Protein AF-0000000081123897 (afdb_homodimer)

Radius of gyration: 33.36 Å; Cα contacts (8 Å, |Δi|>4): 651; chains: 2; bounding box: 93×103×92 Å

pLDDT: mean 75.87, std 28.46, range [15.52, 98.81]

Nearest PDB structures (foldseek):
  7wi3-assembly1_M  TM=2.795E-01  e=3.595E+00  Escherichia coli K-12
  7wi3-assembly1_M  TM=2.794E-01  e=3.545E+00  Escherichia coli K-12

Sequence (484 aa):
MNLAVRQLTRQSFKLCDKYAYKSLPKQIAITSTCPVIQFRRNYCEERLETRKLPQLMEFPPIVWPSFIKFIKNWMFANFIIRPYFDSEFNLNEFIEASKHAVQVVSDGLQRSDFKSLEGLVDKEAVAVLKSAISKLSVTQRQLLSIEKEDIFYAFPYQIGVMFDDADKRWVEITMCYHVFRGLKYLKESGDLPALTVGVQPEYQDKIFILNYRFIREFTKGVEDSWWVNIVNHFQPQSLIKKMNLAVRQLTRQSFKLCDKYAYKSLPKQIAITSTCPVIQFRRNYCEERLETRKLPQLMEFPPIVWPSFIKFIKNWMFANFIIRPYFDSEFNLNEFIEASKHAVQVVSDGLQRSDFKSLEGLVDKEAVAVLKSAISKLSVTQRQLLSIEKEDIFYAFPYQIGVMFDDADKRWVEITMCYHVFRGLKYLKESGDLPALTVGVQPEYQDKIFILNYRFIREFTKGVEDSWWVNIVNHFQPQSLIKK

Foldseek 3Di:
DCPDPPDPPPPDPDDDDDPDDDDDDDDPPPPVPPPPPCVVVVVVVVVVVLLWADWLDDDDDDDDADPVQVVVVVCCQPPPCCPPFNVPGDPVVVFLVVLVLQQQVLVCLLVVVLVSCVQAADPVLSVSNNVSSVPHDNNNSVLRHADSLQWPDKDFRHWDWDADPVRKIKIKTKMKTKGFPCVVVCVVVVDDDVVVVPPDPVRQSRIKMKIWMWMWIRRPPDDTDIHTHGITMTGPVVVVVD/DDDPPPCPDPDDPCPDDDDDPDDDPPDCPPPVPPVPPCVVVVVVVVVVVLLWADWLDPDDDDDDADPVQQVVVVCCQPPPCCPPFNVPDDPVVVQLVVLVLQQQVLVCLLVVVLVSQPQAADPVLSVSNNVSSVPHDNNNSNLRHADSLQWPDKDFRHWDWDADPVRKIKIKTKMKTKGFPCVVVCVVVVDDDVVCVPPDPVRQSRIKMKIWMWMWIRRPPDDTDIHTHGITMTGPVVVVVD

Organism: Mythimna separata (NCBI:txid271217)

Structure (mmCIF, N/CA/C/O backbone):
data_AF-0000000081123897-model_v1
#
loop_
_entity.id
_entity.type
_entity.pdbx_description
1 polymer 'Juvenile hormone esterase binding protein'
#
loop_
_atom_site.group_PDB
_atom_site.id
_atom_site.type_symbol
_atom_site.label_atom_id
_atom_site.label_alt_id
_atom_site.label_comp_id
_atom_site.label_asym_id
_atom_site.label_entity_id
_atom_site.label_seq_id
_atom_site.pdbx_PDB_ins_code
_atom_site.Cartn_x
_atom_site.Cartn_y
_atom_site.Cartn_z
_atom_site.occupancy
_atom_site.B_iso_or_equiv
_atom_site.auth_seq_id
_atom_site.auth_comp_id
_atom_site.auth_asym_id
_atom_site.auth_atom_id
_atom_site.pdbx_PDB_model_num
ATOM 1 N N . MET A 1 1 ? 6.438 -32.062 -61.812 1 19.28 1 MET A N 1
ATOM 2 C CA . MET A 1 1 ? 7.758 -32.344 -62.375 1 19.28 1 MET A CA 1
ATOM 3 C C . MET A 1 1 ? 8.508 -31.062 -62.656 1 19.28 1 MET A C 1
ATOM 5 O O . MET A 1 1 ? 9.633 -30.859 -62.219 1 19.28 1 MET A O 1
ATOM 9 N N . ASN A 1 2 ? 8.375 -30.594 -63.812 1 18.94 2 ASN A N 1
ATOM 10 C CA . ASN A 1 2 ? 9.32 -29.922 -64.688 1 18.94 2 ASN A CA 1
ATOM 11 C C . ASN A 1 2 ? 9.281 -28.406 -64.5 1 18.94 2 ASN A C 1
ATOM 13 O O . ASN A 1 2 ? 8.57 -27.719 -65.25 1 18.94 2 ASN A O 1
ATOM 17 N N . LEU A 1 3 ? 9.125 -28.016 -63.094 1 21.41 3 LEU A N 1
ATOM 18 C CA . LEU A 1 3 ? 8.812 -26.719 -62.531 1 21.41 3 LEU A CA 1
ATOM 19 C C . LEU A 1 3 ? 9.867 -25.688 -62.906 1 21.41 3 LEU A C 1
ATOM 21 O O . LEU A 1 3 ? 11.023 -25.766 -62.5 1 21.41 3 LEU A O 1
ATOM 25 N N . ALA A 1 4 ? 9.797 -25.375 -64.188 1 20.42 4 ALA A N 1
ATOM 26 C CA . ALA A 1 4 ? 10.539 -24.594 -65.125 1 20.42 4 ALA A CA 1
ATOM 27 C C . ALA A 1 4 ? 10.938 -23.234 -64.625 1 20.42 4 ALA A C 1
ATOM 29 O O . ALA A 1 4 ? 10.086 -22.469 -64.125 1 20.42 4 ALA A O 1
ATOM 30 N N . VAL A 1 5 ? 12.25 -23.141 -64.125 1 19.64 5 VAL A N 1
ATOM 31 C CA . VAL A 1 5 ? 13.219 -22.422 -63.312 1 19.64 5 VAL A CA 1
ATOM 32 C C . VAL A 1 5 ? 13.633 -21.125 -64 1 19.64 5 VAL A C 1
ATOM 34 O O . VAL A 1 5 ? 14.375 -21.172 -65 1 19.64 5 VAL A O 1
ATOM 37 N N . ARG A 1 6 ? 12.367 -20.422 -64.5 1 20.5 6 ARG A N 1
ATOM 38 C CA . ARG A 1 6 ? 12.531 -19.297 -65.438 1 20.5 6 ARG A CA 1
ATOM 39 C C . ARG A 1 6 ? 13.672 -18.391 -64.938 1 20.5 6 ARG A C 1
ATOM 41 O O . ARG A 1 6 ? 13.867 -18.172 -63.75 1 20.5 6 ARG A O 1
ATOM 48 N N . GLN A 1 7 ? 14.578 -18.094 -65.688 1 18.88 7 GLN A N 1
ATOM 49 C CA . GLN A 1 7 ? 15.953 -17.688 -66 1 18.88 7 GLN A CA 1
ATOM 50 C C . GLN A 1 7 ? 16.156 -16.219 -65.688 1 18.88 7 GLN A C 1
ATOM 52 O O . GLN A 1 7 ? 15.695 -15.344 -66.375 1 18.88 7 GLN A O 1
ATOM 57 N N . LEU A 1 8 ? 15.82 -15.781 -64.312 1 19.64 8 LEU A N 1
ATOM 58 C CA . LEU A 1 8 ? 15.781 -14.383 -63.875 1 19.64 8 LEU A CA 1
ATOM 59 C C . LEU A 1 8 ? 17.109 -13.695 -64.188 1 19.64 8 LEU A C 1
ATOM 61 O O . LEU A 1 8 ? 18.156 -14.125 -63.656 1 19.64 8 LEU A O 1
ATOM 65 N N . THR A 1 9 ? 17.172 -13.312 -65.375 1 17.97 9 THR A N 1
ATOM 66 C CA . THR A 1 9 ? 18.328 -12.75 -66.062 1 17.97 9 THR A CA 1
ATOM 67 C C . THR A 1 9 ? 18.875 -11.531 -65.375 1 17.97 9 THR A C 1
ATOM 69 O O . THR A 1 9 ? 18.188 -10.516 -65.25 1 17.97 9 THR A O 1
ATOM 72 N N . ARG A 1 10 ? 19.656 -11.805 -64.25 1 18.75 10 ARG A N 1
ATOM 73 C CA . ARG A 1 10 ? 20.281 -10.953 -63.25 1 18.75 10 ARG A CA 1
ATOM 74 C C . ARG A 1 10 ? 21.281 -9.992 -63.875 1 18.75 10 ARG A C 1
ATOM 76 O O . ARG A 1 10 ? 22.359 -10.398 -64.312 1 18.75 10 ARG A O 1
ATOM 83 N N . GLN A 1 11 ? 20.703 -9.141 -64.75 1 18.36 11 GLN A N 1
ATOM 84 C CA . GLN A 1 11 ? 21.609 -8.297 -65.5 1 18.36 11 GLN A CA 1
ATOM 85 C C . GLN A 1 11 ? 22.578 -7.539 -64.625 1 18.36 11 GLN A C 1
ATOM 87 O O . GLN A 1 11 ? 22.188 -7.043 -63.562 1 18.36 11 GLN A O 1
ATOM 92 N N . SER A 1 12 ? 23.906 -7.578 -64.875 1 17 12 SER A N 1
ATOM 93 C CA . SER A 1 12 ? 25.25 -7.473 -64.312 1 17 12 SER A CA 1
ATOM 94 C C . SER A 1 12 ? 25.656 -6.016 -64.125 1 17 12 SER A C 1
ATOM 96 O O . SER A 1 12 ? 25.609 -5.227 -65.062 1 17 12 SER A O 1
ATOM 98 N N . PHE A 1 13 ? 25.375 -5.375 -62.906 1 18.72 13 PHE A N 1
ATOM 99 C CA . PHE A 1 13 ? 25.594 -4.035 -62.375 1 18.72 13 PHE A CA 1
ATOM 100 C C . PHE A 1 13 ? 27.078 -3.674 -62.406 1 18.72 13 PHE A C 1
ATOM 102 O O . PHE A 1 13 ? 27.844 -4.156 -61.562 1 18.72 13 PHE A O 1
ATOM 109 N N . LYS A 1 14 ? 27.562 -3.582 -63.562 1 16.94 14 LYS A N 1
ATOM 110 C CA . LYS A 1 14 ? 29 -3.48 -63.75 1 16.94 14 LYS A CA 1
ATOM 111 C C . LYS A 1 14 ? 29.562 -2.307 -62.938 1 16.94 14 LYS A C 1
ATOM 113 O O . LYS A 1 14 ? 28.922 -1.26 -62.812 1 16.94 14 LYS A O 1
ATOM 118 N N . LEU A 1 15 ? 30.875 -2.367 -62.375 1 15.52 15 LEU A N 1
ATOM 119 C CA . LEU A 1 15 ? 31.859 -2.209 -61.312 1 15.52 15 LEU A CA 1
ATOM 120 C C . LEU A 1 15 ? 32.625 -0.898 -61.469 1 15.52 15 LEU A C 1
ATOM 122 O O . LEU A 1 15 ? 32.875 -0.201 -60.5 1 15.52 15 LEU A O 1
ATOM 126 N N . CYS A 1 16 ? 33.188 -0.373 -62.719 1 15.53 16 CYS A N 1
ATOM 127 C CA . CYS A 1 16 ? 34.625 -0.42 -62.562 1 15.53 16 CYS A CA 1
ATOM 128 C C . CYS A 1 16 ? 35.156 0.879 -61.969 1 15.53 16 CYS A C 1
ATOM 130 O O . CYS A 1 16 ? 35.938 0.857 -61 1 15.53 16 CYS A O 1
ATOM 132 N N . ASP A 1 17 ? 35.406 2.07 -62.781 1 16.33 17 ASP A N 1
ATOM 133 C CA . ASP A 1 17 ? 36.781 2.48 -63.031 1 16.33 17 ASP A CA 1
ATOM 134 C C . ASP A 1 17 ? 37.25 3.484 -61.969 1 16.33 17 ASP A C 1
ATOM 136 O O . ASP A 1 17 ? 36.438 4.152 -61.344 1 16.33 17 ASP A O 1
ATOM 140 N N . LYS A 1 18 ? 38.719 3.926 -61.969 1 17.48 18 LYS A N 1
ATOM 141 C CA . LYS A 1 18 ? 39.938 4.074 -61.188 1 17.48 18 LYS A CA 1
ATOM 142 C C . LYS A 1 18 ? 40.156 5.535 -60.812 1 17.48 18 LYS A C 1
ATOM 144 O O . LYS A 1 18 ? 41.156 5.863 -60.156 1 17.48 18 LYS A O 1
ATOM 149 N N . TYR A 1 19 ? 39.375 6.531 -61.406 1 17.36 19 TYR A N 1
ATOM 150 C CA . TYR A 1 19 ? 40.281 7.668 -61.625 1 17.36 19 TYR A CA 1
ATOM 151 C C . TYR A 1 19 ? 40.844 8.172 -60.281 1 17.36 19 TYR A C 1
ATOM 153 O O . TYR A 1 19 ? 40.125 8.281 -59.281 1 17.36 19 TYR A O 1
ATOM 161 N N . ALA A 1 20 ? 42.188 8.312 -60.156 1 17.58 20 ALA A N 1
ATOM 162 C CA . ALA A 1 20 ? 43.375 8.445 -59.281 1 17.58 20 ALA A CA 1
ATOM 163 C C . ALA A 1 20 ? 43.281 9.711 -58.438 1 17.58 20 ALA A C 1
ATOM 165 O O . ALA A 1 20 ? 42.5 10.617 -58.75 1 17.58 20 ALA A O 1
ATOM 166 N N . TYR A 1 21 ? 44.531 10.219 -58.188 1 15.59 21 TYR A N 1
ATOM 167 C CA . TYR A 1 21 ? 45.188 10.539 -56.906 1 15.59 21 TYR A CA 1
ATOM 168 C C . TYR A 1 21 ? 44.906 11.977 -56.5 1 15.59 21 TYR A C 1
ATOM 170 O O . TYR A 1 21 ? 44.656 12.258 -55.312 1 15.59 21 TYR A O 1
ATOM 178 N N . LYS A 1 22 ? 45 13.141 -57.375 1 20.44 22 LYS A N 1
ATOM 179 C CA . LYS A 1 22 ? 46.219 13.859 -57.031 1 20.44 22 LYS A CA 1
ATOM 180 C C . LYS A 1 22 ? 46.031 14.719 -55.781 1 20.44 22 LYS A C 1
ATOM 182 O O . LYS A 1 22 ? 46.781 14.625 -54.812 1 20.44 22 LYS A O 1
ATOM 187 N N . SER A 1 23 ? 46.25 16.078 -55.969 1 18.8 23 SER A N 1
ATOM 188 C CA . SER A 1 23 ? 47.281 16.938 -55.344 1 18.8 23 SER A CA 1
ATOM 189 C C . SER A 1 23 ? 46.75 17.516 -54.031 1 18.8 23 SER A C 1
ATOM 191 O O . SER A 1 23 ? 47.469 17.516 -53.031 1 18.8 23 SER A O 1
ATOM 193 N N . LEU A 1 24 ? 45.812 18.594 -54.188 1 20.83 24 LEU A N 1
ATOM 194 C CA . LEU A 1 24 ? 46.281 19.875 -53.719 1 20.83 24 LEU A CA 1
ATOM 195 C C . LEU A 1 24 ? 46.188 19.969 -52.188 1 20.83 24 LEU A C 1
ATOM 197 O O . LEU A 1 24 ? 46.938 20.688 -51.562 1 20.83 24 LEU A O 1
ATOM 201 N N . PRO A 1 25 ? 45.344 19.203 -51.406 1 19.69 25 PRO A N 1
ATOM 202 C CA . PRO A 1 25 ? 44.438 20.016 -50.594 1 19.69 25 PRO A CA 1
ATOM 203 C C . PRO A 1 25 ? 45.125 20.578 -49.344 1 19.69 25 PRO A C 1
ATOM 205 O O . PRO A 1 25 ? 46.188 20.094 -48.938 1 19.69 25 PRO A O 1
ATOM 208 N N . LYS A 1 26 ? 44.25 21.562 -48.5 1 22.92 26 LYS A N 1
ATOM 209 C CA . LYS A 1 26 ? 43.969 22.562 -47.469 1 22.92 26 LYS A CA 1
ATOM 210 C C . LYS A 1 26 ? 44.375 22.062 -46.062 1 22.92 26 LYS A C 1
ATOM 212 O O . LYS A 1 26 ? 44.438 20.844 -45.844 1 22.92 26 LYS A O 1
ATOM 217 N N . GLN A 1 27 ? 44.344 23.094 -45.125 1 25.94 27 GLN A N 1
ATOM 218 C CA . GLN A 1 27 ? 44.938 23.297 -43.812 1 25.94 27 GLN A CA 1
ATOM 219 C C . GLN A 1 27 ? 44.5 22.234 -42.812 1 25.94 27 GLN A C 1
ATOM 221 O O . GLN A 1 27 ? 43.312 21.906 -42.75 1 25.94 27 GLN A O 1
ATOM 226 N N . ILE A 1 28 ? 45.281 21.453 -42.25 1 24.64 28 ILE A N 1
ATOM 227 C CA . ILE A 1 28 ? 45.156 20.219 -41.469 1 24.64 28 ILE A CA 1
ATOM 228 C C . ILE A 1 28 ? 44.5 20.5 -40.125 1 24.64 28 ILE A C 1
ATOM 230 O O . ILE A 1 28 ? 45.031 21.25 -39.312 1 24.64 28 ILE A O 1
ATOM 234 N N . ALA A 1 29 ? 43.062 20.719 -40.156 1 22.72 29 ALA A N 1
ATOM 235 C CA . ALA A 1 29 ? 42.344 20.875 -38.906 1 22.72 29 ALA A CA 1
ATOM 236 C C . ALA A 1 29 ? 42.781 19.828 -37.875 1 22.72 29 ALA A C 1
ATOM 238 O O . ALA A 1 29 ? 42.719 18.625 -38.156 1 22.72 29 ALA A O 1
ATOM 239 N N . ILE A 1 30 ? 43.688 20.016 -37.125 1 23.86 30 ILE A N 1
ATOM 240 C CA . ILE A 1 30 ? 44.312 19.125 -36.125 1 23.86 30 ILE A CA 1
ATOM 241 C C . ILE A 1 30 ? 43.219 18.578 -35.219 1 23.86 30 ILE A C 1
ATOM 243 O O . ILE A 1 30 ? 42.75 19.266 -34.312 1 23.86 30 ILE A O 1
ATOM 247 N N . THR A 1 31 ? 42.031 18.312 -35.75 1 21.72 31 THR A N 1
ATOM 248 C CA . THR A 1 31 ? 41.031 17.953 -34.75 1 21.72 31 THR A CA 1
ATOM 249 C C . THR A 1 31 ? 41.438 16.719 -33.969 1 21.72 31 THR A C 1
ATOM 251 O O . THR A 1 31 ? 41.625 15.641 -34.531 1 21.72 31 THR A O 1
ATOM 254 N N . SER A 1 32 ? 42.281 16.766 -33.062 1 22.48 32 SER A N 1
ATOM 255 C CA . SER A 1 32 ? 42.625 15.617 -32.25 1 22.48 32 SER A CA 1
ATOM 256 C C . SER A 1 32 ? 41.406 14.859 -31.766 1 22.48 32 SER A C 1
ATOM 258 O O . SER A 1 32 ? 40.594 15.406 -31.016 1 22.48 32 SER A O 1
ATOM 260 N N . THR A 1 33 ? 40.781 14.141 -32.594 1 25.7 33 THR A N 1
ATOM 261 C CA . THR A 1 33 ? 39.594 13.359 -32.219 1 25.7 33 THR A CA 1
ATOM 262 C C . THR A 1 33 ? 39.969 12.281 -31.203 1 25.7 33 THR A C 1
ATOM 264 O O . THR A 1 33 ? 40.719 11.352 -31.516 1 25.7 33 THR A O 1
ATOM 267 N N . CYS A 1 34 ? 40.281 12.555 -30 1 25.48 34 CYS A N 1
ATOM 268 C CA . CYS A 1 34 ? 40.438 11.453 -29.047 1 25.48 34 CYS A CA 1
ATOM 269 C C . CYS A 1 34 ? 39.312 10.438 -29.188 1 25.48 34 CYS A C 1
ATOM 271 O O . CYS A 1 34 ? 38.125 10.797 -29.203 1 25.48 34 CYS A O 1
ATOM 273 N N . PRO A 1 35 ? 39.562 9.367 -29.859 1 28.69 35 PRO A N 1
ATOM 274 C CA . PRO A 1 35 ? 38.5 8.344 -29.969 1 28.69 35 PRO A CA 1
ATOM 275 C C . PRO A 1 35 ? 37.906 7.973 -28.625 1 28.69 35 PRO A C 1
ATOM 277 O O . PRO A 1 35 ? 38.625 7.516 -27.734 1 28.69 35 PRO A O 1
ATOM 280 N N . VAL A 1 36 ? 37.125 8.742 -28.125 1 30.05 36 VAL A N 1
ATOM 281 C CA . VAL A 1 36 ? 36.281 8.367 -26.984 1 30.05 36 VAL A CA 1
ATOM 282 C C . VAL A 1 36 ? 35.656 6.996 -27.25 1 30.05 36 VAL A C 1
ATOM 284 O O . VAL A 1 36 ? 34.906 6.824 -28.1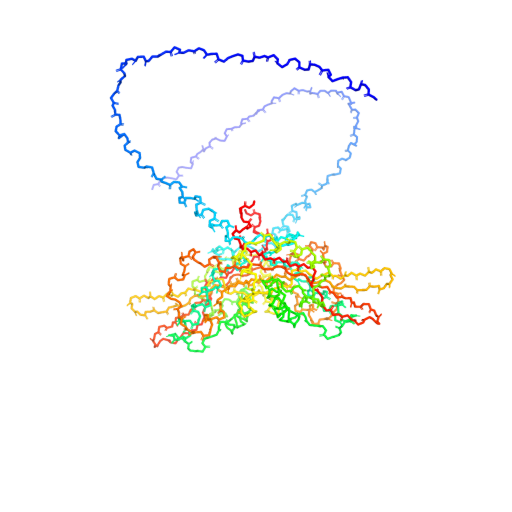88 1 30.05 36 VAL A O 1
ATOM 287 N N . ILE A 1 37 ? 36.375 5.992 -27.016 1 26.89 37 ILE A N 1
ATOM 288 C CA . ILE A 1 37 ? 36.125 4.562 -27.109 1 26.89 37 ILE A CA 1
ATOM 289 C C . ILE A 1 37 ? 34.688 4.281 -26.719 1 26.89 37 ILE A C 1
ATOM 291 O O . ILE A 1 37 ? 34.25 4.586 -25.594 1 26.89 37 ILE A O 1
ATOM 295 N N . GLN A 1 38 ? 33.781 4.238 -27.578 1 32.34 38 GLN A N 1
ATOM 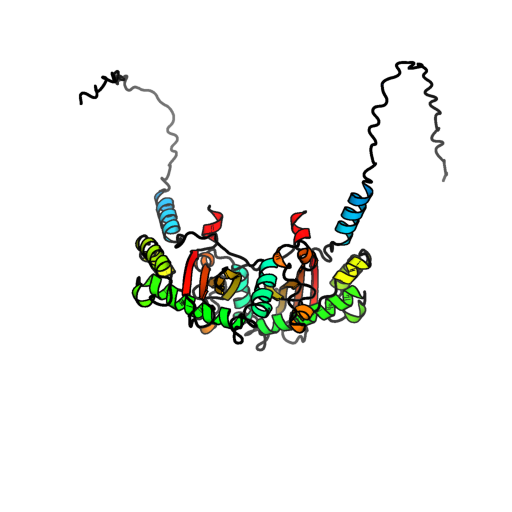296 C CA . GLN A 1 38 ? 32.438 3.736 -27.688 1 32.34 38 GLN A CA 1
ATOM 297 C C . GLN A 1 38 ? 32.281 2.385 -27 1 32.34 38 GLN A C 1
ATOM 299 O O . GLN A 1 38 ? 31.203 1.795 -27 1 32.34 38 GLN A O 1
ATOM 304 N N . PHE A 1 39 ? 33.438 1.794 -26.766 1 30.7 39 PHE A N 1
ATOM 305 C CA . PHE A 1 39 ? 33.344 0.499 -26.109 1 30.7 39 PHE A CA 1
ATOM 306 C C . PHE A 1 39 ? 32.688 0.648 -24.734 1 30.7 39 PHE A C 1
ATOM 308 O O . PHE A 1 39 ? 32.219 -0.333 -24.156 1 30.7 39 PHE A O 1
ATOM 315 N N . ARG A 1 40 ? 32.875 1.745 -24.141 1 32.25 40 ARG A N 1
ATOM 316 C CA . ARG A 1 40 ? 32.312 1.813 -22.797 1 32.25 40 ARG A CA 1
ATOM 317 C C . ARG A 1 40 ? 30.797 1.829 -22.844 1 32.25 40 ARG A C 1
ATOM 319 O O . ARG A 1 40 ? 30.141 1.526 -21.859 1 32.25 40 ARG A O 1
ATOM 326 N N . ARG A 1 41 ? 30.281 2.438 -23.938 1 35.53 41 ARG A N 1
ATOM 327 C CA . ARG A 1 41 ? 28.828 2.467 -23.984 1 35.53 41 ARG A CA 1
ATOM 328 C C . ARG A 1 41 ? 28.266 1.068 -24.219 1 35.53 41 ARG A C 1
ATOM 330 O O . ARG A 1 41 ? 27.188 0.74 -23.719 1 35.53 41 ARG A O 1
ATOM 337 N N . ASN A 1 42 ? 28.922 0.312 -25.156 1 37.31 42 ASN A N 1
ATOM 338 C CA . ASN A 1 42 ? 28.406 -1.029 -25.406 1 37.31 42 ASN A CA 1
ATOM 339 C C . ASN A 1 42 ? 28.547 -1.922 -24.172 1 37.31 42 ASN A C 1
ATOM 341 O O . ASN A 1 42 ? 27.672 -2.75 -23.906 1 37.31 42 ASN A O 1
ATOM 345 N N . TYR A 1 43 ? 29.766 -1.807 -23.562 1 38.88 43 TYR A N 1
ATOM 346 C CA . TYR A 1 43 ? 29.891 -2.623 -22.359 1 38.88 43 TYR A CA 1
ATOM 347 C C . TYR A 1 43 ? 28.922 -2.15 -21.281 1 38.88 43 TYR A C 1
ATOM 349 O O . TYR A 1 43 ? 28.438 -2.951 -20.469 1 38.88 43 TYR A O 1
ATOM 357 N N . CYS A 1 44 ? 28.75 -0.837 -21.141 1 41.84 44 CYS A N 1
ATOM 358 C CA . CYS A 1 44 ? 27.766 -0.356 -20.156 1 41.84 44 CYS A CA 1
ATOM 359 C C . CYS A 1 44 ? 26.359 -0.725 -20.578 1 41.84 44 CYS A C 1
ATOM 361 O O . CYS A 1 44 ? 25.5 -0.983 -19.734 1 41.84 44 CYS A O 1
ATOM 363 N N . GLU A 1 45 ? 26.031 -0.556 -21.828 1 44.91 45 GLU A N 1
ATOM 364 C CA . GLU A 1 45 ? 24.734 -1 -22.328 1 44.91 45 GLU A CA 1
ATOM 365 C C . GLU A 1 45 ? 24.578 -2.514 -22.188 1 44.91 45 GLU A C 1
ATOM 367 O O . GLU A 1 45 ? 23.5 -3.008 -21.891 1 44.91 45 GLU A O 1
ATOM 372 N N . GLU A 1 46 ? 25.594 -3.301 -22.672 1 44.81 46 GLU A N 1
ATOM 373 C CA . GLU A 1 46 ? 25.531 -4.746 -22.453 1 44.81 46 GLU A CA 1
ATOM 374 C C . GLU A 1 46 ? 25.438 -5.082 -20.969 1 44.81 46 GLU A C 1
ATOM 376 O O . GLU A 1 46 ? 24.75 -6.027 -20.594 1 44.81 46 GLU A O 1
ATOM 381 N N . ARG A 1 47 ? 26.203 -4.355 -20.156 1 44.03 47 ARG A N 1
ATOM 382 C CA . ARG A 1 47 ? 26.094 -4.566 -18.703 1 44.03 47 ARG A CA 1
ATOM 383 C C . ARG A 1 47 ? 24.719 -4.164 -18.203 1 44.03 47 ARG A C 1
ATOM 385 O O . ARG A 1 47 ? 24.156 -4.809 -17.312 1 44.03 47 ARG A O 1
ATOM 392 N N . LEU A 1 48 ? 24.203 -3.1 -18.75 1 49.41 48 LEU A N 1
ATOM 393 C CA . LEU A 1 48 ? 22.875 -2.645 -18.328 1 49.41 48 LEU A CA 1
ATOM 394 C C . LEU A 1 48 ? 21.812 -3.643 -18.766 1 49.41 48 LEU A C 1
ATOM 396 O O . LEU A 1 48 ? 20.828 -3.838 -18.047 1 49.41 48 LEU A O 1
ATOM 400 N N . GLU A 1 49 ? 21.984 -4.133 -20.062 1 51.66 49 GLU A N 1
ATOM 401 C CA . GLU A 1 49 ? 21.031 -5.145 -20.516 1 51.66 49 GLU A CA 1
ATOM 402 C C . GLU A 1 49 ? 21.109 -6.402 -19.656 1 51.66 49 GLU A C 1
ATOM 404 O O . GLU A 1 49 ? 20.109 -7.07 -19.438 1 51.66 49 GLU A O 1
ATOM 409 N N . THR A 1 50 ? 22.344 -6.777 -19.266 1 51.78 50 THR A N 1
ATOM 410 C CA . THR A 1 50 ? 22.578 -7.984 -18.484 1 51.78 50 THR A CA 1
ATOM 411 C C . THR A 1 50 ? 22 -7.84 -17.078 1 51.78 50 THR A C 1
ATOM 413 O O . THR A 1 50 ? 21.859 -8.82 -16.359 1 51.78 50 THR A O 1
ATOM 416 N N . ARG A 1 51 ? 21.625 -6.594 -16.812 1 58.88 51 ARG A N 1
ATOM 417 C CA . ARG A 1 51 ? 21.172 -6.438 -15.43 1 58.88 51 ARG A CA 1
ATOM 418 C C . ARG A 1 51 ? 19.656 -6.289 -15.359 1 58.88 51 ARG A C 1
ATOM 420 O O . ARG A 1 51 ? 19.094 -6.086 -14.273 1 58.88 51 ARG A O 1
ATOM 427 N N . LYS A 1 52 ? 19.078 -6.633 -16.531 1 75.44 52 LYS A N 1
ATOM 428 C CA . LYS A 1 52 ? 17.609 -6.527 -16.5 1 75.44 52 LYS A CA 1
ATOM 429 C C . LYS A 1 52 ? 16.969 -7.902 -16.625 1 75.44 52 LYS A C 1
ATOM 431 O O . LYS A 1 52 ? 17.375 -8.727 -17.453 1 75.44 52 LYS A O 1
ATOM 436 N N . LEU A 1 53 ? 16.062 -8.172 -15.758 1 83.5 53 LEU A N 1
ATOM 437 C CA . LEU A 1 53 ? 15.344 -9.438 -15.781 1 83.5 53 LEU A CA 1
ATOM 438 C C . LEU A 1 53 ? 14.203 -9.398 -16.797 1 83.5 53 LEU A C 1
ATOM 440 O O . LEU A 1 53 ? 13.305 -8.562 -16.703 1 83.5 53 LEU A O 1
ATOM 444 N N . PRO A 1 54 ? 14.375 -10.219 -17.828 1 81.12 54 PRO A N 1
ATOM 445 C CA . PRO A 1 54 ? 13.203 -10.32 -18.719 1 81.12 54 PRO A CA 1
ATOM 446 C C . PRO A 1 54 ? 12 -10.945 -18.016 1 81.12 54 PRO A C 1
ATOM 448 O O . PRO A 1 54 ? 12.148 -11.609 -16.984 1 81.12 54 PRO A O 1
ATOM 451 N N . GLN A 1 55 ? 10.852 -10.68 -18.641 1 88.38 55 GLN A N 1
ATOM 452 C CA . GLN A 1 55 ? 9.641 -11.289 -18.109 1 88.38 55 GLN A CA 1
ATOM 453 C C . GLN A 1 55 ? 9.703 -12.812 -18.203 1 88.38 55 GLN A C 1
ATOM 455 O O . GLN A 1 55 ? 10.094 -13.359 -19.234 1 88.38 55 GLN A O 1
ATOM 460 N N . LEU A 1 56 ? 9.336 -13.438 -17.188 1 93.56 56 LEU A N 1
ATOM 461 C CA . LEU A 1 56 ? 9.406 -14.891 -17.156 1 93.56 56 LEU A CA 1
ATOM 462 C C . LEU A 1 56 ? 8.203 -15.516 -17.844 1 93.56 56 LEU A C 1
ATOM 464 O O . LEU A 1 56 ? 8.344 -16.484 -18.594 1 93.56 56 LEU A O 1
ATOM 468 N N . MET A 1 57 ? 7.039 -14.938 -17.531 1 94.69 57 MET A N 1
ATOM 469 C CA . MET A 1 57 ? 5.809 -15.391 -18.172 1 94.69 57 MET A CA 1
ATOM 470 C C . MET A 1 57 ? 5.062 -14.219 -18.812 1 94.69 57 MET A C 1
ATOM 472 O O . MET A 1 57 ? 5.258 -13.062 -18.406 1 94.69 57 MET A O 1
ATOM 476 N N . GLU A 1 58 ? 4.262 -14.555 -19.891 1 91.12 58 GLU A N 1
ATOM 477 C CA . GLU A 1 58 ? 3.453 -13.531 -20.547 1 91.12 58 GLU A CA 1
ATOM 478 C C . GLU A 1 58 ? 2.275 -13.117 -19.672 1 91.12 58 GLU A C 1
ATOM 480 O O . GLU A 1 58 ? 1.271 -13.828 -19.594 1 91.12 58 GLU A O 1
ATOM 485 N N . PHE A 1 59 ? 2.408 -11.969 -19.109 1 93.88 59 PHE A N 1
ATOM 486 C CA . PHE A 1 59 ? 1.407 -11.391 -18.219 1 93.88 59 PHE A CA 1
ATOM 487 C C . PHE A 1 59 ? 1.627 -9.898 -18.047 1 93.88 59 PHE A C 1
ATOM 489 O O . PHE A 1 59 ? 2.762 -9.445 -17.891 1 93.88 59 PHE A O 1
ATOM 496 N N . PRO A 1 60 ? 0.534 -9.195 -18.203 1 93.06 60 PRO A N 1
ATOM 497 C CA . PRO A 1 60 ? 0.715 -7.75 -18.047 1 93.06 60 PRO A CA 1
ATOM 498 C C . PRO A 1 60 ? 1.266 -7.363 -16.688 1 93.06 60 PRO A C 1
ATOM 500 O O . PRO A 1 60 ? 0.745 -7.809 -15.656 1 93.06 60 PRO A O 1
ATOM 503 N N . PRO A 1 61 ? 2.271 -6.488 -16.734 1 93.69 61 PRO A N 1
ATOM 504 C CA . PRO A 1 61 ? 2.885 -6.125 -15.461 1 93.69 61 PRO A CA 1
ATOM 505 C C . PRO A 1 61 ? 1.957 -5.297 -14.57 1 93.69 61 PRO A C 1
ATOM 507 O O . PRO A 1 61 ? 1.302 -4.371 -15.055 1 93.69 61 PRO A O 1
ATOM 510 N N . ILE A 1 62 ? 1.881 -5.656 -13.32 1 95.56 62 ILE A N 1
ATOM 511 C CA . ILE A 1 62 ? 1.14 -4.953 -12.281 1 95.56 62 ILE A CA 1
ATOM 512 C C . ILE A 1 62 ? 2.117 -4.293 -11.305 1 95.56 62 ILE A C 1
ATOM 514 O O . ILE A 1 62 ? 3.037 -4.941 -10.805 1 95.56 62 ILE A O 1
ATOM 518 N N . VAL A 1 63 ? 1.864 -2.998 -11.117 1 92.81 63 VAL A N 1
ATOM 519 C CA . VAL A 1 63 ? 2.826 -2.285 -10.289 1 92.81 63 VAL A CA 1
ATOM 520 C C . VAL A 1 63 ? 2.121 -1.704 -9.062 1 92.81 63 VAL A C 1
ATOM 522 O O . VAL A 1 63 ? 2.668 -1.717 -7.957 1 92.81 63 VAL A O 1
ATOM 525 N N . TRP A 1 64 ? 0.828 -1.307 -9.266 1 88.62 64 TRP A N 1
ATOM 526 C CA . TRP A 1 64 ? 0.117 -0.581 -8.219 1 88.62 64 TRP A CA 1
ATOM 527 C C . TRP A 1 64 ? -1.29 -1.138 -8.031 1 88.62 64 TRP A C 1
ATOM 529 O O . TRP A 1 64 ? -1.87 -1.705 -8.961 1 88.62 64 TRP A O 1
ATOM 539 N N . PRO A 1 65 ? -1.801 -0.975 -6.816 1 89.62 65 PRO A N 1
ATOM 540 C CA . PRO A 1 65 ? -3.178 -1.428 -6.605 1 89.62 65 PRO A CA 1
ATOM 541 C C . PRO A 1 65 ? -4.207 -0.531 -7.289 1 89.62 65 PRO A C 1
ATOM 543 O O . PRO A 1 65 ? -3.875 0.575 -7.723 1 89.62 65 PRO A O 1
ATOM 546 N N . SER A 1 66 ? -5.316 -1.15 -7.516 1 84.25 66 SER A N 1
ATOM 547 C CA . SER A 1 66 ? -6.512 -0.442 -7.957 1 84.25 66 SER A CA 1
ATOM 548 C C . SER A 1 66 ? -7.504 -0.263 -6.812 1 84.25 66 SER A C 1
ATOM 550 O O . SER A 1 66 ? -7.801 -1.215 -6.086 1 84.25 66 SER A O 1
ATOM 552 N N . PHE A 1 67 ? -8.094 0.923 -6.727 1 80.94 67 PHE A N 1
ATOM 553 C CA . PHE A 1 67 ? -9.047 1.193 -5.652 1 80.94 67 PHE A CA 1
ATOM 554 C C . PHE A 1 67 ? -10.289 0.32 -5.797 1 80.94 67 PHE A C 1
ATOM 556 O O . PHE A 1 67 ? -10.75 -0.273 -4.82 1 80.94 67 PHE A O 1
ATOM 563 N N . ILE A 1 68 ? -10.703 0.304 -6.934 1 81.38 68 ILE A N 1
ATOM 564 C CA . ILE A 1 68 ? -11.922 -0.446 -7.203 1 81.38 68 ILE A CA 1
ATOM 565 C C . ILE A 1 68 ? -11.695 -1.929 -6.922 1 81.38 68 ILE A C 1
ATOM 567 O O . ILE A 1 68 ? -12.516 -2.58 -6.273 1 81.38 68 ILE A O 1
ATOM 571 N N . LYS A 1 69 ? -10.57 -2.381 -7.328 1 89.25 69 LYS A N 1
ATOM 572 C CA . LYS A 1 69 ? -10.281 -3.799 -7.141 1 89.25 69 LYS A CA 1
ATOM 573 C C . LYS A 1 69 ? -10.062 -4.125 -5.668 1 89.25 69 LYS A C 1
ATOM 575 O O . LYS A 1 69 ? -10.406 -5.219 -5.211 1 89.25 69 LYS A O 1
ATOM 580 N N . PHE A 1 70 ? -9.578 -3.201 -5.02 1 88.31 70 PHE A N 1
ATOM 581 C CA . PHE A 1 70 ? -9.406 -3.4 -3.584 1 88.31 70 PHE A CA 1
ATOM 582 C C . PHE A 1 70 ? -10.734 -3.713 -2.912 1 88.31 70 PHE A C 1
ATOM 584 O O . PHE A 1 70 ? -10.836 -4.676 -2.148 1 88.31 70 PHE A O 1
ATOM 591 N N . ILE A 1 71 ? -11.672 -2.955 -3.182 1 84.12 71 ILE A N 1
ATOM 592 C CA . ILE A 1 71 ? -12.992 -3.115 -2.588 1 84.12 71 ILE A CA 1
ATOM 593 C C . ILE A 1 71 ? -13.609 -4.43 -3.057 1 84.12 71 ILE A C 1
ATOM 595 O O . ILE A 1 71 ? -14.172 -5.18 -2.256 1 84.12 71 ILE A O 1
ATOM 599 N N . LYS A 1 72 ? -13.5 -4.594 -4.301 1 88 72 LYS A N 1
ATOM 600 C CA . LYS A 1 72 ? -14.031 -5.832 -4.859 1 88 72 LYS A CA 1
ATOM 601 C C . LYS A 1 72 ? -13.383 -7.051 -4.219 1 88 72 LYS A C 1
ATOM 603 O O . LYS A 1 72 ? -14.062 -8.008 -3.855 1 88 72 LYS A O 1
ATOM 608 N N . ASN A 1 73 ? -12.047 -6.992 -4.129 1 93.06 73 ASN A N 1
ATOM 609 C CA . ASN A 1 73 ? -11.32 -8.086 -3.484 1 93.06 73 ASN A CA 1
ATOM 610 C C . ASN A 1 73 ? -11.82 -8.32 -2.061 1 93.06 73 ASN A C 1
ATOM 612 O O . ASN A 1 73 ? -12.016 -9.461 -1.649 1 93.06 73 ASN A O 1
ATOM 616 N N . TRP A 1 74 ? -12 -7.285 -1.4 1 88.25 74 TRP A N 1
ATOM 617 C CA . TRP A 1 74 ? -12.5 -7.383 -0.032 1 88.25 74 TRP A CA 1
ATOM 618 C C . TRP A 1 74 ? -13.875 -8.031 0.003 1 88.25 74 TRP A C 1
ATOM 620 O O . TRP A 1 74 ? -14.148 -8.875 0.86 1 88.25 74 TRP A O 1
ATOM 630 N N . MET A 1 75 ? -14.672 -7.645 -0.879 1 87.44 75 MET A N 1
ATOM 631 C CA . MET A 1 75 ? -16.016 -8.219 -0.954 1 87.44 75 MET A CA 1
ATOM 632 C C . MET A 1 75 ? -15.953 -9.711 -1.272 1 87.44 75 MET A C 1
ATOM 634 O O . MET A 1 75 ? -16.625 -10.516 -0.634 1 87.44 75 MET A O 1
ATOM 638 N N . PHE A 1 76 ? -15.203 -10.047 -2.289 1 91.62 76 PHE A N 1
ATOM 639 C CA . PHE A 1 76 ? -15.07 -11.445 -2.656 1 91.62 76 PHE A CA 1
ATOM 640 C C . PHE A 1 76 ? -14.57 -12.273 -1.477 1 91.62 76 PHE A C 1
ATOM 642 O O . PHE A 1 76 ? -15.078 -13.359 -1.21 1 91.62 76 PHE A O 1
ATOM 649 N N . ALA A 1 77 ? -13.617 -11.773 -0.767 1 93.81 77 ALA A N 1
ATOM 650 C CA . ALA A 1 77 ? -13.023 -12.492 0.355 1 93.81 77 ALA A CA 1
ATOM 651 C C . ALA A 1 77 ? -14.039 -12.695 1.476 1 93.81 77 ALA A C 1
ATOM 653 O O . ALA A 1 77 ? -14.18 -13.797 2.006 1 93.81 77 ALA A O 1
ATOM 654 N N . ASN A 1 78 ? -14.844 -11.68 1.713 1 89.62 78 ASN A N 1
ATOM 655 C CA . ASN A 1 78 ? -15.633 -11.695 2.938 1 89.62 78 ASN A CA 1
ATOM 656 C C . ASN A 1 78 ? -17.078 -12.141 2.67 1 89.62 78 ASN A C 1
ATOM 658 O O . ASN A 1 78 ? -17.75 -12.641 3.57 1 89.62 78 ASN A O 1
ATOM 662 N N . PHE A 1 79 ? -17.469 -12.031 1.407 1 88.56 79 PHE A N 1
ATOM 663 C CA . PHE A 1 79 ? -18.875 -12.297 1.163 1 88.56 79 PHE A CA 1
ATOM 664 C C . PHE A 1 79 ? -19.047 -13.508 0.253 1 88.56 79 PHE A C 1
ATOM 666 O O . PHE A 1 79 ? -20.172 -13.992 0.058 1 88.56 79 PHE A O 1
ATOM 673 N N . ILE A 1 80 ? -17.984 -13.945 -0.334 1 89.94 80 ILE A N 1
ATOM 674 C CA . ILE A 1 80 ? -18.125 -15.109 -1.206 1 89.94 80 ILE A CA 1
ATOM 675 C C . ILE A 1 80 ? -17.234 -16.234 -0.694 1 89.94 80 ILE A C 1
ATOM 677 O O . ILE A 1 80 ? -17.734 -17.297 -0.304 1 89.94 80 ILE A O 1
ATOM 681 N N . ILE A 1 81 ? -15.984 -16.016 -0.536 1 93.44 81 ILE A N 1
ATOM 682 C CA . ILE A 1 81 ? -15.055 -17.094 -0.216 1 93.44 81 ILE A CA 1
ATOM 683 C C . ILE A 1 81 ? -15.281 -17.562 1.219 1 93.44 81 ILE A C 1
ATOM 685 O O . ILE A 1 81 ? -15.539 -18.75 1.458 1 93.44 81 ILE A O 1
ATOM 689 N N . ARG A 1 82 ? -15.25 -16.609 2.127 1 92.69 82 ARG A N 1
ATOM 690 C CA . ARG A 1 82 ? -15.32 -16.984 3.535 1 92.69 82 ARG A CA 1
ATOM 691 C C . ARG A 1 82 ? -16.641 -17.672 3.852 1 92.69 82 ARG A C 1
ATOM 693 O O . ARG A 1 82 ? -16.656 -18.781 4.391 1 92.69 82 ARG A O 1
ATOM 700 N N . PRO A 1 83 ? -17.734 -17.188 3.418 1 90.25 83 PRO A N 1
ATOM 701 C CA . PRO A 1 83 ? -19 -17.812 3.816 1 90.25 83 PRO A CA 1
ATOM 702 C C . PRO A 1 83 ? -19.297 -19.078 3.018 1 90.25 83 PRO A C 1
ATOM 704 O O . PRO A 1 83 ? -19.906 -20.016 3.545 1 90.25 83 PRO A O 1
ATOM 707 N N . TYR A 1 84 ? -18.812 -19.266 1.732 1 88.94 84 TYR A N 1
ATOM 708 C CA . TYR A 1 84 ? -19.328 -20.344 0.885 1 88.94 84 TYR A CA 1
ATOM 709 C C . TYR A 1 84 ? -18.219 -21.328 0.527 1 88.94 84 TYR A C 1
ATOM 711 O O . TYR A 1 84 ? -18.5 -22.484 0.189 1 88.94 84 TYR A O 1
ATOM 719 N N . PHE A 1 85 ? -17.031 -20.891 0.587 1 92.38 85 PHE A N 1
ATOM 720 C CA . PHE A 1 85 ? -15.961 -21.766 0.117 1 92.38 85 PHE A CA 1
ATOM 721 C C . PHE A 1 85 ? -15.109 -22.25 1.283 1 92.38 85 PHE A C 1
ATOM 723 O O . PHE A 1 85 ? -14.891 -23.453 1.437 1 92.38 85 PHE A O 1
ATOM 730 N N . ASP A 1 86 ? -14.609 -21.391 2.096 1 94.31 86 ASP A N 1
ATOM 731 C CA . ASP A 1 86 ? -13.688 -21.688 3.186 1 94.31 86 ASP A CA 1
ATOM 732 C C . ASP A 1 86 ? -13.883 -20.719 4.355 1 94.31 86 ASP A C 1
ATOM 734 O O . ASP A 1 86 ? -13.406 -19.594 4.32 1 94.31 86 ASP A O 1
ATOM 738 N N . SER A 1 87 ? -14.438 -21.109 5.434 1 93.88 87 SER A N 1
ATOM 739 C CA . SER A 1 87 ? -14.82 -20.281 6.57 1 93.88 87 SER A CA 1
ATOM 740 C C . SER A 1 87 ? -13.594 -19.734 7.289 1 93.88 87 SER A C 1
ATOM 742 O O . SER A 1 87 ? -13.688 -18.75 8.023 1 93.88 87 SER A O 1
ATOM 744 N N . GLU A 1 88 ? -12.438 -20.359 7.051 1 94.69 88 GLU A N 1
ATOM 745 C CA . GLU A 1 88 ? -11.211 -19.938 7.734 1 94.69 88 GLU A CA 1
ATOM 746 C C . GLU A 1 88 ? -10.391 -19 6.867 1 94.69 88 GLU A C 1
ATOM 748 O O . GLU A 1 88 ? -9.328 -18.531 7.281 1 94.69 88 GLU A O 1
ATOM 753 N N . PHE A 1 89 ? -10.984 -18.75 5.699 1 95.81 89 PHE A N 1
ATOM 754 C CA . PHE A 1 89 ? -10.219 -17.922 4.777 1 95.81 89 PHE A CA 1
ATOM 755 C C . PHE A 1 89 ? -10.078 -16.5 5.316 1 95.81 89 PHE A C 1
ATOM 757 O O . PHE A 1 89 ? -11.07 -15.883 5.715 1 95.81 89 PHE A O 1
ATOM 764 N N . ASN A 1 90 ? -8.859 -16 5.336 1 96.06 90 ASN A N 1
ATOM 765 C CA . ASN A 1 90 ? -8.492 -14.641 5.707 1 96.06 90 ASN A CA 1
ATOM 766 C C . ASN A 1 90 ? -7.492 -14.047 4.723 1 96.06 90 ASN A C 1
ATOM 768 O O . ASN A 1 90 ? -6.387 -14.562 4.562 1 96.06 90 ASN A O 1
ATOM 772 N N . LEU A 1 91 ? -7.961 -12.977 4.172 1 95.94 91 LEU A N 1
ATOM 773 C CA . LEU A 1 91 ? -7.164 -12.398 3.1 1 95.94 91 LEU A CA 1
ATOM 774 C C . LEU A 1 91 ? -5.809 -11.938 3.623 1 95.94 91 LEU A C 1
ATOM 776 O O . LEU A 1 91 ? -4.785 -12.109 2.953 1 95.94 91 LEU A O 1
ATOM 780 N N . ASN A 1 92 ? -5.77 -11.336 4.785 1 94.12 92 ASN A N 1
ATOM 781 C CA . ASN A 1 92 ? -4.508 -10.875 5.355 1 94.12 92 ASN A CA 1
ATOM 782 C C . ASN A 1 92 ? -3.566 -12.039 5.645 1 94.12 92 ASN A C 1
ATOM 784 O O . ASN A 1 92 ? -2.359 -11.938 5.418 1 94.12 92 ASN A O 1
ATOM 788 N N . GLU A 1 93 ? -4.113 -13.102 6.113 1 97.19 93 GLU A N 1
ATOM 789 C CA . GLU A 1 93 ? -3.305 -14.297 6.344 1 97.19 93 GLU A CA 1
ATOM 790 C C . GLU A 1 93 ? -2.766 -14.859 5.031 1 97.19 93 GLU A C 1
ATOM 792 O O . GLU A 1 93 ? -1.627 -15.32 4.969 1 97.19 93 GLU A O 1
ATOM 797 N N . PHE A 1 94 ? -3.623 -14.812 4.039 1 98.38 94 PHE A N 1
ATOM 798 C CA . PHE A 1 94 ? -3.195 -15.258 2.719 1 98.38 94 PHE A CA 1
ATOM 799 C C . PHE A 1 94 ? -2.006 -14.438 2.229 1 98.38 94 PHE A C 1
ATOM 801 O O . PHE A 1 94 ? -1.034 -15 1.711 1 98.38 94 PHE A O 1
ATOM 808 N N . ILE A 1 95 ? -2.072 -13.117 2.332 1 98.38 95 ILE A N 1
ATOM 809 C CA . ILE A 1 95 ? -1.014 -12.219 1.887 1 98.38 95 ILE A CA 1
ATOM 810 C C . ILE A 1 95 ? 0.299 -12.586 2.574 1 98.38 95 ILE A C 1
ATOM 812 O O . ILE A 1 95 ? 1.329 -12.75 1.916 1 98.38 95 ILE A O 1
ATOM 816 N N . GLU A 1 96 ? 0.27 -12.805 3.854 1 97.75 96 GLU A N 1
ATOM 817 C CA . GLU A 1 96 ? 1.48 -13.125 4.602 1 97.75 96 GLU A CA 1
ATOM 818 C C . GLU A 1 96 ? 2.039 -14.484 4.188 1 97.75 96 GLU A C 1
ATOM 820 O O . GLU A 1 96 ? 3.244 -14.625 3.965 1 97.75 96 GLU A O 1
ATOM 825 N N . ALA A 1 97 ? 1.182 -15.422 4.074 1 98 97 ALA A N 1
ATOM 826 C CA . ALA A 1 97 ? 1.61 -16.766 3.674 1 98 97 ALA A CA 1
ATOM 827 C C . ALA A 1 97 ? 2.17 -16.75 2.254 1 98 97 ALA A C 1
ATOM 829 O O . ALA A 1 97 ? 3.105 -17.5 1.946 1 98 97 ALA A O 1
ATOM 830 N N . SER A 1 98 ? 1.59 -15.938 1.46 1 98.69 98 SER A N 1
ATOM 831 C CA . SER A 1 98 ? 2.014 -15.906 0.064 1 98.69 98 SER A CA 1
ATOM 832 C C . SER A 1 98 ? 3.451 -15.414 -0.065 1 98.69 98 SER A C 1
ATOM 834 O O . SER A 1 98 ? 4.148 -15.758 -1.022 1 98.69 98 SER A O 1
ATOM 836 N N . LYS A 1 99 ? 3.924 -14.578 0.771 1 98.75 99 LYS A N 1
ATOM 837 C CA . LYS A 1 99 ? 5.312 -14.125 0.755 1 98.75 99 LYS A CA 1
ATOM 838 C C . LYS A 1 99 ? 6.277 -15.297 0.904 1 98.75 99 LYS A C 1
ATOM 840 O O . LYS A 1 99 ? 7.332 -15.32 0.268 1 98.75 99 LYS A O 1
ATOM 845 N N . HIS A 1 100 ? 5.879 -16.219 1.791 1 98.31 100 HIS A N 1
ATOM 846 C CA . HIS A 1 100 ? 6.699 -17.406 1.953 1 98.31 100 HIS A CA 1
ATOM 847 C C . HIS A 1 100 ? 6.719 -18.234 0.673 1 98.31 100 HIS A C 1
ATOM 849 O O . HIS A 1 100 ? 7.77 -18.75 0.279 1 98.31 100 HIS A O 1
ATOM 855 N N . ALA A 1 101 ? 5.57 -18.359 0.08 1 98.38 101 ALA A N 1
ATOM 856 C CA . ALA A 1 101 ? 5.496 -19.094 -1.185 1 98.38 101 ALA A CA 1
ATOM 857 C C . ALA A 1 101 ? 6.398 -18.453 -2.238 1 98.38 101 ALA A C 1
ATOM 859 O O . ALA A 1 101 ? 7.086 -19.156 -2.982 1 98.38 101 ALA A O 1
ATOM 860 N N . VAL A 1 102 ? 6.41 -17.141 -2.256 1 98.69 102 VAL A N 1
ATOM 861 C CA . VAL A 1 102 ? 7.262 -16.422 -3.193 1 98.69 102 VAL A CA 1
ATOM 862 C C . VAL A 1 102 ? 8.727 -16.781 -2.959 1 98.69 102 VAL A C 1
ATOM 864 O O . VAL A 1 102 ? 9.461 -17.047 -3.908 1 98.69 102 VAL A O 1
ATOM 867 N N . GLN A 1 103 ? 9.125 -16.812 -1.729 1 98.56 103 GLN A N 1
ATOM 868 C CA . GLN A 1 103 ? 10.508 -17.141 -1.399 1 98.56 103 GLN A CA 1
ATOM 869 C C . GLN A 1 103 ? 10.859 -18.562 -1.86 1 98.56 103 GLN A C 1
ATOM 871 O O . GLN A 1 103 ? 11.898 -18.766 -2.494 1 98.56 103 GLN A O 1
ATOM 876 N N . VAL A 1 104 ? 10.016 -19.516 -1.594 1 98.31 104 VAL A N 1
ATOM 877 C CA . VAL A 1 104 ? 10.273 -20.906 -1.927 1 98.31 104 VAL A CA 1
ATOM 878 C C . VAL A 1 104 ? 10.336 -21.078 -3.443 1 98.31 104 VAL A C 1
ATOM 880 O O . VAL A 1 104 ? 11.273 -21.672 -3.973 1 98.31 104 VAL A O 1
ATOM 883 N N . VAL A 1 105 ? 9.344 -20.5 -4.141 1 98.5 105 VAL A N 1
ATOM 884 C CA . VAL A 1 105 ? 9.25 -20.656 -5.59 1 98.5 105 VAL A CA 1
ATOM 885 C C . VAL A 1 105 ? 10.438 -19.953 -6.262 1 98.5 105 VAL A C 1
ATOM 887 O O . VAL A 1 105 ? 11.086 -20.531 -7.133 1 98.5 105 VAL A O 1
ATOM 890 N N . SER A 1 106 ? 10.727 -18.734 -5.852 1 98.12 106 SER A N 1
ATOM 891 C CA . SER A 1 106 ? 11.812 -17.984 -6.477 1 98.12 106 SER A CA 1
ATOM 892 C C . SER A 1 106 ? 13.156 -18.656 -6.23 1 98.12 106 SER A C 1
ATOM 894 O O . SER A 1 106 ? 14.031 -18.641 -7.102 1 98.12 106 SER A O 1
ATOM 896 N N . ASP A 1 107 ? 13.328 -19.234 -5.051 1 97.94 107 ASP A N 1
ATOM 897 C CA . ASP A 1 107 ? 14.547 -19.984 -4.762 1 97.94 107 ASP A CA 1
ATOM 898 C C . ASP A 1 107 ? 14.695 -21.188 -5.695 1 97.94 107 ASP A C 1
ATOM 900 O O . ASP A 1 107 ? 15.789 -21.469 -6.184 1 97.94 107 ASP A O 1
ATOM 904 N N . GLY A 1 108 ? 13.633 -21.891 -5.84 1 97.75 108 GLY A N 1
ATOM 905 C CA . GLY A 1 108 ? 13.641 -23 -6.77 1 97.75 108 GLY A CA 1
ATOM 906 C C . GLY A 1 108 ? 13.984 -22.594 -8.188 1 97.75 108 GLY A C 1
ATOM 907 O O . GLY A 1 108 ? 14.719 -23.312 -8.883 1 97.75 108 GLY A O 1
ATOM 908 N N . LEU A 1 109 ? 13.477 -21.469 -8.617 1 97.5 109 LEU A N 1
ATOM 909 C CA . LEU A 1 109 ? 13.75 -20.969 -9.961 1 97.5 109 LEU A CA 1
ATOM 910 C C . LEU A 1 109 ? 15.219 -20.594 -10.109 1 97.5 109 LEU A C 1
ATOM 912 O O . LEU A 1 109 ? 15.844 -20.922 -11.117 1 97.5 109 LEU A O 1
ATOM 916 N N . GLN A 1 110 ? 15.742 -19.906 -9.148 1 97.12 110 GLN A N 1
ATOM 917 C CA . GLN A 1 110 ? 17.141 -19.5 -9.188 1 97.12 110 GLN A CA 1
ATOM 918 C C . GLN A 1 110 ? 18.062 -20.719 -9.328 1 97.12 110 GLN A C 1
ATOM 920 O O . GLN A 1 110 ? 19.047 -20.656 -10.062 1 97.12 110 GLN A O 1
ATOM 925 N N . ARG A 1 111 ? 17.734 -21.766 -8.633 1 96.69 111 ARG A N 1
ATOM 926 C CA . ARG A 1 111 ? 18.562 -22.969 -8.617 1 96.69 111 ARG A CA 1
ATOM 927 C C . ARG A 1 111 ? 18.203 -23.891 -9.781 1 96.69 111 ARG A C 1
ATOM 929 O O . ARG A 1 111 ? 18.797 -24.969 -9.93 1 96.69 111 ARG A O 1
ATOM 936 N N . SER A 1 112 ? 17.25 -23.547 -10.539 1 95.88 112 SER A N 1
ATOM 937 C CA . SER A 1 112 ? 16.734 -24.391 -11.609 1 95.88 112 SER A CA 1
ATOM 938 C C . SER A 1 112 ? 16.312 -25.766 -11.086 1 95.88 112 SER A C 1
ATOM 940 O O . SER A 1 112 ? 16.562 -26.781 -11.727 1 95.88 112 SER A O 1
ATOM 942 N N . ASP A 1 113 ? 15.875 -25.719 -9.852 1 97.06 113 ASP A N 1
ATOM 943 C CA . ASP A 1 113 ? 15.359 -26.938 -9.219 1 97.06 113 ASP A CA 1
ATOM 944 C C . ASP A 1 113 ? 13.844 -27.047 -9.398 1 97.06 113 ASP A C 1
ATOM 946 O O . ASP A 1 113 ? 13.086 -26.875 -8.438 1 97.06 113 ASP A O 1
ATOM 950 N N . PHE A 1 114 ? 13.461 -27.5 -10.57 1 96.31 114 PHE A N 1
ATOM 951 C CA . PHE A 1 114 ? 12.055 -27.531 -10.938 1 96.31 114 PHE A CA 1
ATOM 952 C C . PHE A 1 114 ? 11.336 -28.688 -10.258 1 96.31 114 PHE A C 1
ATOM 954 O O . PHE A 1 114 ? 10.117 -28.656 -10.102 1 96.31 114 PHE A O 1
ATOM 961 N N . LYS A 1 115 ? 12.078 -29.656 -9.867 1 95.81 115 LYS A N 1
ATOM 962 C CA . LYS A 1 115 ? 11.492 -30.766 -9.133 1 95.81 115 LYS A CA 1
ATOM 963 C C . LYS A 1 115 ? 10.914 -30.312 -7.797 1 95.81 115 LYS A C 1
ATOM 965 O O . LYS A 1 115 ? 9.844 -30.766 -7.391 1 95.81 115 LYS A O 1
ATOM 970 N N . SER A 1 116 ? 11.625 -29.406 -7.172 1 95.19 116 SER A N 1
ATOM 971 C CA . SER A 1 116 ? 11.188 -28.906 -5.875 1 95.19 116 SER A CA 1
ATOM 972 C C . SER A 1 116 ? 9.922 -28.062 -6.012 1 95.19 116 SER A C 1
ATOM 974 O O . SER A 1 116 ? 9.25 -27.766 -5.016 1 95.19 116 SER A O 1
ATOM 976 N N . LEU A 1 117 ? 9.602 -27.688 -7.242 1 96.75 117 LEU A N 1
ATOM 977 C CA . LEU A 1 117 ? 8.445 -26.812 -7.48 1 96.75 117 LEU A CA 1
ATOM 978 C C . LEU A 1 117 ? 7.191 -27.656 -7.738 1 96.75 117 LEU A C 1
ATOM 980 O O . LEU A 1 117 ? 6.09 -27.109 -7.809 1 96.75 117 LEU A O 1
ATOM 984 N N . GLU A 1 118 ? 7.469 -28.906 -7.816 1 93.12 118 GLU A N 1
ATOM 985 C CA . GLU A 1 118 ? 6.328 -29.812 -8 1 93.12 118 GLU A CA 1
ATOM 986 C C . GLU A 1 118 ? 5.379 -29.734 -6.809 1 93.12 118 GLU A C 1
ATOM 988 O O . GLU A 1 118 ? 5.809 -29.812 -5.656 1 93.12 118 GLU A O 1
ATOM 993 N N . GLY A 1 119 ? 4.086 -29.531 -7.051 1 92.12 119 GLY A N 1
ATOM 994 C CA . GLY A 1 119 ? 3.09 -29.391 -6 1 92.12 119 GLY A CA 1
ATOM 995 C C . GLY A 1 119 ? 2.859 -27.969 -5.562 1 92.12 119 GLY A C 1
ATOM 996 O O . GLY A 1 119 ? 1.905 -27.672 -4.836 1 92.12 119 GLY A O 1
ATOM 997 N N . LEU A 1 120 ? 3.756 -27.109 -6.004 1 96.69 120 LEU A N 1
ATOM 998 C CA . LEU A 1 120 ? 3.639 -25.703 -5.637 1 96.69 120 LEU A CA 1
ATOM 999 C C . LEU A 1 120 ? 3.293 -24.844 -6.855 1 96.69 120 LEU A C 1
ATOM 1001 O O . LEU A 1 120 ? 2.531 -23.891 -6.75 1 96.69 120 LEU A O 1
ATOM 1005 N N . VAL A 1 121 ? 3.881 -25.234 -7.922 1 98.38 121 VAL A N 1
ATOM 1006 C CA . VAL A 1 121 ? 3.67 -24.531 -9.18 1 98.38 121 VAL A CA 1
ATOM 1007 C C . VAL A 1 121 ? 2.988 -25.453 -10.188 1 98.38 121 VAL A C 1
ATOM 1009 O O . VAL A 1 121 ? 3.326 -26.625 -10.273 1 98.38 121 VAL A O 1
ATOM 1012 N N . ASP A 1 122 ? 2.033 -24.875 -10.867 1 97.12 122 ASP A N 1
ATOM 1013 C CA . ASP A 1 122 ? 1.301 -25.594 -11.898 1 97.12 122 ASP A CA 1
ATOM 1014 C C . ASP A 1 122 ? 2.254 -26.188 -12.945 1 97.12 122 ASP A C 1
ATOM 1016 O O . ASP A 1 122 ? 3.217 -25.531 -13.344 1 97.12 122 ASP A O 1
ATOM 1020 N N . LYS A 1 123 ? 1.904 -27.344 -13.484 1 96.12 123 LYS A N 1
ATOM 1021 C CA . LYS A 1 123 ? 2.773 -28.078 -14.406 1 96.12 123 LYS A CA 1
ATOM 1022 C C . LYS A 1 123 ? 3.018 -27.266 -15.68 1 96.12 123 LYS A C 1
ATOM 1024 O O . LYS A 1 123 ? 4.145 -27.203 -16.172 1 96.12 123 LYS A O 1
ATOM 1029 N N . GLU A 1 124 ? 1.916 -26.734 -16.156 1 96.31 124 GLU A N 1
ATOM 1030 C CA . GLU A 1 124 ? 2.059 -25.938 -17.375 1 96.31 124 GLU A CA 1
ATOM 1031 C C . GLU A 1 124 ? 2.947 -24.719 -17.125 1 96.31 124 GLU A C 1
ATOM 1033 O O . GLU A 1 124 ? 3.768 -24.359 -17.969 1 96.31 124 GLU A O 1
ATOM 1038 N N . ALA A 1 125 ? 2.801 -24.141 -16.016 1 97.38 125 ALA A N 1
ATOM 1039 C CA . ALA A 1 125 ? 3.623 -22.984 -15.664 1 97.38 125 ALA A CA 1
ATOM 1040 C C . ALA A 1 125 ? 5.09 -23.375 -15.516 1 97.38 125 ALA A C 1
ATOM 1042 O O . ALA A 1 125 ? 5.984 -22.641 -15.93 1 97.38 125 ALA A O 1
ATOM 1043 N N . VAL A 1 126 ? 5.355 -24.516 -14.961 1 97.44 126 VAL A N 1
ATOM 1044 C CA . VAL A 1 126 ? 6.723 -24.984 -14.781 1 97.44 126 VAL A CA 1
ATOM 1045 C C . VAL A 1 126 ? 7.402 -25.125 -16.141 1 97.44 126 VAL A C 1
ATOM 1047 O O . VAL A 1 126 ? 8.578 -24.781 -16.297 1 97.44 126 VAL A O 1
ATOM 1050 N N . ALA A 1 127 ? 6.68 -25.625 -17.094 1 96.56 127 ALA A N 1
ATOM 1051 C CA . ALA A 1 127 ? 7.234 -25.797 -18.422 1 96.56 127 ALA A CA 1
ATOM 1052 C C . ALA A 1 127 ? 7.641 -24.453 -19.031 1 96.56 127 ALA A C 1
ATOM 1054 O O . ALA A 1 127 ? 8.727 -24.328 -19.594 1 96.56 127 ALA A O 1
ATOM 1055 N N . VAL A 1 128 ? 6.805 -23.531 -18.906 1 96.88 128 VAL A N 1
ATOM 1056 C CA . VAL A 1 128 ? 7.07 -22.188 -19.422 1 96.88 128 VAL A CA 1
ATOM 1057 C C . VAL A 1 128 ? 8.266 -21.578 -18.688 1 96.88 128 VAL A C 1
ATOM 1059 O O . VAL A 1 128 ? 9.148 -21 -19.312 1 96.88 128 VAL A O 1
ATOM 1062 N N . LEU A 1 129 ? 8.297 -21.766 -17.391 1 97.44 129 LEU A N 1
ATOM 1063 C CA . LEU A 1 129 ? 9.359 -21.203 -16.562 1 97.44 129 LEU A CA 1
ATOM 1064 C C . LEU A 1 129 ? 10.703 -21.859 -16.891 1 97.44 129 LEU A C 1
ATOM 1066 O O . LEU A 1 129 ? 11.734 -21.172 -16.906 1 97.44 129 LEU A O 1
ATOM 1070 N N . LYS A 1 130 ? 10.617 -23.141 -17.109 1 96.5 130 LYS A N 1
ATOM 1071 C CA . LYS A 1 130 ? 11.828 -23.859 -17.484 1 96.5 130 LYS A CA 1
ATOM 1072 C C . LYS A 1 130 ? 12.453 -23.25 -18.75 1 96.5 130 LYS A C 1
ATOM 1074 O O . LYS A 1 130 ? 13.656 -23.016 -18.797 1 96.5 130 LYS A O 1
ATOM 1079 N N . SER A 1 131 ? 11.641 -23.016 -19.703 1 95.81 131 SER A N 1
ATOM 1080 C CA . SER A 1 131 ? 12.094 -22.422 -20.953 1 95.81 131 SER A CA 1
ATOM 1081 C C . SER A 1 131 ? 12.617 -21.016 -20.75 1 95.81 131 SER A C 1
ATOM 1083 O O . SER A 1 131 ? 13.664 -20.641 -21.281 1 95.81 131 SER A O 1
ATOM 1085 N N . ALA A 1 132 ? 11.969 -20.266 -20 1 95.5 132 ALA A N 1
ATOM 1086 C CA . ALA A 1 132 ? 12.352 -18.875 -19.734 1 95.5 132 ALA A CA 1
ATOM 1087 C C . ALA A 1 132 ? 13.672 -18.797 -18.984 1 95.5 132 ALA A C 1
ATOM 1089 O O . ALA A 1 132 ? 14.547 -18 -19.328 1 95.5 132 ALA A O 1
ATOM 1090 N N . ILE A 1 133 ? 13.836 -19.641 -18 1 95.69 133 ILE A N 1
ATOM 1091 C CA . ILE A 1 133 ? 15.008 -19.625 -17.109 1 95.69 133 ILE A CA 1
ATOM 1092 C C . ILE A 1 133 ? 16.234 -20.078 -17.891 1 95.69 133 ILE A C 1
ATOM 1094 O O . ILE A 1 133 ? 17.344 -19.562 -17.672 1 95.69 133 ILE A O 1
ATOM 1098 N N . SER A 1 134 ? 16.016 -20.984 -18.797 1 94.81 134 SER A N 1
ATOM 1099 C CA . SER A 1 134 ? 17.125 -21.5 -19.594 1 94.81 134 SER A CA 1
ATOM 1100 C C . SER A 1 134 ? 17.75 -20.422 -20.453 1 94.81 134 SER A C 1
ATOM 1102 O O . SER A 1 134 ? 18.906 -20.547 -20.891 1 94.81 134 SER A O 1
ATOM 1104 N N . LYS A 1 135 ? 17.047 -19.375 -20.641 1 94 135 LYS A N 1
ATOM 1105 C CA . LYS A 1 135 ? 17.531 -18.297 -21.5 1 94 135 LYS A CA 1
ATOM 1106 C C . LYS A 1 135 ? 18.25 -17.219 -20.688 1 94 135 LYS A C 1
ATOM 1108 O O . LYS A 1 135 ? 18.844 -16.297 -21.25 1 94 135 LYS A O 1
ATOM 1113 N N . LEU A 1 136 ? 18.234 -17.359 -19.453 1 93.69 136 LEU A N 1
ATOM 1114 C CA . LEU A 1 136 ? 18.828 -16.359 -18.578 1 93.69 136 LEU A CA 1
ATOM 1115 C C . LEU A 1 136 ? 20.312 -16.625 -18.359 1 93.69 136 LEU A C 1
ATOM 1117 O O . LEU A 1 136 ? 20.734 -17.781 -18.312 1 93.69 136 LEU A O 1
ATOM 1121 N N . SER A 1 137 ? 21.062 -15.523 -18.25 1 92.56 137 SER A N 1
ATOM 1122 C CA . SER A 1 137 ? 22.438 -15.641 -17.797 1 92.56 137 SER A CA 1
ATOM 1123 C C . SER A 1 137 ? 22.516 -16.047 -16.328 1 92.56 137 SER A C 1
ATOM 1125 O O . SER A 1 137 ? 21.5 -15.984 -15.617 1 92.56 137 SER A O 1
ATOM 1127 N N . VAL A 1 138 ? 23.672 -16.453 -15.898 1 91.5 138 VAL A N 1
ATOM 1128 C CA . VAL A 1 138 ? 23.891 -16.844 -14.508 1 91.5 138 VAL A CA 1
ATOM 1129 C C . VAL A 1 138 ? 23.578 -15.664 -13.594 1 91.5 138 VAL A C 1
ATOM 1131 O O . VAL A 1 138 ? 22.938 -15.828 -12.547 1 91.5 138 VAL A O 1
ATOM 1134 N N . THR A 1 139 ? 24.016 -14.445 -14.016 1 90.19 139 THR A N 1
ATOM 1135 C CA . THR A 1 139 ? 23.797 -13.234 -13.234 1 90.19 139 THR A CA 1
ATOM 1136 C C . THR A 1 139 ? 22.297 -12.93 -13.117 1 90.19 139 THR A C 1
ATOM 1138 O O . THR A 1 139 ? 21.812 -12.562 -12.047 1 90.19 139 THR A O 1
ATOM 1141 N N . GLN A 1 140 ? 21.578 -13.125 -14.141 1 90.56 140 GLN A N 1
ATOM 1142 C CA . GLN A 1 140 ? 20.141 -12.898 -14.141 1 90.56 140 GLN A CA 1
ATOM 1143 C C . GLN A 1 140 ? 19.422 -13.898 -13.25 1 90.56 140 GLN A C 1
ATOM 1145 O O . GLN A 1 140 ? 18.5 -13.531 -12.523 1 90.56 140 GLN A O 1
ATOM 1150 N N . ARG A 1 141 ? 19.828 -15.086 -13.312 1 94.19 141 ARG A N 1
ATOM 1151 C CA . ARG A 1 141 ? 19.203 -16.125 -12.5 1 94.19 141 ARG A CA 1
ATOM 1152 C C . ARG A 1 141 ? 19.375 -15.844 -11.016 1 94.19 141 ARG A C 1
ATOM 1154 O O . ARG A 1 141 ? 18.469 -16.125 -10.219 1 94.19 141 ARG A O 1
ATOM 1161 N N . GLN A 1 142 ? 20.484 -15.266 -10.703 1 93 142 GLN A N 1
ATOM 1162 C CA . GLN A 1 142 ? 20.766 -14.938 -9.305 1 93 142 GLN A CA 1
ATOM 1163 C C . GLN A 1 142 ? 19.812 -13.859 -8.789 1 93 142 GLN A C 1
ATOM 1165 O O . GLN A 1 142 ? 19.578 -13.758 -7.586 1 93 142 GLN A O 1
ATOM 1170 N N . LEU A 1 143 ? 19.234 -13.141 -9.711 1 92.81 143 LEU A N 1
ATOM 1171 C CA . LEU A 1 143 ? 18.344 -12.055 -9.336 1 92.81 143 LEU A CA 1
ATOM 1172 C C . LEU A 1 143 ? 16.938 -12.586 -9.016 1 92.81 143 LEU A C 1
ATOM 1174 O O . LEU A 1 143 ? 16.109 -11.859 -8.477 1 92.81 143 LEU A O 1
ATOM 1178 N N . LEU A 1 144 ? 16.719 -13.867 -9.242 1 96.12 144 LEU A N 1
ATOM 1179 C CA . LEU A 1 144 ? 15.359 -14.414 -9.141 1 96.12 144 LEU A CA 1
ATOM 1180 C C . LEU A 1 144 ? 15 -14.695 -7.688 1 96.12 144 LEU A C 1
ATOM 1182 O O . LEU A 1 144 ? 13.844 -14.508 -7.285 1 96.12 144 LEU A O 1
ATOM 1186 N N . SER A 1 145 ? 15.953 -15.094 -6.898 1 96.88 145 SER A N 1
ATOM 1187 C CA . SER A 1 145 ? 15.672 -15.5 -5.523 1 96.88 145 SER A CA 1
ATOM 1188 C C . SER A 1 145 ? 15.297 -14.305 -4.66 1 96.88 145 SER A C 1
ATOM 1190 O O . SER A 1 145 ? 16 -13.289 -4.656 1 96.88 145 SER A O 1
ATOM 1192 N N . ILE A 1 146 ? 14.211 -14.43 -3.957 1 97.38 146 ILE A N 1
ATOM 1193 C CA . ILE A 1 146 ? 13.68 -13.359 -3.119 1 97.38 146 ILE A CA 1
ATOM 1194 C C . ILE A 1 146 ? 13.586 -13.836 -1.671 1 97.38 146 ILE A C 1
ATOM 1196 O O . ILE A 1 146 ? 13.039 -14.914 -1.4 1 97.38 146 ILE A O 1
ATOM 1200 N N . GLU A 1 147 ? 14.164 -13.07 -0.784 1 96.88 147 GLU A N 1
ATOM 1201 C CA . GLU A 1 147 ? 13.906 -13.266 0.64 1 96.88 147 GLU A CA 1
ATOM 1202 C C . GLU A 1 147 ? 12.602 -12.594 1.062 1 96.88 147 GLU A C 1
ATOM 1204 O O . GLU A 1 147 ? 12.383 -11.414 0.779 1 96.88 147 GLU A O 1
ATOM 1209 N N . LYS A 1 148 ? 11.75 -13.336 1.7 1 97.88 148 LYS A N 1
ATOM 1210 C CA . LYS A 1 148 ? 10.438 -12.805 2.051 1 97.88 148 LYS A CA 1
ATOM 1211 C C . LYS A 1 148 ? 10.57 -11.523 2.881 1 97.88 148 LYS A C 1
ATOM 1213 O O . LYS A 1 148 ? 9.727 -10.633 2.783 1 97.88 148 LYS A O 1
ATOM 1218 N N . GLU A 1 149 ? 11.695 -11.422 3.676 1 95.75 149 GLU A N 1
ATOM 1219 C CA . GLU A 1 149 ? 11.891 -10.25 4.527 1 95.75 149 GLU A CA 1
ATOM 1220 C C . GLU A 1 149 ? 12.297 -9.031 3.703 1 95.75 149 GLU A C 1
ATOM 1222 O O . GLU A 1 149 ? 12.273 -7.902 4.203 1 95.75 149 GLU A O 1
ATOM 1227 N N . ASP A 1 150 ? 12.602 -9.273 2.461 1 95.31 150 ASP A N 1
ATOM 1228 C CA . ASP A 1 150 ? 12.945 -8.172 1.565 1 95.31 150 ASP A CA 1
ATOM 1229 C C . ASP A 1 150 ? 11.688 -7.566 0.937 1 95.31 150 ASP A C 1
ATOM 1231 O O . ASP A 1 150 ? 11.75 -6.504 0.315 1 95.31 150 ASP A O 1
ATOM 1235 N N . ILE A 1 151 ? 10.562 -8.242 1.07 1 96.56 151 ILE A N 1
ATOM 1236 C CA . ILE A 1 151 ? 9.289 -7.734 0.571 1 96.56 151 ILE A CA 1
ATOM 1237 C C . ILE A 1 151 ? 8.734 -6.691 1.538 1 96.56 151 ILE A C 1
ATOM 1239 O O . ILE A 1 151 ? 8.391 -7.016 2.678 1 96.56 151 ILE A O 1
ATOM 1243 N N . PHE A 1 152 ? 8.609 -5.457 1.034 1 90.88 152 PHE A N 1
ATOM 1244 C CA . PHE A 1 152 ? 8.172 -4.434 1.977 1 90.88 152 PHE A CA 1
ATOM 1245 C C . PHE A 1 152 ? 6.727 -4.039 1.713 1 90.88 152 PHE A C 1
ATOM 1247 O O . PHE A 1 152 ? 6.105 -3.359 2.533 1 90.88 152 PHE A O 1
ATOM 1254 N N . TYR A 1 153 ? 6.23 -4.453 0.591 1 91.69 153 TYR A N 1
ATOM 1255 C CA . TYR A 1 153 ? 4.82 -4.215 0.297 1 91.69 153 TYR A CA 1
ATOM 1256 C C . TYR A 1 153 ? 4.238 -5.348 -0.537 1 91.69 153 TYR A C 1
ATOM 1258 O O . TYR A 1 153 ? 4.898 -5.863 -1.442 1 91.69 153 TYR A O 1
ATOM 1266 N N . ALA A 1 154 ? 3.039 -5.781 -0.232 1 97.25 154 ALA A N 1
ATOM 1267 C CA . ALA A 1 154 ? 2.336 -6.848 -0.943 1 97.25 154 ALA A CA 1
ATOM 1268 C C . ALA A 1 154 ? 0.829 -6.602 -0.943 1 97.25 154 ALA A C 1
ATOM 1270 O O . ALA A 1 154 ? 0.261 -6.184 0.069 1 97.25 154 ALA A O 1
ATOM 1271 N N . PHE A 1 155 ? 0.199 -6.801 -2.064 1 96.12 155 PHE A N 1
ATOM 1272 C CA . PHE A 1 155 ? -1.246 -6.613 -2.117 1 96.12 155 PHE A CA 1
ATOM 1273 C C . PHE A 1 155 ? -1.869 -7.504 -3.186 1 96.12 155 PHE A C 1
ATOM 1275 O O . PHE A 1 155 ? -1.262 -7.746 -4.23 1 96.12 155 PHE A O 1
ATOM 1282 N N . PRO A 1 156 ? -3.078 -8.047 -2.871 1 98.31 156 PRO A N 1
ATOM 1283 C CA . PRO A 1 156 ? -3.832 -8.68 -3.953 1 98.31 156 PRO A CA 1
ATOM 1284 C C . PRO A 1 156 ? -4.348 -7.68 -4.984 1 98.31 156 PRO A C 1
ATOM 1286 O O . PRO A 1 156 ? -5.09 -6.762 -4.637 1 98.31 156 PRO A O 1
ATOM 1289 N N . TYR A 1 157 ? -3.877 -7.844 -6.176 1 97.81 157 TYR A N 1
ATOM 1290 C CA . TYR A 1 157 ? -4.359 -6.98 -7.246 1 97.81 157 TYR A CA 1
ATOM 1291 C C . TYR A 1 157 ? -5.777 -7.363 -7.656 1 97.81 157 TYR A C 1
ATOM 1293 O O . TYR A 1 157 ? -6.621 -6.492 -7.883 1 97.81 157 TYR A O 1
ATOM 1301 N N . GLN A 1 158 ? -5.965 -8.711 -7.676 1 97.38 158 GLN A N 1
ATOM 1302 C CA . GLN A 1 158 ? -7.273 -9.18 -8.125 1 97.38 158 GLN A CA 1
ATOM 1303 C C . GLN A 1 158 ? -7.582 -10.57 -7.586 1 97.38 158 GLN A C 1
ATOM 1305 O O . GLN A 1 158 ? -6.738 -11.469 -7.641 1 97.38 158 GLN A O 1
ATOM 1310 N N . ILE A 1 159 ? -8.828 -10.648 -7.086 1 97.12 159 ILE A N 1
ATOM 1311 C CA . ILE A 1 159 ? -9.391 -11.953 -6.758 1 97.12 159 ILE A CA 1
ATOM 1312 C C . ILE A 1 159 ? -10.422 -12.352 -7.809 1 97.12 159 ILE A C 1
ATOM 1314 O O . ILE A 1 159 ? -11.352 -11.586 -8.094 1 97.12 159 ILE A O 1
ATOM 1318 N N . GLY A 1 160 ? -10.164 -13.477 -8.461 1 95.69 160 GLY A N 1
ATOM 1319 C CA . GLY A 1 160 ? -11.141 -14.055 -9.367 1 95.69 160 GLY A CA 1
ATOM 1320 C C . GLY A 1 160 ? -11.828 -15.281 -8.805 1 95.69 160 GLY A C 1
ATOM 1321 O O . GLY A 1 160 ? -11.18 -16.172 -8.266 1 95.69 160 GLY A O 1
ATOM 1322 N N . VAL A 1 161 ? -13.109 -15.227 -8.844 1 92.62 161 VAL A N 1
ATOM 1323 C CA . VAL A 1 161 ? -13.906 -16.391 -8.453 1 92.62 161 VAL A CA 1
ATOM 1324 C C . VAL A 1 161 ? -14.602 -16.969 -9.68 1 92.62 161 VAL A C 1
ATOM 1326 O O . VAL A 1 161 ? -15.273 -16.25 -10.422 1 92.62 161 VAL A O 1
ATOM 1329 N N . MET A 1 162 ? -14.297 -18.203 -9.945 1 89.38 162 MET A N 1
ATOM 1330 C CA . MET A 1 162 ? -14.867 -18.859 -11.117 1 89.38 162 MET A CA 1
ATOM 1331 C C . MET A 1 162 ? -15.812 -19.984 -10.695 1 89.38 162 MET A C 1
ATOM 1333 O O . MET A 1 162 ? -15.508 -20.75 -9.781 1 89.38 162 MET A O 1
ATOM 1337 N N . PHE A 1 163 ? -17.078 -19.906 -11.273 1 84.06 163 PHE A N 1
ATOM 1338 C CA . PHE A 1 163 ? -18.078 -20.969 -11.078 1 84.06 163 PHE A CA 1
ATOM 1339 C C . PHE A 1 163 ? -18.531 -21.531 -12.414 1 84.06 163 PHE A C 1
ATOM 1341 O O . PHE A 1 163 ? -18.656 -20.797 -13.398 1 84.06 163 PHE A O 1
ATOM 1348 N N . ASP A 1 164 ? -18.438 -22.797 -12.562 1 77.25 164 ASP A N 1
ATOM 1349 C CA . ASP A 1 164 ? -19 -23.375 -13.789 1 77.25 164 ASP A CA 1
ATOM 1350 C C . ASP A 1 164 ? -20.297 -24.125 -13.5 1 77.25 164 ASP A C 1
ATOM 1352 O O . ASP A 1 164 ? -20.766 -24.156 -12.359 1 77.25 164 ASP A O 1
ATOM 1356 N N . ASP A 1 165 ? -20.938 -24.5 -14.594 1 77.12 165 ASP A N 1
ATOM 1357 C CA . ASP A 1 165 ? -22.25 -25.156 -14.531 1 77.12 165 ASP A CA 1
ATOM 1358 C C . ASP A 1 165 ? -22.188 -26.438 -13.719 1 77.12 165 ASP A C 1
ATOM 1360 O O . ASP A 1 165 ? -23.203 -26.906 -13.203 1 77.12 165 ASP A O 1
ATOM 1364 N N . ALA A 1 166 ? -21.109 -27.094 -13.57 1 80.81 166 ALA A N 1
ATOM 1365 C CA . ALA A 1 166 ? -20.969 -28.344 -12.82 1 80.81 166 ALA A CA 1
ATOM 1366 C C . ALA A 1 166 ? -20.578 -28.078 -11.367 1 80.81 166 ALA A C 1
ATOM 1368 O O . ALA A 1 166 ? -20.016 -28.938 -10.703 1 80.81 166 ALA A O 1
ATOM 1369 N N . ASP A 1 167 ? -20.766 -26.938 -10.922 1 81.44 167 ASP A N 1
ATOM 1370 C CA . ASP A 1 167 ? -20.562 -26.5 -9.539 1 81.44 167 ASP A CA 1
ATOM 1371 C C . ASP A 1 167 ? -19.078 -26.484 -9.18 1 81.44 167 ASP A C 1
ATOM 1373 O O . ASP A 1 167 ? -18.703 -26.75 -8.039 1 81.44 167 ASP A O 1
ATOM 1377 N N . LYS A 1 168 ? -18.344 -26.578 -10.227 1 89.88 168 LYS A N 1
ATOM 1378 C CA . LYS A 1 168 ? -16.922 -26.391 -9.961 1 89.88 168 LYS A CA 1
ATOM 1379 C C . LYS A 1 168 ? -16.609 -24.953 -9.555 1 89.88 168 LYS A C 1
ATOM 1381 O O . LYS A 1 168 ? -17.172 -24.016 -10.117 1 89.88 168 LYS A O 1
ATOM 1386 N N . ARG A 1 169 ? -15.797 -24.891 -8.461 1 93.31 169 ARG A N 1
ATOM 1387 C CA . ARG A 1 169 ? -15.477 -23.578 -7.914 1 93.31 169 ARG A CA 1
ATOM 1388 C C . ARG A 1 169 ? -13.969 -23.375 -7.82 1 93.31 169 ARG A C 1
ATOM 1390 O O . ARG A 1 169 ? -13.258 -24.219 -7.281 1 93.31 169 ARG A O 1
ATOM 1397 N N . TRP A 1 170 ? -13.5 -22.328 -8.406 1 95.38 170 TRP A N 1
ATOM 1398 C CA . TRP A 1 170 ? -12.078 -21.984 -8.352 1 95.38 170 TRP A CA 1
ATOM 1399 C C . TRP A 1 170 ? -11.891 -20.547 -7.891 1 95.38 170 TRP A C 1
ATOM 1401 O O . TRP A 1 170 ? -12.727 -19.672 -8.164 1 95.38 170 TRP A O 1
ATOM 1411 N N . VAL A 1 171 ? -10.844 -20.344 -7.164 1 97.5 171 VAL A N 1
ATOM 1412 C CA . VAL A 1 171 ? -10.438 -18.984 -6.781 1 97.5 171 VAL A CA 1
ATOM 1413 C C . VAL A 1 171 ? -9.023 -18.719 -7.285 1 97.5 171 VAL A C 1
ATOM 1415 O O . VAL A 1 171 ? -8.133 -19.562 -7.145 1 97.5 171 VAL A O 1
ATOM 1418 N N . GLU A 1 172 ? -8.898 -17.578 -7.926 1 98.12 172 GLU A N 1
ATOM 1419 C CA . GLU A 1 172 ? -7.578 -17.094 -8.305 1 98.12 172 GLU A CA 1
ATOM 1420 C C . GLU A 1 172 ? -7.258 -15.773 -7.613 1 98.12 172 GLU A C 1
ATOM 1422 O O . GLU A 1 172 ? -8.102 -14.875 -7.547 1 98.12 172 GLU A O 1
ATOM 1427 N N . ILE A 1 173 ? -6.066 -15.664 -7.086 1 98.62 173 ILE A N 1
ATOM 1428 C CA . ILE A 1 173 ? -5.617 -14.422 -6.465 1 98.62 173 ILE A CA 1
ATOM 1429 C C . ILE A 1 173 ? -4.32 -13.961 -7.121 1 98.62 173 ILE A C 1
ATOM 1431 O O . ILE A 1 173 ? -3.289 -14.633 -7.012 1 98.62 173 ILE A O 1
ATOM 1435 N N . THR A 1 174 ? -4.406 -12.859 -7.812 1 98.75 174 THR A N 1
ATOM 1436 C CA . THR A 1 174 ? -3.227 -12.25 -8.414 1 98.75 174 THR A CA 1
ATOM 1437 C C . THR A 1 174 ? -2.58 -11.258 -7.441 1 98.75 174 THR A C 1
ATOM 1439 O O . THR A 1 174 ? -3.188 -10.25 -7.078 1 98.75 174 THR A O 1
ATOM 1442 N N . MET A 1 175 ? -1.343 -11.562 -7.055 1 98.75 175 MET A N 1
ATOM 1443 C CA . MET A 1 175 ? -0.61 -10.781 -6.059 1 98.75 175 MET A CA 1
ATOM 1444 C C . MET A 1 175 ? 0.463 -9.922 -6.727 1 98.75 175 MET A C 1
ATOM 1446 O O . MET A 1 175 ? 1.035 -10.32 -7.742 1 98.75 175 MET A O 1
ATOM 1450 N N . CYS A 1 176 ? 0.703 -8.797 -6.188 1 98.12 176 CYS A N 1
ATOM 1451 C CA . CYS A 1 176 ? 1.862 -7.965 -6.504 1 98.12 176 CYS A CA 1
ATOM 1452 C C . CYS A 1 176 ? 2.723 -7.734 -5.27 1 98.12 176 CYS A C 1
ATOM 1454 O O . CYS A 1 176 ? 2.201 -7.496 -4.18 1 98.12 176 CYS A O 1
ATOM 1456 N N . TYR A 1 177 ? 4.047 -7.824 -5.422 1 98.06 177 TYR A N 1
ATOM 1457 C CA . TYR A 1 177 ? 5.004 -7.617 -4.336 1 98.06 177 TYR A CA 1
ATOM 1458 C C . TYR A 1 177 ? 6.051 -6.578 -4.723 1 98.06 177 TYR A C 1
ATOM 1460 O O . TYR A 1 177 ? 6.559 -6.59 -5.848 1 98.06 177 TYR A O 1
ATOM 1468 N N . HIS A 1 178 ? 6.309 -5.68 -3.877 1 95.44 178 HIS A N 1
ATOM 1469 C CA . HIS A 1 178 ? 7.438 -4.762 -3.975 1 95.44 178 HIS A CA 1
ATOM 1470 C C . HIS A 1 178 ? 8.602 -5.223 -3.102 1 95.44 178 HIS A C 1
ATOM 1472 O O . HIS A 1 178 ? 8.43 -5.453 -1.903 1 95.44 178 HIS A O 1
ATOM 1478 N N . VAL A 1 179 ? 9.75 -5.328 -3.779 1 95.5 179 VAL A N 1
ATOM 1479 C CA . VAL A 1 179 ? 10.898 -5.91 -3.102 1 95.5 179 VAL A CA 1
ATOM 1480 C C . VAL A 1 179 ? 12.062 -4.922 -3.109 1 95.5 179 VAL A C 1
ATOM 1482 O O . VAL A 1 179 ? 12.336 -4.289 -4.133 1 95.5 179 VAL A O 1
ATOM 1485 N N . PHE A 1 180 ? 12.703 -4.805 -1.988 1 91.44 180 PHE A N 1
ATOM 1486 C CA . PHE A 1 180 ? 14 -4.141 -1.859 1 91.44 180 PHE A CA 1
ATOM 1487 C C . PHE A 1 180 ? 15.062 -5.117 -1.378 1 91.44 180 PHE A C 1
ATOM 1489 O O . PHE A 1 180 ? 15.109 -5.461 -0.194 1 91.44 180 PHE A O 1
ATOM 1496 N N . ARG A 1 181 ? 15.836 -5.52 -2.271 1 91.5 181 ARG A N 1
ATOM 1497 C CA . ARG A 1 181 ? 16.859 -6.5 -1.938 1 91.5 181 ARG A CA 1
ATOM 1498 C C . ARG A 1 181 ? 17.844 -5.945 -0.902 1 91.5 181 ARG A C 1
ATOM 1500 O O . ARG A 1 181 ? 18.391 -4.863 -1.085 1 91.5 181 ARG A O 1
ATOM 1507 N N . GLY A 1 182 ? 18.047 -6.73 0.15 1 87.5 182 GLY A N 1
ATOM 1508 C CA . GLY A 1 182 ? 18.953 -6.312 1.208 1 87.5 182 GLY A CA 1
ATOM 1509 C C . GLY A 1 182 ? 18.25 -5.625 2.361 1 87.5 182 GLY A C 1
ATOM 1510 O O . GLY A 1 182 ? 18.875 -5.254 3.352 1 87.5 182 GLY A O 1
ATOM 1511 N N . LEU A 1 183 ? 16.984 -5.422 2.213 1 87.19 183 LEU A N 1
ATOM 1512 C CA . LEU A 1 183 ? 16.219 -4.77 3.27 1 87.19 183 LEU A CA 1
ATOM 1513 C C . LEU A 1 183 ? 16.359 -5.527 4.586 1 87.19 183 LEU A C 1
ATOM 1515 O O . LEU A 1 183 ? 16.484 -4.914 5.648 1 87.19 183 LEU A O 1
ATOM 1519 N N . LYS A 1 184 ? 16.281 -6.832 4.484 1 87.75 184 LYS A N 1
ATOM 1520 C CA . LYS A 1 184 ? 16.453 -7.66 5.676 1 87.75 184 LYS A CA 1
ATOM 1521 C C . LYS A 1 184 ? 17.734 -7.297 6.422 1 87.75 184 LYS A C 1
ATOM 1523 O O . LYS A 1 184 ? 17.719 -7.086 7.637 1 87.75 184 LYS A O 1
ATOM 1528 N N . TYR A 1 185 ? 18.75 -7.266 5.75 1 83.81 185 TYR A N 1
ATOM 1529 C CA . TYR A 1 185 ? 20.047 -6.945 6.328 1 83.81 185 TYR A CA 1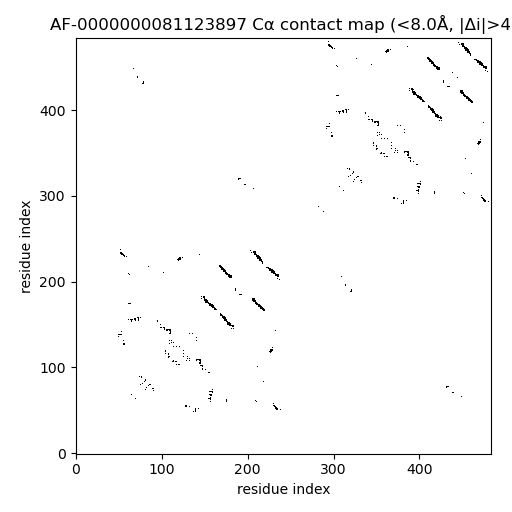
ATOM 1530 C C . TYR A 1 185 ? 20.047 -5.551 6.945 1 83.81 185 TYR A C 1
ATOM 1532 O O . TYR A 1 185 ? 20.578 -5.348 8.039 1 83.81 185 TYR A O 1
ATOM 1540 N N . LEU A 1 186 ? 19.469 -4.617 6.191 1 80.38 186 LEU A N 1
ATOM 1541 C CA . LEU A 1 186 ? 19.391 -3.248 6.691 1 80.38 186 LEU A CA 1
ATOM 1542 C C . LEU A 1 186 ? 18.609 -3.189 8 1 80.38 186 LEU A C 1
ATOM 1544 O O . LEU A 1 186 ? 18.984 -2.461 8.922 1 80.38 186 LEU A O 1
ATOM 1548 N N . LYS A 1 187 ? 17.609 -3.975 8.094 1 80.75 187 LYS A N 1
ATOM 1549 C CA . LYS A 1 187 ? 16.766 -4.004 9.289 1 80.75 187 LYS A CA 1
ATOM 1550 C C . LYS A 1 187 ? 17.531 -4.613 10.469 1 80.75 187 LYS A C 1
ATOM 1552 O O . LYS A 1 187 ? 17.391 -4.156 11.609 1 80.75 187 LYS A O 1
ATOM 1557 N N . GLU A 1 188 ? 18.281 -5.57 10.227 1 83.25 188 GLU A N 1
ATOM 1558 C CA . GLU A 1 188 ? 18.969 -6.309 11.273 1 83.25 188 GLU A CA 1
ATOM 1559 C C . GLU A 1 188 ? 20.234 -5.578 11.719 1 83.25 188 GLU A C 1
ATOM 1561 O O . GLU A 1 188 ? 20.625 -5.652 12.891 1 83.25 188 GLU A O 1
ATOM 1566 N N . SER A 1 189 ? 20.922 -5.004 10.836 1 77.81 189 SER A N 1
ATOM 1567 C CA . SER A 1 189 ? 22.203 -4.371 11.156 1 77.81 189 SER A CA 1
ATOM 1568 C C . SER A 1 189 ? 22 -3.08 11.938 1 77.81 189 SER A C 1
ATOM 1570 O O . SER A 1 189 ? 22.844 -2.709 12.758 1 77.81 189 SER A O 1
ATOM 1572 N N . GLY A 1 190 ? 20.969 -2.482 11.852 1 67.25 190 GLY A N 1
ATOM 1573 C CA . GLY A 1 190 ? 20.734 -1.208 12.516 1 67.25 190 GLY A CA 1
ATOM 1574 C C . GLY A 1 190 ? 21.641 -0.104 12.023 1 67.25 190 GLY A C 1
ATOM 1575 O O . GLY A 1 190 ? 21.656 0.999 12.57 1 67.25 190 GLY A O 1
ATOM 1576 N N . ASP A 1 191 ? 22.672 -0.419 11.18 1 63.62 191 ASP A N 1
ATOM 1577 C CA . ASP A 1 191 ? 23.656 0.544 10.695 1 63.62 191 ASP A CA 1
ATOM 1578 C C . ASP A 1 191 ? 23.094 1.374 9.547 1 63.62 191 ASP A C 1
ATOM 1580 O O . ASP A 1 191 ? 22.406 0.844 8.672 1 63.62 191 ASP A O 1
ATOM 1584 N N . LEU A 1 192 ? 23 2.707 9.805 1 59.16 192 LEU A N 1
ATOM 1585 C CA . LEU A 1 192 ? 22.656 3.584 8.695 1 59.16 192 LEU A CA 1
ATOM 1586 C C . LEU A 1 192 ? 23.594 3.35 7.512 1 59.16 192 LEU A C 1
ATOM 1588 O O . LEU A 1 192 ? 24.812 3.43 7.648 1 59.16 192 LEU A O 1
ATOM 1592 N N . PRO A 1 193 ? 23.078 2.639 6.469 1 57.5 193 PRO A N 1
ATOM 1593 C CA . PRO A 1 193 ? 24.031 2.697 5.352 1 57.5 193 PRO A CA 1
ATOM 1594 C C . PRO A 1 193 ? 24.547 4.109 5.098 1 57.5 193 PRO A C 1
ATOM 1596 O O . PRO A 1 193 ? 23.891 5.09 5.445 1 57.5 193 PRO A O 1
ATOM 1599 N N . ALA A 1 194 ? 25.797 4.316 4.961 1 51.81 194 ALA A N 1
ATOM 1600 C CA . ALA A 1 194 ? 26.312 5.656 4.699 1 51.81 194 ALA A CA 1
ATOM 1601 C C . ALA A 1 194 ? 25.25 6.527 4.027 1 51.81 194 ALA A C 1
ATOM 1603 O O . ALA A 1 194 ? 24.578 6.094 3.084 1 51.81 194 ALA A O 1
ATOM 1604 N N . LEU A 1 195 ? 24.484 7.309 4.828 1 46.53 195 LEU A N 1
ATOM 1605 C CA . LEU A 1 195 ? 23.391 8.273 4.66 1 46.53 195 LEU A CA 1
ATOM 1606 C C . LEU A 1 195 ? 23.266 8.695 3.201 1 46.53 195 LEU A C 1
ATOM 1608 O O . LEU A 1 195 ? 22.422 9.539 2.867 1 46.53 195 LEU A O 1
ATOM 1612 N N . THR A 1 196 ? 24.297 8.5 2.41 1 44.59 196 THR A N 1
ATOM 1613 C CA . THR A 1 196 ? 24.109 9.016 1.057 1 44.59 196 THR A CA 1
ATOM 1614 C C . THR A 1 196 ? 22.984 8.289 0.346 1 44.59 196 THR A C 1
ATOM 1616 O O . THR A 1 196 ? 23.062 8 -0.848 1 44.59 196 THR A O 1
ATOM 1619 N N . VAL A 1 197 ? 22.172 7.656 0.931 1 45.19 197 VAL A N 1
ATOM 1620 C CA . VAL A 1 197 ? 21.125 6.805 0.4 1 45.19 197 VAL A CA 1
ATOM 1621 C C . VAL A 1 197 ? 20.203 7.621 -0.501 1 45.19 197 VAL A C 1
ATOM 1623 O O . VAL A 1 197 ? 19.453 7.062 -1.312 1 45.19 197 VAL A O 1
ATOM 1626 N N . GLY A 1 198 ? 19.922 8.836 -0.075 1 42.06 198 GLY A N 1
ATOM 1627 C CA . GLY A 1 198 ? 19.047 9.625 -0.929 1 42.06 198 GLY A CA 1
ATOM 1628 C C . GLY A 1 198 ? 19.312 9.414 -2.408 1 42.06 198 GLY A C 1
ATOM 1629 O O . GLY A 1 198 ? 18.375 9.25 -3.195 1 42.06 198 GLY A O 1
ATOM 1630 N N . VAL A 1 199 ? 20.344 10.188 -2.85 1 43 199 VAL A N 1
ATOM 1631 C CA . VAL A 1 199 ? 20.594 10.703 -4.191 1 43 199 VAL A CA 1
ATOM 1632 C C . VAL A 1 199 ? 21.016 9.562 -5.113 1 43 199 VAL A C 1
ATOM 1634 O O . VAL A 1 199 ? 21.281 9.781 -6.301 1 43 199 VAL A O 1
ATOM 1637 N N . GLN A 1 200 ? 21.391 8.281 -4.539 1 50.19 200 GLN A N 1
ATOM 1638 C CA . GLN A 1 200 ? 22.172 7.617 -5.574 1 50.19 200 GLN A CA 1
ATOM 1639 C C . GLN A 1 200 ? 21.312 6.645 -6.375 1 50.19 200 GLN A C 1
ATOM 1641 O O . GLN A 1 200 ? 20.531 5.879 -5.805 1 50.19 200 GLN A O 1
ATOM 1646 N N . PRO A 1 201 ? 21.203 6.793 -7.617 1 55.56 201 PRO A N 1
ATOM 1647 C CA . PRO A 1 201 ? 20.828 5.824 -8.648 1 55.56 201 PRO A CA 1
ATOM 1648 C C . PRO A 1 201 ? 21.094 4.379 -8.234 1 55.56 201 PRO A C 1
ATOM 1650 O O . PRO A 1 201 ? 20.516 3.449 -8.797 1 55.56 201 PRO A O 1
ATOM 1653 N N . GLU A 1 202 ? 21.766 4.285 -7.074 1 60.44 202 GLU A N 1
ATOM 1654 C CA . GLU A 1 202 ? 22.312 2.971 -6.762 1 60.44 202 GLU A CA 1
ATOM 1655 C C . GLU A 1 202 ? 21.234 2.045 -6.195 1 60.44 202 GLU A C 1
ATOM 1657 O O . GLU A 1 202 ? 21.297 0.827 -6.379 1 60.44 202 GLU A O 1
ATOM 1662 N N . TYR A 1 203 ? 20.047 2.625 -5.809 1 73.5 203 TYR A N 1
ATOM 1663 C CA . TYR A 1 203 ? 19.109 1.712 -5.16 1 73.5 203 TYR A CA 1
ATOM 1664 C C . TYR A 1 203 ? 18.078 1.198 -6.152 1 73.5 203 TYR A C 1
ATOM 1666 O O . TYR A 1 203 ? 17.391 0.203 -5.891 1 73.5 203 TYR A O 1
ATOM 1674 N N . GLN A 1 204 ? 18.094 1.804 -7.16 1 75.44 204 GLN A N 1
ATOM 1675 C CA . GLN A 1 204 ? 17.109 1.407 -8.148 1 75.44 204 GLN A CA 1
ATOM 1676 C C . GLN A 1 204 ? 17.328 -0.028 -8.617 1 75.44 204 GLN A C 1
ATOM 1678 O O . GLN A 1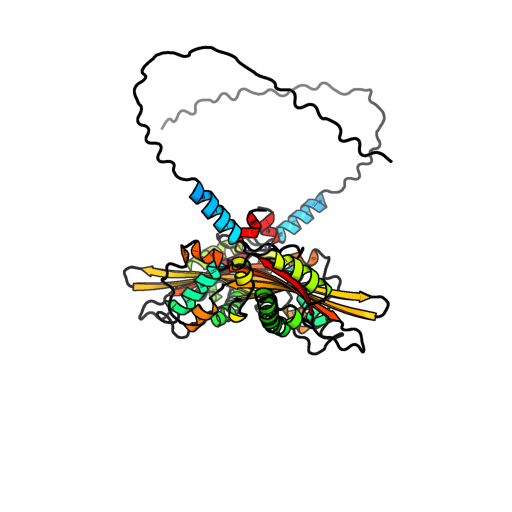 204 ? 16.375 -0.747 -8.922 1 75.44 204 GLN A O 1
ATOM 1683 N N . ASP A 1 205 ? 18.547 -0.446 -8.57 1 80.5 205 ASP A N 1
ATOM 1684 C CA . ASP A 1 205 ? 18.875 -1.788 -9.039 1 80.5 205 ASP A CA 1
ATOM 1685 C C . ASP A 1 205 ? 18.484 -2.844 -8.008 1 80.5 205 ASP A C 1
ATOM 1687 O O . ASP A 1 205 ? 18.469 -4.039 -8.305 1 80.5 205 ASP A O 1
ATOM 1691 N N . LYS A 1 206 ? 18.125 -2.367 -6.859 1 87.81 206 LYS A N 1
ATOM 1692 C CA . LYS A 1 206 ? 17.781 -3.299 -5.785 1 87.81 206 LYS A CA 1
ATOM 1693 C C . LYS A 1 206 ? 16.266 -3.457 -5.652 1 87.81 206 LYS A C 1
ATOM 1695 O O . LYS A 1 206 ? 15.797 -4.246 -4.832 1 87.81 206 LYS A O 1
ATOM 1700 N N . ILE A 1 207 ? 15.586 -2.723 -6.535 1 89.81 207 ILE A N 1
ATOM 1701 C CA . ILE A 1 207 ? 14.125 -2.74 -6.449 1 89.81 207 ILE A CA 1
ATOM 1702 C C . ILE A 1 207 ? 13.562 -3.721 -7.473 1 89.81 207 ILE A C 1
ATOM 1704 O O . ILE A 1 207 ? 13.922 -3.678 -8.648 1 89.81 207 ILE A O 1
ATOM 1708 N N . PHE A 1 208 ? 12.727 -4.598 -7.008 1 92.69 208 PHE A N 1
ATOM 1709 C CA . PHE A 1 208 ? 12.055 -5.551 -7.883 1 92.69 208 PHE A CA 1
ATOM 1710 C C . PHE A 1 208 ? 10.547 -5.539 -7.645 1 92.69 208 PHE A C 1
ATOM 1712 O O . PHE A 1 208 ? 10.094 -5.266 -6.531 1 92.69 208 PHE A O 1
ATOM 1719 N N . ILE A 1 209 ? 9.836 -5.809 -8.695 1 95 209 ILE A N 1
ATOM 1720 C CA . ILE A 1 209 ? 8.391 -6.012 -8.641 1 95 209 ILE A CA 1
ATOM 1721 C C . ILE A 1 209 ? 8.047 -7.426 -9.102 1 95 209 ILE A C 1
ATOM 1723 O O . ILE A 1 209 ? 8.531 -7.879 -10.148 1 95 209 ILE A O 1
ATOM 1727 N N . LEU A 1 210 ? 7.277 -8.055 -8.266 1 98 210 LEU A N 1
ATOM 1728 C CA . LEU A 1 210 ? 6.895 -9.422 -8.586 1 98 210 LEU A CA 1
ATOM 1729 C C . LEU A 1 210 ? 5.387 -9.531 -8.781 1 98 210 LEU A C 1
ATOM 1731 O O . LEU A 1 210 ? 4.613 -8.898 -8.062 1 98 210 LEU A O 1
ATOM 1735 N N . ASN A 1 211 ? 5 -10.336 -9.703 1 98.38 211 ASN A N 1
ATOM 1736 C CA . ASN A 1 211 ? 3.609 -10.742 -9.875 1 98.38 211 ASN A CA 1
ATOM 1737 C C . ASN A 1 211 ? 3.451 -12.258 -9.828 1 98.38 211 ASN A C 1
ATOM 1739 O O . ASN A 1 211 ? 4.098 -12.977 -10.586 1 98.38 211 ASN A O 1
ATOM 1743 N N . TYR A 1 212 ? 2.703 -12.703 -8.906 1 98.81 212 TYR A N 1
ATOM 1744 C CA . TYR A 1 212 ? 2.352 -14.109 -8.758 1 98.81 212 TYR A CA 1
ATOM 1745 C C . TYR A 1 212 ? 0.839 -14.305 -8.773 1 98.81 212 TYR A C 1
ATOM 1747 O O . TYR A 1 212 ? 0.103 -13.508 -8.188 1 98.81 212 TYR A O 1
ATOM 1755 N N . ARG A 1 213 ? 0.395 -15.312 -9.422 1 98.75 213 ARG A N 1
ATOM 1756 C CA . ARG A 1 213 ? -1.013 -15.688 -9.328 1 98.75 213 ARG A CA 1
ATOM 1757 C C . ARG A 1 213 ? -1.17 -17.062 -8.688 1 98.75 213 ARG A C 1
ATOM 1759 O O . ARG A 1 213 ? -0.497 -18.016 -9.086 1 98.75 213 ARG A O 1
ATOM 1766 N N . PHE A 1 214 ? -1.998 -17.156 -7.699 1 98.75 214 PHE A N 1
ATOM 1767 C CA . PHE A 1 214 ? -2.328 -18.375 -6.984 1 98.75 214 PHE A CA 1
ATOM 1768 C C . PHE A 1 214 ? -3.715 -18.875 -7.375 1 98.75 214 PHE A C 1
ATOM 1770 O O . PHE A 1 214 ? -4.633 -18.078 -7.57 1 98.75 214 PHE A O 1
ATOM 1777 N N . ILE A 1 215 ? -3.855 -20.172 -7.469 1 97.75 215 ILE A N 1
ATOM 1778 C CA . ILE A 1 215 ? -5.141 -20.75 -7.84 1 97.75 215 ILE A CA 1
ATOM 1779 C C . ILE A 1 215 ? -5.445 -21.953 -6.941 1 97.75 215 ILE A C 1
ATOM 1781 O O . ILE A 1 215 ? -4.539 -22.703 -6.57 1 97.75 215 ILE A O 1
ATOM 1785 N N . ARG A 1 216 ? -6.699 -22.078 -6.566 1 97.19 216 ARG A N 1
ATOM 1786 C CA . ARG A 1 216 ? -7.137 -23.203 -5.742 1 97.19 216 ARG A CA 1
ATOM 1787 C C . ARG A 1 216 ? -8.578 -23.594 -6.062 1 97.19 216 ARG A C 1
ATOM 1789 O O . ARG A 1 216 ? -9.422 -22.734 -6.289 1 97.19 216 ARG A O 1
ATOM 1796 N N . GLU A 1 217 ? -8.758 -24.859 -6.156 1 95.06 217 GLU A N 1
ATOM 1797 C CA . GLU A 1 217 ? -10.102 -25.375 -6.355 1 95.06 217 GLU A CA 1
ATOM 1798 C C . GLU A 1 217 ? -10.844 -25.516 -5.023 1 95.06 217 GLU A C 1
ATOM 1800 O O . GLU A 1 217 ? -10.289 -26.031 -4.055 1 95.06 217 GLU A O 1
ATOM 1805 N N . PHE A 1 218 ? -12.156 -25.016 -4.961 1 94.75 218 PHE A N 1
ATOM 1806 C CA . PHE A 1 218 ? -12.961 -25.078 -3.75 1 94.75 218 PHE A CA 1
ATOM 1807 C C . PHE A 1 218 ? -14.234 -25.891 -3.984 1 94.75 218 PHE A C 1
ATOM 1809 O O . PHE A 1 218 ? -15.188 -25.812 -3.207 1 94.75 218 PHE A O 1
ATOM 1816 N N . THR A 1 219 ? -14.211 -26.609 -5.086 1 92.62 219 THR A N 1
ATOM 1817 C CA . THR A 1 219 ? -15.367 -27.469 -5.379 1 92.62 219 THR A CA 1
ATOM 1818 C C . THR A 1 219 ? -15.688 -28.359 -4.188 1 92.62 219 THR A C 1
ATOM 1820 O O . THR A 1 219 ? -14.781 -28.922 -3.561 1 92.62 219 THR A O 1
ATOM 1823 N N . LYS A 1 220 ? -16.953 -28.5 -3.896 1 89.06 220 LYS A N 1
ATOM 1824 C CA . LYS A 1 220 ? -17.391 -29.328 -2.777 1 89.06 220 LYS A CA 1
ATOM 1825 C C . LYS A 1 220 ? -16.828 -30.75 -2.898 1 89.06 220 LYS A C 1
ATOM 1827 O O . LYS A 1 220 ? -16.922 -31.375 -3.963 1 89.06 220 LYS A O 1
ATOM 1832 N N . GLY A 1 221 ? -16.203 -31.266 -1.819 1 89.5 221 GLY A N 1
ATOM 1833 C CA . GLY A 1 221 ? -15.672 -32.625 -1.786 1 89.5 221 GLY A CA 1
ATOM 1834 C C . GLY A 1 221 ? -14.234 -32.688 -2.275 1 89.5 221 GLY A C 1
ATOM 1835 O O . GLY A 1 221 ? -13.625 -33.781 -2.221 1 89.5 221 GLY A O 1
ATOM 1836 N N . VAL A 1 222 ? -13.766 -31.625 -2.852 1 90.25 222 VAL A N 1
ATOM 1837 C CA . VAL A 1 222 ? -12.406 -31.609 -3.369 1 90.25 222 VAL A CA 1
ATOM 1838 C C . VAL A 1 222 ? -11.469 -30.938 -2.365 1 90.25 222 VAL A C 1
ATOM 1840 O O . VAL A 1 222 ? -11.75 -29.844 -1.888 1 90.25 222 VAL A O 1
ATOM 1843 N N . GLU A 1 223 ? -10.461 -31.688 -1.924 1 90.19 223 GLU A N 1
ATOM 1844 C CA . GLU A 1 223 ? -9.391 -31.109 -1.126 1 90.19 223 GLU A CA 1
ATOM 1845 C C . GLU A 1 223 ? -8.234 -30.641 -2.008 1 90.19 223 GLU A C 1
ATOM 1847 O O . GLU A 1 223 ? -7.629 -31.438 -2.719 1 90.19 223 GLU A O 1
ATOM 1852 N N . ASP A 1 224 ? -8.047 -29.406 -2.021 1 93.25 224 ASP A N 1
ATOM 1853 C CA . ASP A 1 224 ? -7.004 -28.828 -2.871 1 93.25 224 ASP A CA 1
ATOM 1854 C C . ASP A 1 224 ? -6.156 -27.828 -2.102 1 93.25 224 ASP A C 1
ATOM 1856 O O . ASP A 1 224 ? -6.5 -27.438 -0.981 1 93.25 224 ASP A O 1
ATOM 1860 N N . SER A 1 225 ? -4.957 -27.547 -2.691 1 94.25 225 SER A N 1
ATOM 1861 C CA . SER A 1 225 ? -4.047 -26.547 -2.141 1 94.25 225 SER A CA 1
ATOM 1862 C C . SER A 1 225 ? -3.799 -25.422 -3.137 1 94.25 225 SER A C 1
ATOM 1864 O O . SER A 1 225 ? -4.199 -25.516 -4.301 1 94.25 225 SER A O 1
ATOM 1866 N N . TRP A 1 226 ? -3.256 -24.391 -2.596 1 96.81 226 TRP A N 1
ATOM 1867 C CA . TRP A 1 226 ? -2.896 -23.266 -3.471 1 96.81 226 TRP A CA 1
ATOM 1868 C C . TRP A 1 226 ? -1.701 -23.625 -4.348 1 96.81 226 TRP A C 1
ATOM 1870 O O . TRP A 1 226 ? -0.726 -24.219 -3.867 1 96.81 226 TRP A O 1
ATOM 1880 N N . TRP A 1 227 ? -1.844 -23.297 -5.703 1 97.38 227 TRP A N 1
ATOM 1881 C CA . TRP A 1 227 ? -0.756 -23.422 -6.668 1 97.38 227 TRP A CA 1
ATOM 1882 C C . TRP A 1 227 ? -0.462 -22.094 -7.344 1 97.38 227 TRP A C 1
ATOM 1884 O O . TRP A 1 227 ? -1.355 -21.25 -7.496 1 97.38 227 TRP A O 1
ATOM 1894 N N . VAL A 1 228 ? 0.767 -22.031 -7.723 1 98.69 228 VAL A N 1
ATOM 1895 C CA . VAL A 1 228 ? 1.151 -20.844 -8.477 1 98.69 228 VAL A CA 1
ATOM 1896 C C . VAL A 1 228 ? 1.091 -21.141 -9.977 1 98.69 228 VAL A C 1
ATOM 1898 O O . VAL A 1 228 ? 1.604 -22.156 -10.43 1 98.69 228 VAL A O 1
ATOM 1901 N N . ASN A 1 229 ? 0.401 -20.234 -10.742 1 98.25 229 ASN A N 1
ATOM 1902 C CA . ASN A 1 229 ? 0.365 -20.484 -12.18 1 98.25 229 ASN A CA 1
ATOM 1903 C C . ASN A 1 229 ? 0.876 -19.297 -12.977 1 98.25 229 ASN A C 1
ATOM 1905 O O . ASN A 1 229 ? 0.956 -19.359 -14.211 1 98.25 229 ASN A O 1
ATOM 1909 N N . ILE A 1 230 ? 1.219 -18.234 -12.336 1 98.38 230 ILE A N 1
ATOM 1910 C CA . ILE A 1 230 ? 1.899 -17.094 -12.961 1 98.38 230 ILE A CA 1
ATOM 1911 C C . ILE A 1 230 ? 3.053 -16.641 -12.07 1 98.38 230 ILE A C 1
ATOM 1913 O O . ILE A 1 230 ? 2.908 -16.562 -10.844 1 98.38 230 ILE A O 1
ATOM 1917 N N . VAL A 1 231 ? 4.176 -16.422 -12.633 1 98.25 231 VAL A N 1
ATOM 1918 C CA . VAL A 1 231 ? 5.348 -15.875 -11.961 1 98.25 231 VAL A CA 1
ATOM 1919 C C . VAL A 1 231 ? 6.039 -14.852 -12.867 1 98.25 231 VAL A C 1
ATOM 1921 O O . VAL A 1 231 ? 6.457 -15.188 -13.977 1 98.25 231 VAL A O 1
ATOM 1924 N N . ASN A 1 232 ? 6.117 -13.664 -12.359 1 96.75 232 ASN A N 1
ATOM 1925 C CA . ASN A 1 232 ? 6.879 -12.641 -13.07 1 96.75 232 ASN A CA 1
ATOM 1926 C C . ASN A 1 232 ? 7.695 -11.781 -12.117 1 96.75 232 ASN A C 1
ATOM 1928 O O . ASN A 1 232 ? 7.219 -11.43 -11.031 1 96.75 232 ASN A O 1
ATOM 1932 N N . HIS A 1 233 ? 8.891 -11.539 -12.508 1 95.25 233 HIS A N 1
ATOM 1933 C CA . HIS A 1 233 ? 9.805 -10.625 -11.82 1 95.25 233 HIS A CA 1
ATOM 1934 C C . HIS A 1 233 ? 10.266 -9.508 -12.75 1 95.25 233 HIS A C 1
ATOM 1936 O O . HIS A 1 233 ? 10.633 -9.766 -13.906 1 95.25 233 HIS A O 1
ATOM 1942 N N . PHE A 1 234 ? 10.25 -8.312 -12.297 1 91.31 234 PHE A N 1
ATOM 1943 C CA . PHE A 1 234 ? 10.82 -7.254 -13.125 1 91.31 234 PHE A CA 1
ATOM 1944 C C . PHE A 1 234 ? 11.219 -6.059 -12.266 1 91.31 234 PHE A C 1
ATOM 1946 O O . PHE A 1 234 ? 10.852 -5.977 -11.094 1 91.31 234 PHE A O 1
ATOM 1953 N N . GLN A 1 235 ? 12.055 -5.227 -12.898 1 87.75 235 GLN A N 1
ATOM 1954 C CA . GLN A 1 235 ? 12.461 -3.984 -12.25 1 87.75 235 GLN A CA 1
ATOM 1955 C C . GLN A 1 235 ? 11.656 -2.801 -12.789 1 87.75 235 GLN A C 1
ATOM 1957 O O . GLN A 1 235 ? 11.289 -2.775 -13.961 1 87.75 235 GLN A O 1
ATOM 1962 N N . PRO A 1 236 ? 11.367 -1.793 -11.977 1 79.94 236 PRO A N 1
ATOM 1963 C CA . PRO A 1 236 ? 10.555 -0.657 -12.414 1 79.94 236 PRO A CA 1
ATOM 1964 C C . PRO A 1 236 ? 11.102 0.008 -13.672 1 79.94 236 PRO A C 1
ATOM 1966 O O . PRO A 1 236 ? 10.328 0.467 -14.516 1 79.94 236 PRO A O 1
ATOM 1969 N N . GLN A 1 237 ? 12.359 0.116 -13.789 1 72.56 237 GLN A N 1
ATOM 1970 C CA . GLN A 1 237 ? 12.977 0.784 -14.93 1 72.56 237 GLN A CA 1
ATOM 1971 C C . GLN A 1 237 ? 12.719 0.015 -16.219 1 72.56 237 GLN A C 1
ATOM 1973 O O . GLN A 1 237 ? 12.75 0.592 -17.312 1 72.56 237 GLN A O 1
ATOM 1978 N N . SER A 1 238 ? 12.516 -1.237 -16.031 1 64.81 238 SER A N 1
ATOM 1979 C CA . SER A 1 238 ? 12.297 -2.07 -17.203 1 64.81 238 SER A CA 1
ATOM 1980 C C . SER A 1 238 ? 10.938 -1.789 -17.844 1 64.81 238 SER A C 1
ATOM 1982 O O . SER A 1 238 ? 10.703 -2.148 -19 1 64.81 238 SER A O 1
ATOM 1984 N N . LEU A 1 239 ? 10.07 -1.168 -17.141 1 62.78 239 LEU A N 1
ATOM 1985 C CA . LEU A 1 239 ? 8.734 -0.877 -17.641 1 62.78 239 LEU A CA 1
ATOM 1986 C C . LEU A 1 239 ? 8.727 0.415 -18.453 1 62.78 239 LEU A C 1
ATOM 1988 O O . LEU A 1 239 ? 7.848 0.619 -19.297 1 62.78 239 LEU A O 1
ATOM 1992 N N . ILE A 1 240 ? 9.5 1.402 -18.203 1 52.31 240 ILE A N 1
ATOM 1993 C CA . ILE A 1 240 ? 9.523 2.686 -18.891 1 52.31 240 ILE A CA 1
ATOM 1994 C C . ILE A 1 240 ? 10.102 2.502 -20.297 1 52.31 240 ILE A C 1
ATOM 1996 O O . ILE A 1 240 ? 9.711 3.209 -21.234 1 52.31 240 ILE A O 1
ATOM 2000 N N . LYS A 1 241 ? 11.109 1.691 -20.516 1 46.34 241 LYS A N 1
ATOM 2001 C CA . LYS A 1 241 ? 11.758 1.63 -21.812 1 46.34 241 LYS A CA 1
ATOM 2002 C C . LYS A 1 241 ? 10.867 0.923 -22.844 1 46.34 241 LYS A C 1
ATOM 2004 O O . LYS A 1 241 ? 11.211 0.852 -24.031 1 46.34 241 LYS A O 1
ATOM 2009 N N . LYS A 1 242 ? 9.773 0.296 -22.531 1 35.81 242 LYS A N 1
ATOM 2010 C CA . LYS A 1 242 ? 9.008 -0.191 -23.672 1 35.81 242 LYS A CA 1
ATOM 2011 C C . LYS A 1 242 ? 8.047 0.874 -24.188 1 35.81 242 LYS A C 1
ATOM 2013 O O . LYS A 1 242 ? 7.32 1.489 -23.406 1 35.81 242 LYS A O 1
ATOM 2018 N N . MET B 1 1 ? -11.586 70.375 -5.43 1 18.8 1 MET B N 1
ATOM 2019 C CA . MET B 1 1 ? -12.133 70.812 -6.691 1 18.8 1 MET B CA 1
ATOM 2020 C C . MET B 1 1 ? -13.047 69.812 -7.328 1 18.8 1 MET B C 1
ATOM 2022 O O . MET B 1 1 ? -12.961 68.625 -7.004 1 18.8 1 MET B O 1
ATOM 2026 N N . ASN B 1 2 ? -13.758 70.125 -8.453 1 18.19 2 ASN B N 1
ATOM 2027 C CA . ASN B 1 2 ? -14.922 69.938 -9.32 1 18.19 2 ASN B CA 1
ATOM 2028 C C . ASN B 1 2 ? -14.969 68.562 -9.961 1 18.19 2 ASN B C 1
ATOM 2030 O O . ASN B 1 2 ? -13.93 68 -10.203 1 18.19 2 ASN B O 1
ATOM 2034 N N . LEU B 1 3 ? -16.328 67.875 -9.984 1 19.05 3 LEU B N 1
ATOM 2035 C CA . LEU B 1 3 ? -17.422 66.938 -10.016 1 19.05 3 LEU B CA 1
ATOM 2036 C C . LEU B 1 3 ? -17.703 66.438 -11.438 1 19.05 3 LEU B C 1
ATOM 2038 O O . LEU B 1 3 ? -18.688 65.75 -11.688 1 19.05 3 LEU B O 1
ATOM 2042 N N . ALA B 1 4 ? -16.938 67.062 -12.445 1 19.31 4 ALA B N 1
ATOM 2043 C CA . ALA B 1 4 ? -17.531 67.25 -13.773 1 19.31 4 ALA B CA 1
ATOM 2044 C C . ALA B 1 4 ? -17.75 65.875 -14.43 1 19.31 4 ALA B C 1
ATOM 2046 O O . ALA B 1 4 ? -16.828 65.062 -14.555 1 19.31 4 ALA B O 1
ATOM 2047 N N . VAL B 1 5 ? -19.125 65.375 -14.359 1 19.02 5 VAL B N 1
ATOM 2048 C CA . VAL B 1 5 ? -20.109 64.312 -14.625 1 19.02 5 VAL B CA 1
ATOM 2049 C C . VAL B 1 5 ? -20.219 64.125 -16.125 1 19.02 5 VAL B C 1
ATOM 2051 O O . VAL B 1 5 ? -20.719 64.938 -16.859 1 19.02 5 VAL B O 1
ATOM 2054 N N . ARG B 1 6 ? -18.938 63.781 -16.719 1 19.08 6 ARG B N 1
ATOM 2055 C CA . ARG B 1 6 ? -18.734 63.75 -18.172 1 19.08 6 ARG B CA 1
ATOM 2056 C C . ARG B 1 6 ? -19.906 63.062 -18.875 1 19.08 6 ARG B C 1
ATOM 2058 O O . ARG B 1 6 ? -20.344 62 -18.438 1 19.08 6 ARG B O 1
ATOM 2065 N N . GLN B 1 7 ? -20.781 63.781 -19.484 1 18.08 7 GLN B N 1
ATOM 2066 C CA . GLN B 1 7 ? -22.016 63.812 -20.266 1 18.08 7 GLN B CA 1
ATOM 2067 C C . GLN B 1 7 ? -22 62.812 -21.406 1 18.08 7 GLN B C 1
ATOM 2069 O O . GLN B 1 7 ? -21.484 63.125 -22.484 1 18.08 7 GLN B O 1
ATOM 2074 N N . LEU B 1 8 ? -21.328 61.5 -21.062 1 19.42 8 LEU B N 1
ATOM 2075 C CA . LEU B 1 8 ? -21.047 60.719 -22.266 1 19.42 8 LEU B CA 1
ATOM 2076 C C . LEU B 1 8 ? -22.328 60.5 -23.078 1 19.42 8 LEU B C 1
ATOM 2078 O O . LEU B 1 8 ? -23.328 60 -22.562 1 19.42 8 LEU B O 1
ATOM 2082 N N . THR B 1 9 ? -22.547 61.312 -24 1 17.66 9 THR B N 1
ATOM 2083 C CA . THR B 1 9 ? -23.562 61.594 -25 1 17.66 9 THR B CA 1
ATOM 2084 C C . THR B 1 9 ? -23.922 60.344 -25.781 1 17.66 9 THR B C 1
ATOM 2086 O O . THR B 1 9 ? -23.047 59.688 -26.328 1 17.66 9 THR B O 1
ATOM 2089 N N . ARG B 1 10 ? -25.156 59.656 -25.406 1 19.36 10 ARG B N 1
ATOM 2090 C CA . ARG B 1 10 ? -25.969 58.469 -25.672 1 19.36 10 ARG B CA 1
ATOM 2091 C C . ARG B 1 10 ? -26.438 58.438 -27.125 1 19.36 10 ARG B C 1
ATOM 2093 O O . ARG B 1 10 ? -27.453 59.031 -27.469 1 19.36 10 ARG B O 1
ATOM 2100 N N . GLN B 1 11 ? -25.547 58.719 -28.062 1 17.16 11 GLN B N 1
ATOM 2101 C CA . GLN B 1 11 ? -26.156 58.969 -29.359 1 17.16 11 GLN B CA 1
ATOM 2102 C C . GLN B 1 11 ? -26.938 57.75 -29.859 1 17.16 11 GLN B C 1
ATOM 2104 O O . GLN B 1 11 ? -26.547 56.594 -29.578 1 17.16 11 GLN B O 1
ATOM 2109 N N . SER B 1 12 ? -28.25 57.875 -30.438 1 18.2 12 SER B N 1
ATOM 2110 C CA . SER B 1 12 ? -29.578 57.344 -30.75 1 18.2 12 SER B CA 1
ATOM 2111 C C . SER B 1 12 ? -29.562 56.5 -32 1 18.2 12 SER B C 1
ATOM 2113 O O . SER B 1 12 ? -30.609 56.062 -32.469 1 18.2 12 SER B O 1
ATOM 2115 N N . PHE B 1 13 ? -28.5 55.688 -32.344 1 16.36 13 PHE B N 1
ATOM 2116 C CA . PHE B 1 13 ? -28.391 55.406 -33.75 1 16.36 13 PHE B CA 1
ATOM 2117 C C . PHE B 1 13 ? -29.531 54.5 -34.219 1 16.36 13 PHE B C 1
ATOM 2119 O O . PHE B 1 13 ? -29.734 53.438 -33.688 1 16.36 13 PHE B O 1
ATOM 2126 N N . LYS B 1 14 ? -30.578 55.062 -34.875 1 18.72 14 LYS B N 1
ATOM 2127 C CA . LYS B 1 14 ? -31.906 54.688 -35.344 1 18.72 14 LYS B CA 1
ATOM 2128 C C . LYS B 1 14 ? -31.812 53.719 -36.531 1 18.72 14 LYS B C 1
ATOM 2130 O O . LYS B 1 14 ? -32.812 53.469 -37.219 1 18.72 14 LYS B O 1
ATOM 2135 N N . LEU B 1 15 ? -31.016 52.594 -36.5 1 16.31 15 LEU B N 1
ATOM 2136 C CA . LEU B 1 15 ? -30.766 51.969 -37.781 1 16.31 15 LEU B CA 1
ATOM 2137 C C . LEU B 1 15 ? -32.031 51.281 -38.312 1 16.31 15 LEU B C 1
ATOM 2139 O O . LEU B 1 15 ? -32.625 50.438 -37.656 1 16.31 15 LEU B O 1
ATOM 2143 N N . CYS B 1 16 ? -32.844 51.75 -39.281 1 16.67 16 CYS B N 1
ATOM 2144 C CA . CYS B 1 16 ? -34.156 51.719 -39.938 1 16.67 16 CYS B CA 1
ATOM 2145 C C . CYS B 1 16 ? -34.375 50.438 -40.719 1 16.67 16 CYS B C 1
ATOM 2147 O O . CYS B 1 16 ? -35.5 50 -40.906 1 16.67 16 CYS B O 1
ATOM 2149 N N . ASP B 1 17 ? -33.438 49.812 -41.438 1 16.62 17 ASP B N 1
ATOM 2150 C CA . ASP B 1 17 ? -33.844 49.594 -42.812 1 16.62 17 ASP B CA 1
ATOM 2151 C C . ASP B 1 17 ? -34.812 48.406 -42.938 1 16.62 17 ASP B C 1
ATOM 2153 O O . ASP B 1 17 ? -34.781 47.531 -42.094 1 16.62 17 ASP B O 1
ATOM 2157 N N . LYS B 1 18 ? -35.656 48.125 -44.125 1 18.39 18 LYS B N 1
ATOM 2158 C CA . LYS B 1 18 ? -36.906 47.969 -44.812 1 18.39 18 LYS B CA 1
ATOM 2159 C C . LYS B 1 18 ? -37.219 46.5 -45.125 1 18.39 18 LYS B C 1
ATOM 2161 O O . LYS B 1 18 ? -38.312 46 -44.906 1 18.39 18 LYS B O 1
ATOM 2166 N N . TYR B 1 19 ? -36.375 45.594 -46.031 1 18.31 19 TYR B N 1
ATOM 2167 C CA . TYR B 1 19 ? -37.094 45.062 -47.188 1 18.31 19 TYR B CA 1
ATOM 2168 C C . TYR B 1 19 ? -37.875 43.781 -46.812 1 18.31 19 TYR B C 1
ATOM 2170 O O . TYR B 1 19 ? -37.406 43 -45.969 1 18.31 19 TYR B O 1
ATOM 2178 N N . ALA B 1 20 ? -39.125 43.438 -47.25 1 19 20 ALA B N 1
ATOM 2179 C CA . ALA B 1 20 ? -40.406 42.75 -47.062 1 19 20 ALA B CA 1
ATOM 2180 C C . ALA B 1 20 ? -40.344 41.312 -47.562 1 19 20 ALA B C 1
ATOM 2182 O O . ALA B 1 20 ? -40.281 41.062 -48.781 1 19 20 ALA B O 1
ATOM 2183 N N . TYR B 1 21 ? -39.594 40.344 -47 1 16.92 21 TYR B N 1
ATOM 2184 C CA . TYR B 1 21 ? -39.281 39.031 -47.562 1 16.92 21 TYR B CA 1
ATOM 2185 C C . TYR B 1 21 ? -40.562 38.156 -47.594 1 16.92 21 TYR B C 1
ATOM 2187 O O . TYR B 1 21 ? -41.094 37.812 -46.562 1 16.92 21 TYR B O 1
ATOM 2195 N N . LYS B 1 22 ? -41.375 38.125 -48.625 1 21.11 22 LYS B N 1
ATOM 2196 C CA . LYS B 1 22 ? -42.688 37.562 -48.875 1 21.11 22 LYS B CA 1
ATOM 2197 C C . LYS B 1 22 ? -42.719 36.062 -48.625 1 21.11 22 LYS B C 1
ATOM 2199 O O . LYS B 1 22 ? -43.5 35.594 -47.781 1 21.11 22 LYS B O 1
ATOM 2204 N N . SER B 1 23 ? -42.938 35.188 -49.656 1 19.48 23 SER B N 1
ATOM 2205 C CA . SER B 1 23 ? -43.969 34.188 -49.938 1 19.48 23 SER B CA 1
ATOM 2206 C C . SER B 1 23 ? -43.594 32.844 -49.344 1 19.48 23 SER B C 1
ATOM 2208 O O . SER B 1 23 ? -44.438 32.156 -48.75 1 19.48 23 SER B O 1
ATOM 2210 N N . LEU B 1 24 ? -42.562 32 -49.875 1 24.38 24 LEU B N 1
ATOM 2211 C CA . LEU B 1 24 ? -43.094 30.797 -50.5 1 24.38 24 LEU B CA 1
ATOM 2212 C C . LEU B 1 24 ? -43.5 29.781 -49.438 1 24.38 24 LEU B C 1
ATOM 2214 O O . LEU B 1 24 ? -42.875 29.656 -48.406 1 24.38 24 LEU B O 1
ATOM 2218 N N . PRO B 1 25 ? -44.719 29.016 -49.469 1 22.75 25 PRO B N 1
ATOM 2219 C CA . PRO B 1 25 ? -45.344 28.375 -48.312 1 22.75 25 PRO B CA 1
ATOM 2220 C C . PRO B 1 25 ? -44.625 27.109 -47.875 1 22.75 25 PRO B C 1
ATOM 2222 O O . PRO B 1 25 ? -44.688 26.094 -48.562 1 22.75 25 PRO B O 1
ATOM 2225 N N . LYS B 1 26 ? -43.375 27.031 -47.844 1 23 26 LYS B N 1
ATOM 2226 C CA . LYS B 1 26 ? -42.656 25.766 -47.719 1 23 26 LYS B CA 1
ATOM 2227 C C . LYS B 1 26 ? -43.25 24.891 -46.625 1 23 26 LYS B C 1
ATOM 2229 O O . LYS B 1 26 ? -43.656 25.391 -45.562 1 23 26 LYS B O 1
ATOM 2234 N N . GLN B 1 27 ? -43.438 23.641 -47 1 28.03 27 GLN B N 1
ATOM 2235 C CA . GLN B 1 27 ? -44.094 22.516 -46.312 1 28.03 27 GLN B CA 1
ATOM 2236 C C . GLN B 1 27 ? -43.594 22.344 -44.906 1 28.03 27 GLN B C 1
ATOM 2238 O O . GLN B 1 27 ? -42.406 22.531 -44.625 1 28.03 27 GLN B O 1
ATOM 2243 N N . ILE B 1 28 ? -44.438 22.281 -43.875 1 24.86 28 ILE B N 1
ATOM 2244 C CA . ILE B 1 28 ? -44.188 22.484 -42.438 1 24.86 28 ILE B CA 1
ATOM 2245 C C . ILE B 1 28 ? -43.438 21.281 -41.875 1 24.86 28 ILE B C 1
ATOM 2247 O O . ILE B 1 28 ? -43.906 20.156 -41.906 1 24.86 28 ILE B O 1
ATOM 2251 N N . ALA B 1 29 ? -42.219 21.141 -42.344 1 23.03 29 ALA B N 1
ATOM 2252 C CA . ALA B 1 29 ? -41.5 20.016 -41.75 1 23.03 29 ALA B CA 1
ATOM 2253 C C . ALA B 1 29 ? -41.719 19.969 -40.25 1 23.03 29 ALA B C 1
ATOM 2255 O O . ALA B 1 29 ? -41.406 20.922 -39.531 1 23.03 29 ALA B O 1
ATOM 2256 N N . ILE B 1 30 ? -42.656 19.344 -39.719 1 23.66 30 ILE B N 1
ATOM 2257 C CA . ILE B 1 30 ? -43.031 19.328 -38.312 1 23.66 30 ILE B CA 1
ATOM 2258 C C . ILE B 1 30 ? -41.844 18.859 -37.469 1 23.66 30 ILE B C 1
ATOM 2260 O O . ILE B 1 30 ? -41.5 17.688 -37.469 1 23.66 30 ILE B O 1
ATOM 2264 N N . THR B 1 31 ? -40.781 19.344 -37.75 1 22.11 31 THR B N 1
ATOM 2265 C CA . THR B 1 31 ? -39.688 18.766 -36.969 1 22.11 31 THR B CA 1
ATOM 2266 C C . THR B 1 31 ? -39.938 18.969 -35.5 1 22.11 31 THR B C 1
ATOM 2268 O O . THR B 1 31 ? -40 20.094 -35 1 22.11 31 THR B O 1
ATOM 2271 N N . SER B 1 32 ? -40.812 18.312 -34.844 1 22.69 32 SER B N 1
ATOM 2272 C CA . SER B 1 32 ? -41.031 18.547 -33.438 1 22.69 32 SER B CA 1
ATOM 2273 C C . SER B 1 32 ? -39.719 18.547 -32.656 1 22.69 32 SER B C 1
ATOM 2275 O O . SER B 1 32 ? -38.969 17.547 -32.688 1 22.69 32 SER B O 1
ATOM 2277 N N . THR B 1 33 ? -39.031 19.562 -32.719 1 25.94 33 THR B N 1
ATOM 2278 C CA . THR B 1 33 ? -37.812 19.719 -31.938 1 25.94 33 THR B CA 1
ATOM 2279 C C . THR B 1 33 ? -38.094 19.547 -30.438 1 25.94 33 THR B C 1
ATOM 2281 O O . THR B 1 33 ? -38.781 20.344 -29.844 1 25.94 33 THR B O 1
ATOM 2284 N N . CYS B 1 34 ? -38.406 18.422 -29.953 1 25.91 34 CYS B N 1
ATOM 2285 C CA . CYS B 1 34 ? -38.5 18.375 -28.5 1 25.91 34 CYS B CA 1
ATOM 2286 C C . CYS B 1 34 ? -37.281 19.047 -27.844 1 25.91 34 CYS B C 1
ATOM 2288 O O . CYS B 1 34 ? -36.156 18.719 -28.172 1 25.91 34 CYS B O 1
ATOM 2290 N N . PRO B 1 35 ? -37.406 20.266 -27.453 1 28.59 35 PRO B N 1
ATOM 2291 C CA . PRO B 1 35 ? -36.281 20.891 -26.766 1 28.59 35 PRO B CA 1
ATOM 2292 C C . PRO B 1 35 ? -35.688 19.984 -25.688 1 28.59 35 PRO B C 1
ATOM 2294 O O . PRO B 1 35 ? -36.375 19.578 -24.75 1 28.59 35 PRO B O 1
ATOM 2297 N N . VAL B 1 36 ? -34.969 19.078 -26.078 1 30.12 36 VAL B N 1
ATOM 2298 C CA . VAL B 1 36 ? -34.156 18.312 -25.125 1 30.12 36 VAL B CA 1
ATOM 2299 C C . VAL B 1 36 ? -33.438 19.281 -24.188 1 30.12 36 VAL B C 1
ATOM 2301 O O . VAL B 1 36 ? -32.562 20.047 -24.625 1 30.12 36 VAL B O 1
ATOM 2304 N N . ILE B 1 37 ? -34.094 19.828 -23.281 1 26.38 37 ILE B N 1
ATOM 2305 C CA . ILE B 1 37 ? -33.719 20.766 -22.234 1 26.38 37 ILE B CA 1
ATOM 2306 C C . ILE B 1 37 ? -32.281 20.469 -21.75 1 26.38 37 ILE B C 1
ATOM 2308 O O . ILE B 1 37 ? -32 19.359 -21.297 1 26.38 37 ILE B O 1
ATOM 2312 N N . GLN B 1 38 ? -31.344 21.062 -22.266 1 32.72 38 GLN B N 1
ATOM 2313 C CA . GLN B 1 38 ? -29.953 21.328 -21.906 1 32.72 38 GLN B CA 1
ATOM 2314 C C . GLN B 1 38 ? -29.797 21.547 -20.406 1 32.72 38 GLN B C 1
ATOM 2316 O O . GLN B 1 38 ? -28.688 21.812 -19.922 1 32.72 38 GLN B O 1
ATOM 2321 N N . PHE B 1 39 ? -30.938 21.797 -19.828 1 30.2 39 PHE B N 1
ATOM 2322 C CA . PHE B 1 39 ? -30.844 21.969 -18.375 1 30.2 39 PHE B CA 1
ATOM 2323 C C . PHE B 1 39 ? -30.328 20.703 -17.703 1 30.2 39 PHE B C 1
ATOM 2325 O O . PHE B 1 39 ? -29.906 20.75 -16.547 1 30.2 39 PHE B O 1
ATOM 2332 N N . ARG B 1 40 ? -30.562 19.609 -18.312 1 32.66 40 ARG B N 1
ATOM 2333 C CA . ARG B 1 40 ? -30.109 18.422 -17.609 1 32.66 40 ARG B CA 1
ATOM 2334 C C . ARG B 1 40 ? -28.578 18.344 -17.594 1 32.66 40 ARG B C 1
ATOM 2336 O O . ARG B 1 40 ? -27.984 17.703 -16.734 1 32.66 40 ARG B O 1
ATOM 2343 N N . ARG B 1 41 ? -28.016 18.812 -18.734 1 36.19 41 ARG B N 1
ATOM 2344 C CA . ARG B 1 41 ? -26.547 18.75 -18.75 1 36.19 41 ARG B CA 1
ATOM 2345 C C . ARG B 1 41 ? -25.953 19.719 -17.75 1 36.19 41 ARG B C 1
ATOM 2347 O O . ARG B 1 41 ? -24.906 19.438 -17.141 1 36.19 41 ARG B O 1
ATOM 2354 N N . ASN B 1 42 ? -26.5 20.984 -17.719 1 37.22 42 ASN B N 1
ATOM 2355 C CA . ASN B 1 42 ? -25.984 21.953 -16.75 1 37.22 42 ASN B CA 1
ATOM 2356 C C . ASN B 1 42 ? -26.25 21.5 -15.312 1 37.22 42 ASN B C 1
ATOM 2358 O O . ASN B 1 42 ? -25.422 21.703 -14.43 1 37.22 42 ASN B O 1
ATOM 2362 N N . TYR B 1 43 ? -27.5 20.984 -15.156 1 38.84 43 TYR B N 1
ATOM 2363 C CA . TYR B 1 43 ? -27.734 20.5 -13.805 1 38.84 43 TYR B CA 1
ATOM 2364 C C . TYR B 1 43 ? -26.859 19.281 -13.5 1 38.84 43 TYR B C 1
ATOM 2366 O O . TYR B 1 43 ? -26.453 19.078 -12.352 1 38.84 43 TYR B O 1
ATOM 2374 N N . CYS B 1 44 ? -26.688 18.391 -14.492 1 41.97 44 CYS B N 1
ATOM 2375 C CA . CYS B 1 44 ? -25.781 17.266 -14.258 1 41.97 44 CYS B CA 1
ATOM 2376 C C . CYS B 1 44 ? -24.344 17.734 -14.125 1 41.97 44 CYS B C 1
ATOM 2378 O O . CYS B 1 44 ? -23.562 17.156 -13.375 1 41.97 44 CYS B O 1
ATOM 2380 N N . GLU B 1 45 ? -23.922 18.609 -15.008 1 44.56 45 GLU B N 1
ATOM 2381 C CA . GLU B 1 45 ? -22.594 19.203 -14.867 1 44.56 45 GLU B CA 1
ATOM 2382 C C . GLU B 1 45 ? -22.469 20 -13.57 1 44.56 45 GLU B C 1
ATOM 2384 O O . GLU B 1 45 ? -21.422 20 -12.93 1 44.56 45 GLU B O 1
ATOM 2389 N N . GLU B 1 46 ? -23.453 20.906 -13.289 1 44.09 46 GLU B N 1
ATOM 2390 C CA . GLU B 1 46 ? -23.438 21.594 -12.008 1 44.09 46 GLU B CA 1
ATOM 2391 C C . GLU B 1 46 ? -23.484 20.609 -10.852 1 44.09 46 GLU B C 1
ATOM 2393 O O . GLU B 1 46 ? -22.859 20.828 -9.812 1 44.09 46 GLU B O 1
ATOM 2398 N N . ARG B 1 47 ? -24.266 19.562 -11.023 1 43.72 47 ARG B N 1
ATOM 2399 C CA . ARG B 1 47 ? -24.297 18.516 -10 1 43.72 47 ARG B CA 1
ATOM 2400 C C . ARG B 1 47 ? -22.938 17.812 -9.914 1 43.72 47 ARG B C 1
ATOM 2402 O O . ARG B 1 47 ? -22.5 17.453 -8.82 1 43.72 47 ARG B O 1
ATOM 2409 N N . LEU B 1 48 ? -22.375 17.609 -11.062 1 49.62 48 LEU B N 1
ATOM 2410 C CA . LEU B 1 48 ? -21.078 16.938 -11.086 1 49.62 48 LEU B CA 1
ATOM 2411 C C . LEU B 1 48 ? -20 17.828 -10.453 1 49.62 48 LEU B C 1
ATOM 2413 O O . LEU B 1 48 ? -19.078 17.328 -9.805 1 49.62 48 LEU B O 1
ATOM 2417 N N . GLU B 1 49 ? -20.094 19.156 -10.859 1 51.59 49 GLU B N 1
ATOM 2418 C CA . GLU B 1 49 ? -19.141 20.078 -10.25 1 51.59 49 GLU B CA 1
ATOM 2419 C C . GLU B 1 49 ? -19.344 20.156 -8.742 1 51.59 49 GLU B C 1
ATOM 2421 O O . GLU B 1 49 ? -18.375 20.344 -7.992 1 51.59 49 GLU B O 1
ATOM 2426 N N . THR B 1 50 ? -20.609 20.109 -8.297 1 51.59 50 THR B N 1
ATOM 2427 C CA . THR B 1 50 ? -20.969 20.219 -6.887 1 51.59 50 THR B CA 1
ATOM 2428 C C . THR B 1 50 ? -20.5 18.984 -6.117 1 51.59 50 THR B C 1
ATOM 2430 O O . THR B 1 50 ? -20.438 18.984 -4.887 1 51.59 50 THR B O 1
ATOM 2433 N N . ARG B 1 51 ? -20.094 17.984 -6.91 1 58.78 51 ARG B N 1
ATOM 2434 C CA . ARG B 1 51 ? -19.766 16.766 -6.18 1 58.78 51 ARG B CA 1
ATOM 2435 C C . ARG B 1 51 ? -18.25 16.547 -6.117 1 58.78 51 ARG B C 1
ATOM 2437 O O . ARG B 1 51 ? -17.781 15.539 -5.598 1 58.78 51 ARG B O 1
ATOM 2444 N N . LYS B 1 52 ? -17.609 17.688 -6.496 1 75.38 52 LYS B N 1
ATOM 2445 C CA . LYS B 1 52 ? -16.156 17.547 -6.438 1 75.38 52 LYS B CA 1
ATOM 2446 C C . LYS B 1 52 ? -15.555 18.438 -5.363 1 75.38 52 LYS B C 1
ATOM 2448 O O . LYS B 1 52 ? -15.938 19.609 -5.23 1 75.38 52 LYS B O 1
ATOM 2453 N N . LEU B 1 53 ? -14.742 17.859 -4.547 1 83.62 53 LEU B N 1
ATOM 2454 C CA . LEU B 1 53 ? -14.078 18.609 -3.492 1 83.62 53 LEU B CA 1
ATOM 2455 C C . LEU B 1 53 ? -12.852 19.344 -4.035 1 83.62 53 LEU B C 1
ATOM 2457 O O . LEU B 1 53 ? -11.93 18.719 -4.559 1 83.62 53 LEU B O 1
ATOM 2461 N N . PRO B 1 54 ? -12.969 20.672 -4.031 1 81.38 54 PRO B N 1
ATOM 2462 C CA . PRO B 1 54 ? -11.734 21.375 -4.371 1 81.38 54 PRO B CA 1
ATOM 2463 C C . PRO B 1 54 ? -10.617 21.141 -3.352 1 81.38 54 PRO B C 1
ATOM 2465 O O . PRO B 1 54 ? -10.891 20.734 -2.221 1 81.38 54 PRO B O 1
ATOM 2468 N N . GLN B 1 55 ? -9.414 21.438 -3.844 1 88.38 55 GLN B N 1
ATOM 2469 C CA . GLN B 1 55 ? -8.289 21.328 -2.928 1 88.38 55 GLN B CA 1
ATOM 2470 C C . GLN B 1 55 ? -8.406 22.328 -1.782 1 88.38 55 GLN B C 1
ATOM 2472 O O . GLN B 1 55 ? -8.727 23.5 -2.006 1 88.38 55 GLN B O 1
ATOM 2477 N N . LEU B 1 56 ? -8.156 21.875 -0.647 1 93.62 56 LEU B N 1
ATOM 2478 C CA . LEU B 1 56 ? -8.297 22.734 0.527 1 93.62 56 LEU B CA 1
ATOM 2479 C C . LEU B 1 56 ? -7.062 23.609 0.711 1 93.62 56 LEU B C 1
ATOM 2481 O O . LEU B 1 56 ? -7.18 24.797 1.017 1 93.62 56 LEU B O 1
ATOM 2485 N N . MET B 1 57 ? -5.91 22.969 0.541 1 94.62 57 MET B N 1
ATOM 2486 C CA . MET B 1 57 ? -4.652 23.688 0.622 1 94.62 57 MET B CA 1
ATOM 2487 C C . MET B 1 57 ? -3.803 23.453 -0.623 1 94.62 57 MET B C 1
ATOM 2489 O O . MET B 1 57 ? -3.984 22.453 -1.321 1 94.62 57 MET B O 1
ATOM 2493 N N . GLU B 1 58 ? -2.906 24.5 -0.934 1 91 58 GLU B N 1
ATOM 2494 C CA . GLU B 1 58 ? -1.999 24.359 -2.068 1 91 58 GLU B CA 1
ATOM 2495 C C . GLU B 1 58 ? -0.887 23.359 -1.764 1 91 58 GLU B C 1
ATOM 2497 O O . GLU B 1 58 ? 0.081 23.688 -1.074 1 91 58 GLU B O 1
ATOM 2502 N N . PHE B 1 59 ? -1.023 22.234 -2.338 1 93.75 59 PHE B N 1
ATOM 2503 C CA . PHE B 1 59 ? -0.085 21.141 -2.172 1 93.75 59 PHE B CA 1
ATOM 2504 C C . PHE B 1 59 ? -0.254 20.109 -3.283 1 93.75 59 PHE B C 1
ATOM 2506 O O . PHE B 1 59 ? -1.379 19.766 -3.646 1 93.75 59 PHE B O 1
ATOM 2513 N N . PRO B 1 60 ? 0.883 19.75 -3.836 1 93.06 60 PRO B N 1
ATOM 2514 C CA . PRO B 1 60 ? 0.75 18.75 -4.91 1 93.06 60 PRO B CA 1
ATOM 2515 C C . PRO B 1 60 ? 0.093 17.453 -4.441 1 93.06 60 PRO B C 1
ATOM 2517 O O . PRO B 1 60 ? 0.5 16.891 -3.424 1 93.06 60 PRO B O 1
ATOM 2520 N N . PRO B 1 61 ? -0.863 17.031 -5.258 1 93.88 61 PRO B N 1
ATOM 2521 C CA . PRO B 1 61 ? -1.572 15.828 -4.832 1 93.88 61 PRO B CA 1
ATOM 2522 C C . PRO B 1 61 ? -0.692 14.578 -4.875 1 93.88 61 PRO B C 1
ATOM 2524 O O . PRO B 1 61 ? 0.047 14.375 -5.84 1 93.88 61 PRO B O 1
ATOM 2527 N N . ILE B 1 62 ? -0.739 13.789 -3.834 1 95.56 62 ILE B N 1
ATOM 2528 C CA . ILE B 1 62 ? -0.065 12.508 -3.703 1 95.56 62 ILE B CA 1
ATOM 2529 C C . ILE B 1 62 ? -1.096 11.375 -3.729 1 95.56 62 ILE B C 1
ATOM 2531 O O . ILE B 1 62 ? -2.088 11.422 -2.996 1 95.56 62 ILE B O 1
ATOM 2535 N N . VAL B 1 63 ? -0.801 10.438 -4.598 1 92.88 63 VAL B N 1
ATOM 2536 C CA . VAL B 1 63 ? -1.802 9.383 -4.746 1 92.88 63 VAL B CA 1
ATOM 2537 C C . VAL B 1 63 ? -1.181 8.031 -4.418 1 92.88 63 VAL B C 1
ATOM 2539 O O . VAL B 1 63 ? -1.821 7.18 -3.789 1 92.88 63 VAL B O 1
ATOM 2542 N N . TRP B 1 64 ? 0.142 7.895 -4.73 1 88.75 64 TRP B N 1
ATOM 2543 C CA . TRP B 1 64 ? 0.787 6.59 -4.621 1 88.75 64 TRP B CA 1
ATOM 2544 C C . TRP B 1 64 ? 2.146 6.711 -3.941 1 88.75 64 TRP B C 1
ATOM 2546 O O . TRP B 1 64 ? 2.783 7.766 -3.998 1 88.75 64 TRP B O 1
ATOM 2556 N N . PRO B 1 65 ? 2.547 5.633 -3.303 1 89.56 65 PRO B N 1
ATOM 2557 C CA . PRO B 1 65 ? 3.879 5.676 -2.695 1 89.56 65 PRO B CA 1
ATOM 2558 C C . PRO B 1 65 ? 5 5.629 -3.729 1 89.56 65 PRO B C 1
ATOM 2560 O O . PRO B 1 65 ? 4.758 5.316 -4.898 1 89.56 65 PRO B O 1
ATOM 2563 N N . SER B 1 66 ? 6.121 6.152 -3.264 1 84.31 66 SER B N 1
ATOM 2564 C CA . SER B 1 66 ? 7.383 6.02 -3.99 1 84.31 66 SER B CA 1
ATOM 2565 C C . SER B 1 66 ? 8.273 4.953 -3.363 1 84.31 66 SER B C 1
ATOM 2567 O O . SER B 1 66 ? 8.469 4.938 -2.146 1 84.31 66 SER B O 1
ATOM 2569 N N . PHE B 1 67 ? 8.898 4.117 -4.191 1 80.94 67 PHE B N 1
ATOM 2570 C CA . PHE B 1 67 ? 9.766 3.059 -3.684 1 80.94 67 PHE B CA 1
ATOM 2571 C C . PHE B 1 67 ? 10.969 3.646 -2.965 1 80.94 67 PHE B C 1
ATOM 2573 O O . PHE B 1 67 ? 11.328 3.199 -1.873 1 80.94 67 PHE B O 1
ATOM 2580 N N . ILE B 1 68 ? 11.484 4.547 -3.6 1 81.69 68 ILE B N 1
ATOM 2581 C CA . ILE B 1 68 ? 12.688 5.164 -3.057 1 81.69 68 ILE B CA 1
ATOM 2582 C C . ILE B 1 68 ? 12.367 5.844 -1.729 1 81.69 68 ILE B C 1
ATOM 2584 O O . ILE B 1 68 ? 13.102 5.688 -0.75 1 81.69 68 ILE B O 1
ATOM 2588 N N . LYS B 1 69 ? 11.258 6.484 -1.717 1 90 69 LYS B N 1
ATOM 2589 C CA . LYS B 1 69 ? 10.891 7.207 -0.502 1 90 69 LYS B CA 1
ATOM 2590 C C . LYS B 1 69 ? 10.539 6.242 0.624 1 90 69 LYS B C 1
ATOM 2592 O O . LYS B 1 69 ? 10.789 6.527 1.797 1 90 69 LYS B O 1
ATOM 2597 N N . PHE B 1 70 ? 10.031 5.184 0.246 1 88.69 70 PHE B N 1
ATOM 2598 C CA . PHE B 1 70 ? 9.711 4.172 1.247 1 88.69 70 PHE B CA 1
ATOM 2599 C C . PHE B 1 70 ? 10.961 3.762 2.016 1 88.69 70 PHE B C 1
ATOM 2601 O O . PHE B 1 70 ? 10.953 3.723 3.248 1 88.69 70 PHE B O 1
ATOM 2608 N N . ILE B 1 71 ? 11.969 3.477 1.343 1 84.38 71 ILE B N 1
ATOM 2609 C CA . ILE B 1 71 ? 13.219 3.041 1.948 1 84.38 71 ILE B CA 1
ATOM 2610 C C . ILE B 1 71 ? 13.82 4.18 2.771 1 84.38 71 ILE B C 1
ATOM 2612 O O . ILE B 1 71 ? 14.273 3.967 3.896 1 84.38 71 ILE B O 1
ATOM 2616 N N . LYS B 1 72 ? 13.805 5.285 2.123 1 88.31 72 LYS B N 1
ATOM 2617 C CA . LYS B 1 72 ? 14.336 6.453 2.824 1 88.31 72 LYS B CA 1
ATOM 2618 C C . LYS B 1 72 ? 13.57 6.711 4.117 1 88.31 72 LYS B C 1
ATOM 2620 O O . LYS B 1 72 ? 14.172 6.973 5.16 1 88.31 72 LYS B O 1
ATOM 2625 N N . ASN B 1 73 ? 12.242 6.664 3.998 1 93.19 73 ASN B N 1
ATOM 2626 C CA . ASN B 1 73 ? 11.414 6.848 5.188 1 93.19 73 ASN B CA 1
ATOM 2627 C C . ASN B 1 73 ? 11.773 5.832 6.273 1 93.19 73 ASN B C 1
ATOM 2629 O O . ASN B 1 73 ? 11.875 6.191 7.449 1 93.19 73 ASN B O 1
ATOM 2633 N N . TRP B 1 74 ? 11.93 4.672 5.859 1 88.38 74 TRP B N 1
ATOM 2634 C CA . TRP B 1 74 ? 12.297 3.617 6.801 1 88.38 74 TRP B CA 1
ATOM 2635 C C . TRP B 1 74 ? 13.633 3.92 7.465 1 88.38 74 TRP B C 1
ATOM 2637 O O . TRP B 1 74 ? 13.789 3.736 8.672 1 88.38 74 TRP B O 1
ATOM 2647 N N . MET B 1 75 ? 14.539 4.352 6.727 1 87.75 75 MET B N 1
ATOM 2648 C CA . MET B 1 75 ? 15.859 4.695 7.258 1 87.75 75 MET B CA 1
ATOM 2649 C C . MET B 1 75 ? 15.758 5.855 8.242 1 87.75 75 MET B C 1
ATOM 2651 O O . MET B 1 75 ? 16.344 5.805 9.328 1 87.75 75 MET B O 1
ATOM 2655 N N . PHE B 1 76 ? 15.086 6.898 7.816 1 91.94 76 PHE B N 1
ATOM 2656 C CA . PHE B 1 76 ? 14.922 8.047 8.695 1 91.94 76 PHE B CA 1
ATOM 2657 C C . PHE B 1 76 ? 14.281 7.633 10.016 1 91.94 76 PHE B C 1
ATOM 2659 O O . PHE B 1 76 ? 14.719 8.062 11.086 1 91.94 76 PHE B O 1
ATOM 2666 N N . ALA B 1 77 ? 13.305 6.801 9.953 1 94 77 ALA B N 1
ATOM 2667 C CA . ALA B 1 77 ? 12.578 6.375 11.148 1 94 77 ALA B CA 1
ATOM 2668 C C . ALA B 1 77 ? 13.484 5.562 12.07 1 94 77 ALA B C 1
ATOM 2670 O O . ALA B 1 77 ? 13.531 5.805 13.281 1 94 77 ALA B O 1
ATOM 2671 N N . ASN B 1 78 ? 14.289 4.723 11.484 1 89.94 78 ASN B N 1
ATOM 2672 C CA . ASN B 1 78 ? 14.969 3.725 12.305 1 89.94 78 ASN B CA 1
ATOM 2673 C C . ASN B 1 78 ? 16.406 4.141 12.625 1 89.94 78 ASN B C 1
ATOM 2675 O O . ASN B 1 78 ? 16.969 3.693 13.617 1 89.94 78 ASN B O 1
ATOM 2679 N N . PHE B 1 79 ? 16.922 5.051 11.812 1 88.69 79 PHE B N 1
ATOM 2680 C CA . PHE B 1 79 ? 18.328 5.344 12.008 1 88.69 79 PHE B CA 1
ATOM 2681 C C . PHE B 1 79 ? 18.531 6.793 12.445 1 88.69 79 PHE B C 1
ATOM 2683 O O . PHE B 1 79 ? 19.641 7.184 12.828 1 88.69 79 PHE B O 1
ATOM 2690 N N . ILE B 1 80 ? 17.5 7.57 12.352 1 90 80 ILE B N 1
ATOM 2691 C CA . ILE B 1 80 ? 17.672 8.961 12.758 1 90 80 ILE B CA 1
ATOM 2692 C C . ILE B 1 80 ? 16.688 9.281 13.891 1 90 80 ILE B C 1
ATOM 2694 O O . ILE B 1 80 ? 17.094 9.594 15.008 1 90 80 ILE B O 1
ATOM 2698 N N . ILE B 1 81 ? 15.445 9.086 13.688 1 93.56 81 ILE B N 1
ATOM 2699 C CA . ILE B 1 81 ? 14.445 9.531 14.648 1 93.56 81 ILE B CA 1
ATOM 2700 C C . ILE B 1 81 ? 14.523 8.664 15.906 1 93.56 81 ILE B C 1
ATOM 2702 O O . ILE B 1 81 ? 14.703 9.188 17.016 1 93.56 81 ILE B O 1
ATOM 2706 N N . ARG B 1 82 ? 14.445 7.363 15.68 1 92.81 82 ARG B N 1
ATOM 2707 C CA . ARG B 1 82 ? 14.375 6.465 16.828 1 92.81 82 ARG B CA 1
ATOM 2708 C C . ARG B 1 82 ? 15.633 6.578 17.688 1 92.81 82 ARG B C 1
ATOM 2710 O O . ARG B 1 82 ? 15.547 6.816 18.891 1 92.81 82 ARG B O 1
ATOM 2717 N N . PRO B 1 83 ? 16.781 6.57 17.156 1 90.44 83 PRO B N 1
ATOM 2718 C CA . PRO B 1 83 ? 17.969 6.578 18 1 90.44 83 PRO B CA 1
ATOM 2719 C C . PRO B 1 83 ? 18.297 7.965 18.547 1 90.44 83 PRO B C 1
ATOM 2721 O O . PRO B 1 83 ? 18.812 8.086 19.672 1 90.44 83 PRO B O 1
ATOM 2724 N N . TYR B 1 84 ? 17.906 9.125 17.906 1 89.06 84 TYR B N 1
ATOM 2725 C CA . TYR B 1 84 ? 18.453 10.43 18.297 1 89.06 84 TYR B CA 1
ATOM 2726 C C . TYR B 1 84 ? 17.344 11.359 18.75 1 89.06 84 TYR B C 1
ATOM 2728 O O . TYR B 1 84 ? 17.594 12.32 19.484 1 89.06 84 TYR B O 1
ATOM 2736 N N . PHE B 1 85 ? 16.156 11.094 18.344 1 92.5 85 PHE B N 1
ATOM 2737 C CA . PHE B 1 85 ? 15.094 12.039 18.656 1 92.5 85 PHE B CA 1
ATOM 2738 C C . PHE B 1 85 ? 14.125 11.453 19.672 1 92.5 85 PHE B C 1
ATOM 2740 O O . PHE B 1 85 ? 13.844 12.07 20.703 1 92.5 85 PHE B O 1
ATOM 2747 N N . ASP B 1 86 ? 13.617 10.297 19.406 1 94.44 86 ASP B N 1
ATOM 2748 C CA . ASP B 1 86 ? 12.594 9.648 20.219 1 94.44 86 ASP B CA 1
ATOM 2749 C C . ASP B 1 86 ? 12.734 8.133 20.172 1 94.44 86 ASP B C 1
ATOM 2751 O O . ASP B 1 86 ? 12.305 7.492 19.203 1 94.44 86 ASP B O 1
ATOM 2755 N N . SER B 1 87 ? 13.148 7.496 21.172 1 94.12 87 SER B N 1
ATOM 2756 C CA . SER B 1 87 ? 13.469 6.07 21.234 1 94.12 87 SER B CA 1
ATOM 2757 C C . SER B 1 87 ? 12.203 5.219 21.109 1 94.12 87 SER B C 1
ATOM 2759 O O . SER B 1 87 ? 12.281 4.035 20.781 1 94.12 87 SER B O 1
ATOM 2761 N N . GLU B 1 88 ? 11.047 5.82 21.328 1 94.69 88 GLU B N 1
ATOM 2762 C CA . GLU B 1 88 ? 9.789 5.078 21.297 1 94.69 88 GLU B CA 1
ATOM 2763 C C . GLU B 1 88 ? 9.086 5.23 19.938 1 94.69 88 GLU B C 1
ATOM 2765 O O . GLU B 1 88 ? 8.016 4.66 19.719 1 94.69 88 GLU B O 1
ATOM 2770 N N . PHE B 1 89 ? 9.789 5.992 19.156 1 95.88 89 PHE B N 1
ATOM 2771 C CA . PHE B 1 89 ? 9.141 6.25 17.875 1 95.88 89 PHE B CA 1
ATOM 2772 C C . PHE B 1 89 ? 9.016 4.969 17.062 1 95.88 89 PHE B C 1
ATOM 2774 O O . PHE B 1 89 ? 9.992 4.234 16.891 1 95.88 89 PHE B O 1
ATOM 2781 N N . ASN B 1 90 ? 7.848 4.734 16.562 1 95.94 90 ASN B N 1
ATOM 2782 C CA . ASN B 1 90 ? 7.504 3.629 15.68 1 95.94 90 ASN B CA 1
ATOM 2783 C C . ASN B 1 90 ? 6.621 4.094 14.523 1 95.94 90 ASN B C 1
ATOM 2785 O O . ASN B 1 90 ? 5.516 4.594 14.742 1 95.94 90 ASN B O 1
ATOM 2789 N N . LEU B 1 91 ? 7.184 3.879 13.367 1 96.06 91 LEU B N 1
ATOM 2790 C CA . LEU B 1 91 ? 6.508 4.414 12.195 1 96.06 91 LEU B CA 1
ATOM 2791 C C . LEU B 1 91 ? 5.133 3.781 12.023 1 96.06 91 LEU B C 1
ATOM 2793 O O . LEU B 1 91 ? 4.168 4.465 11.664 1 96.06 91 LEU B O 1
ATOM 2797 N N . ASN B 1 92 ? 5.012 2.49 12.25 1 94.19 92 ASN B N 1
ATOM 2798 C CA . ASN B 1 92 ? 3.725 1.814 12.117 1 94.19 92 ASN B CA 1
ATOM 2799 C C . ASN B 1 92 ? 2.709 2.336 13.133 1 94.19 92 ASN B C 1
ATOM 2801 O O . ASN B 1 92 ? 1.533 2.51 12.805 1 94.19 92 ASN B O 1
ATOM 2805 N N . GLU B 1 93 ? 3.158 2.574 14.297 1 97.19 93 GLU B N 1
ATOM 2806 C CA . GLU B 1 93 ? 2.281 3.152 15.312 1 97.19 93 GLU B CA 1
ATOM 2807 C C . GLU B 1 93 ? 1.841 4.562 14.922 1 97.19 93 GLU B C 1
ATOM 2809 O O . GLU B 1 93 ? 0.693 4.945 15.164 1 97.19 93 GLU B O 1
ATOM 2814 N N . PHE B 1 94 ? 2.781 5.289 14.398 1 98.38 94 PHE B N 1
ATOM 2815 C CA . PHE B 1 94 ? 2.457 6.629 13.922 1 98.38 94 PHE B CA 1
ATOM 2816 C C . PHE B 1 94 ? 1.354 6.574 12.867 1 98.38 94 PHE B C 1
ATOM 2818 O O . PHE B 1 94 ? 0.411 7.367 12.914 1 98.38 94 PHE B O 1
ATOM 2825 N N . ILE B 1 95 ? 1.473 5.688 11.867 1 98.31 95 ILE B N 1
ATOM 2826 C CA . ILE B 1 95 ? 0.497 5.547 10.789 1 98.31 95 ILE B CA 1
ATOM 2827 C C . ILE B 1 95 ? -0.887 5.285 11.383 1 98.31 95 ILE B C 1
ATOM 2829 O O . ILE B 1 95 ? -1.859 5.953 11.016 1 98.31 95 ILE B O 1
ATOM 2833 N N . GLU B 1 96 ? -0.981 4.402 12.32 1 97.81 96 GLU B N 1
ATOM 2834 C CA . GLU B 1 96 ? -2.266 4.059 12.922 1 97.81 96 GLU B CA 1
ATOM 2835 C C . GLU B 1 96 ? -2.842 5.242 13.703 1 97.81 96 GLU B C 1
ATOM 2837 O O . G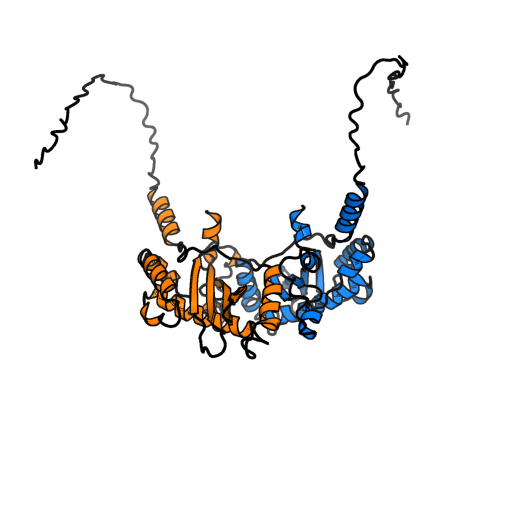LU B 1 96 ? -4.027 5.559 13.57 1 97.81 96 GLU B O 1
ATOM 2842 N N . ALA B 1 97 ? -2.031 5.848 14.453 1 98 97 ALA B N 1
ATOM 2843 C CA . ALA B 1 97 ? -2.477 7 15.234 1 98 97 ALA B CA 1
ATOM 2844 C C . ALA B 1 97 ? -2.904 8.148 14.32 1 98 97 ALA B C 1
ATOM 2846 O O . ALA B 1 97 ? -3.84 8.883 14.633 1 98 97 ALA B O 1
ATOM 2847 N N . SER B 1 98 ? -2.217 8.25 13.25 1 98.69 98 SER B N 1
ATOM 2848 C CA . SER B 1 98 ? -2.51 9.359 12.344 1 98.69 98 SER B CA 1
ATOM 2849 C C . SER B 1 98 ? -3.906 9.227 11.742 1 98.69 98 SER B C 1
ATOM 2851 O O . SER B 1 98 ? -4.527 10.227 11.383 1 98.69 98 SER B O 1
ATOM 2853 N N . LYS B 1 99 ? -4.418 8.07 11.531 1 98.69 99 LYS B N 1
ATOM 2854 C CA . LYS B 1 99 ? -5.777 7.867 11.039 1 98.69 99 LYS B CA 1
ATOM 2855 C C . LYS B 1 99 ? -6.801 8.5 11.977 1 98.69 99 LYS B C 1
ATOM 2857 O O . LYS B 1 99 ? -7.797 9.07 11.523 1 98.69 99 LYS B O 1
ATOM 2862 N N . HIS B 1 100 ? -6.535 8.336 13.273 1 98.31 100 HIS B N 1
ATOM 2863 C CA . HIS B 1 100 ? -7.418 8.969 14.25 1 98.31 100 HIS B CA 1
ATOM 2864 C C . HIS B 1 100 ? -7.363 10.492 14.141 1 98.31 100 HIS B C 1
ATOM 2866 O O . HIS B 1 100 ? -8.398 11.156 14.219 1 98.31 100 HIS B O 1
ATOM 2872 N N . ALA B 1 101 ? -6.164 10.984 13.984 1 98.38 101 ALA B N 1
ATOM 2873 C CA . ALA B 1 101 ? -6.008 12.43 13.812 1 98.38 101 ALA B CA 1
ATOM 2874 C C . ALA B 1 101 ? -6.785 12.922 12.594 1 98.38 101 ALA B C 1
ATOM 2876 O O . ALA B 1 101 ? -7.43 13.969 12.641 1 98.38 101 ALA B O 1
ATOM 2877 N N . VAL B 1 102 ? -6.738 12.148 11.539 1 98.69 102 VAL B N 1
ATOM 2878 C CA . VAL B 1 102 ? -7.465 12.492 10.32 1 98.69 102 VAL B CA 1
ATOM 2879 C C . VAL B 1 102 ? -8.961 12.594 10.625 1 98.69 102 VAL B C 1
ATOM 2881 O O . VAL B 1 102 ? -9.625 13.539 10.195 1 98.69 102 VAL B O 1
ATOM 2884 N N . GLN B 1 103 ? -9.477 11.656 11.352 1 98.5 103 GLN B N 1
ATOM 2885 C CA . GLN B 1 103 ? -10.891 11.656 11.695 1 98.5 103 GLN B CA 1
ATOM 2886 C C . GLN B 1 103 ? -11.266 12.891 12.508 1 98.5 103 GLN B C 1
ATOM 2888 O O . GLN B 1 103 ? -12.25 13.57 12.203 1 98.5 103 GLN B O 1
ATOM 2893 N N . VAL B 1 104 ? -10.484 13.211 13.492 1 98.31 104 VAL B N 1
ATOM 2894 C CA . VAL B 1 104 ? -10.773 14.328 14.383 1 98.31 104 VAL B CA 1
ATOM 2895 C C . VAL B 1 104 ? -10.703 15.641 13.602 1 98.31 104 VAL B C 1
ATOM 2897 O O . VAL B 1 104 ? -11.609 16.469 13.672 1 98.31 104 VAL B O 1
ATOM 2900 N N . VAL B 1 105 ? -9.633 15.797 12.805 1 98.5 105 VAL B N 1
ATOM 2901 C CA . VAL B 1 105 ? -9.414 17.031 12.062 1 98.5 105 VAL B CA 1
ATOM 2902 C C . VAL B 1 105 ? -10.5 17.203 11.008 1 98.5 105 VAL B C 1
ATOM 2904 O O . VAL B 1 105 ? -11.094 18.281 10.883 1 98.5 105 VAL B O 1
ATOM 2907 N N . SER B 1 106 ? -10.781 16.156 10.266 1 98.12 106 SER B N 1
ATOM 2908 C CA . SER B 1 106 ? -11.766 16.25 9.195 1 98.12 106 SER B CA 1
ATOM 2909 C C . SER B 1 106 ? -13.164 16.516 9.758 1 98.12 106 SER B C 1
ATOM 2911 O O . SER B 1 106 ? -13.953 17.234 9.141 1 98.12 106 SER B O 1
ATOM 2913 N N . ASP B 1 107 ? -13.453 15.938 10.914 1 97.88 107 ASP B N 1
ATOM 2914 C CA . ASP B 1 107 ? -14.727 16.219 11.578 1 97.88 107 ASP B CA 1
ATOM 2915 C C . ASP B 1 107 ? -14.836 17.703 11.953 1 97.88 107 ASP B C 1
ATOM 2917 O O . ASP B 1 107 ? -15.891 18.312 11.797 1 97.88 107 ASP B O 1
ATOM 2921 N N . GLY B 1 108 ? -13.797 18.188 12.508 1 97.69 108 GLY B N 1
ATOM 2922 C CA . GLY B 1 108 ? -13.773 19.594 12.844 1 97.69 108 GLY B CA 1
ATOM 2923 C C . GLY B 1 108 ? -13.969 20.5 11.641 1 97.69 108 GLY B C 1
ATOM 2924 O O . GLY B 1 108 ? -14.664 21.516 11.719 1 97.69 108 GLY B O 1
ATOM 2925 N N . LEU B 1 109 ? -13.383 20.125 10.539 1 97.44 109 LEU B N 1
ATOM 2926 C CA . LEU B 1 109 ? -13.516 20.906 9.305 1 97.44 109 LEU B CA 1
ATOM 2927 C C . LEU B 1 109 ? -14.945 20.859 8.789 1 97.44 109 LEU B C 1
ATOM 2929 O O . LEU B 1 109 ? -15.5 21.891 8.383 1 97.44 109 LEU B O 1
ATOM 2933 N N . GLN B 1 110 ? -15.516 19.719 8.773 1 97.06 110 GLN B N 1
ATOM 2934 C CA . GLN B 1 110 ? -16.891 19.547 8.305 1 97.06 110 GLN B CA 1
ATOM 2935 C C . GLN B 1 110 ? -17.844 20.438 9.094 1 97.06 110 GLN B C 1
ATOM 2937 O O . GLN B 1 110 ? -18.766 21.031 8.531 1 97.06 110 GLN B O 1
ATOM 2942 N N . ARG B 1 111 ? -17.609 20.5 10.383 1 96.69 111 ARG B N 1
ATOM 2943 C CA . ARG B 1 111 ? -18.5 21.266 11.273 1 96.69 111 ARG B CA 1
ATOM 2944 C C . ARG B 1 111 ? -18.078 22.719 11.344 1 96.69 111 ARG B C 1
ATOM 2946 O O . ARG B 1 111 ? -18.688 23.516 12.055 1 96.69 111 ARG B O 1
ATOM 2953 N N . SER B 1 112 ? -17.062 23.078 10.68 1 95.75 112 SER B N 1
ATOM 2954 C CA . SER B 1 112 ? -16.484 24.406 10.75 1 95.75 112 SER B CA 1
ATOM 2955 C C . SER B 1 112 ? -16.172 24.812 12.195 1 95.75 112 SER B C 1
ATOM 2957 O O . SER B 1 112 ? -16.406 25.953 12.594 1 95.75 112 SER B O 1
ATOM 2959 N N . ASP B 1 113 ? -15.852 23.781 12.953 1 97 113 ASP B N 1
ATOM 2960 C CA . ASP B 1 113 ? -15.445 23.984 14.344 1 97 113 ASP B CA 1
ATOM 2961 C C . ASP B 1 113 ? -13.93 24.141 14.453 1 97 113 ASP B C 1
ATOM 2963 O O . ASP B 1 113 ? -13.25 23.25 14.969 1 97 113 ASP B O 1
ATOM 2967 N N . PHE B 1 114 ? -13.477 25.328 14.148 1 96.19 114 PHE B N 1
ATOM 2968 C CA . PHE B 1 114 ? -12.039 25.578 14.07 1 96.19 114 PHE B CA 1
ATOM 2969 C C . PHE B 1 114 ? -11.438 25.719 15.469 1 96.19 114 PHE B C 1
ATOM 2971 O O . PHE B 1 114 ? -10.234 25.531 15.648 1 96.19 114 PHE B O 1
ATOM 2978 N N . LYS B 1 115 ? -12.242 26.016 16.406 1 95.75 115 LYS B N 1
ATOM 2979 C CA . LYS B 1 115 ? -11.773 26.094 17.781 1 95.75 115 LYS B CA 1
ATOM 2980 C C . LYS B 1 115 ? -11.297 24.734 18.281 1 95.75 115 LYS B C 1
ATOM 2982 O O . LYS B 1 115 ? -10.281 24.641 18.969 1 95.75 115 LYS B O 1
ATOM 2987 N N . SER B 1 116 ? -12.023 23.719 17.875 1 95.12 116 SER B N 1
ATOM 2988 C CA . SER B 1 116 ? -11.68 22.359 18.297 1 95.12 116 SER B CA 1
ATOM 2989 C C . SER B 1 116 ? -10.375 21.906 17.656 1 95.12 116 SER B C 1
ATOM 2991 O O . SER B 1 116 ? -9.781 20.906 18.078 1 95.12 116 SER B O 1
ATOM 2993 N N . LEU B 1 117 ? -9.922 22.625 16.641 1 96.69 117 LEU B N 1
ATOM 2994 C CA . LEU B 1 117 ? -8.711 22.25 15.914 1 96.69 117 LEU B CA 1
ATOM 2995 C C . LEU B 1 117 ? -7.48 22.906 16.531 1 96.69 117 LEU B C 1
ATOM 2997 O O . LEU B 1 117 ? -6.348 22.578 16.141 1 96.69 117 LEU B O 1
ATOM 3001 N N . GLU B 1 118 ? -7.797 23.734 17.453 1 93 118 GLU B N 1
ATOM 3002 C CA . GLU B 1 118 ? -6.688 24.375 18.156 1 93 118 GLU B CA 1
ATOM 3003 C C . GLU B 1 118 ? -5.836 23.344 18.906 1 93 118 GLU B C 1
ATOM 3005 O O . GLU B 1 118 ? -6.367 22.5 19.625 1 93 118 GLU B O 1
ATOM 3010 N N . GLY B 1 119 ? -4.523 23.359 18.703 1 91.94 119 GLY B N 1
ATOM 3011 C CA . GLY B 1 119 ? -3.617 22.406 19.328 1 91.94 119 GLY B CA 1
ATOM 3012 C C . GLY B 1 119 ? -3.365 21.188 18.469 1 91.94 119 GLY B C 1
ATOM 3013 O O . GLY B 1 119 ? -2.477 20.375 18.766 1 91.94 119 GLY B O 1
ATOM 3014 N N . LEU B 1 120 ? -4.188 21.047 17.453 1 96.56 120 LEU B N 1
ATOM 3015 C CA . LEU B 1 120 ? -4.043 19.891 16.562 1 96.56 120 LEU B CA 1
ATOM 3016 C C . LEU B 1 120 ? -3.557 20.328 15.188 1 96.56 120 LEU B C 1
ATOM 3018 O O . LEU B 1 120 ? -2.768 19.625 14.555 1 96.56 120 LEU B O 1
ATOM 3022 N N . VAL B 1 121 ? -4.062 21.438 14.797 1 98.31 121 VAL B N 1
ATOM 3023 C CA . VAL B 1 121 ? -3.709 21.984 13.492 1 98.31 121 VAL B CA 1
ATOM 3024 C C . VAL B 1 121 ? -2.982 23.312 13.68 1 98.31 121 VAL B C 1
ATOM 3026 O O . VAL B 1 121 ? -3.361 24.125 14.531 1 98.31 121 VAL B O 1
ATOM 3029 N N . ASP B 1 122 ? -1.95 23.484 12.891 1 97.06 122 ASP B N 1
ATOM 3030 C CA . ASP B 1 122 ? -1.164 24.719 12.914 1 97.06 122 ASP B CA 1
ATOM 3031 C C . ASP B 1 122 ? -2.049 25.938 12.664 1 97.06 122 ASP B C 1
ATOM 3033 O O . ASP B 1 122 ? -2.943 25.891 11.82 1 97.06 122 ASP B O 1
ATOM 3037 N N . LYS B 1 123 ? -1.693 27.047 13.305 1 96.06 123 LYS B N 1
ATOM 3038 C CA . LYS B 1 123 ? -2.51 28.25 13.242 1 96.06 123 LYS B CA 1
ATOM 3039 C C . LYS B 1 123 ? -2.602 28.781 11.812 1 96.06 123 LYS B C 1
ATOM 3041 O O . LYS B 1 123 ? -3.676 29.188 11.359 1 96.06 123 LYS B O 1
ATOM 3046 N N . GLU B 1 124 ? -1.44 28.797 11.203 1 96.31 124 GLU B N 1
ATOM 3047 C CA . GLU B 1 124 ? -1.438 29.281 9.828 1 96.31 124 GLU B CA 1
ATOM 3048 C C . GLU B 1 124 ? -2.291 28.391 8.93 1 96.31 124 GLU B C 1
ATOM 3050 O O . GLU B 1 124 ? -3.014 28.875 8.062 1 96.31 124 GLU B O 1
ATOM 3055 N N . ALA B 1 125 ? -2.221 27.141 9.148 1 97.44 125 ALA B N 1
ATOM 3056 C CA . ALA B 1 125 ? -3.018 26.203 8.375 1 97.44 125 ALA B CA 1
ATOM 3057 C C . ALA B 1 125 ? -4.508 26.391 8.648 1 97.44 125 ALA B C 1
ATOM 3059 O O . ALA B 1 125 ? -5.328 26.312 7.727 1 97.44 125 ALA B O 1
ATOM 3060 N N . VAL B 1 126 ? -4.875 26.641 9.859 1 97.44 126 VAL B N 1
ATOM 3061 C CA . VAL B 1 126 ? -6.273 26.844 10.227 1 97.44 126 VAL B CA 1
ATOM 3062 C C . VAL B 1 126 ? -6.84 28.031 9.461 1 97.44 126 VAL B C 1
ATOM 3064 O O . VAL B 1 126 ? -7.977 28 8.984 1 97.44 126 VAL B O 1
ATOM 3067 N N . ALA B 1 127 ? -6.051 29.062 9.344 1 96.5 127 ALA B N 1
ATOM 3068 C CA . ALA B 1 127 ? -6.492 30.266 8.625 1 96.5 127 ALA B CA 1
ATOM 3069 C C . ALA B 1 127 ? -6.785 29.938 7.16 1 96.5 127 ALA B C 1
ATOM 3071 O O . ALA B 1 127 ? -7.809 30.359 6.617 1 96.5 127 ALA B O 1
ATOM 3072 N N . VAL B 1 128 ? -5.918 29.234 6.574 1 96.81 128 VAL B N 1
ATOM 3073 C CA . VAL B 1 128 ? -6.082 28.844 5.176 1 96.81 128 VAL B CA 1
ATOM 3074 C C . VAL B 1 128 ? -7.305 27.953 5.031 1 96.81 128 VAL B C 1
ATOM 3076 O O . VAL B 1 128 ? -8.109 28.125 4.109 1 96.81 128 VAL B O 1
ATOM 3079 N N . LEU B 1 129 ? -7.461 27.047 5.941 1 97.44 129 LEU B N 1
ATOM 3080 C CA . LEU B 1 129 ? -8.562 26.094 5.898 1 97.44 129 LEU B CA 1
ATOM 3081 C C . LEU B 1 129 ? -9.898 26.797 6.105 1 97.44 129 LEU B C 1
ATOM 3083 O O . LEU B 1 129 ? -10.898 26.453 5.465 1 97.44 129 LEU B O 1
ATOM 3087 N N . LYS B 1 130 ? -9.852 27.75 7.02 1 96.44 130 LYS B N 1
ATOM 3088 C CA . LYS B 1 130 ? -11.062 28.531 7.25 1 96.44 130 LYS B CA 1
ATOM 3089 C C . LYS B 1 130 ? -11.539 29.203 5.961 1 96.44 130 LYS B C 1
ATOM 3091 O O . LYS B 1 130 ? -12.719 29.141 5.625 1 96.44 130 LYS B O 1
ATOM 3096 N N . SER B 1 131 ? -10.633 29.766 5.266 1 95.75 131 SER B N 1
ATOM 3097 C CA . SER B 1 131 ? -10.945 30.438 4.008 1 95.75 131 SER B CA 1
ATOM 3098 C C . SER B 1 131 ? -11.422 29.438 2.959 1 95.75 131 SER B C 1
ATOM 3100 O O . SER B 1 131 ? -12.398 29.688 2.25 1 95.75 131 SER B O 1
ATOM 3102 N N . ALA B 1 132 ? -10.812 28.359 2.863 1 95.5 132 ALA B N 1
ATOM 3103 C CA . ALA B 1 132 ? -11.156 27.328 1.881 1 95.5 132 ALA B CA 1
ATOM 3104 C C . ALA B 1 132 ? -12.539 26.734 2.158 1 95.5 132 ALA B C 1
ATOM 3106 O O . ALA B 1 132 ? -13.344 26.578 1.24 1 95.5 132 ALA B O 1
ATOM 3107 N N . ILE B 1 133 ? -12.828 26.469 3.404 1 95.69 133 ILE B N 1
ATOM 3108 C CA . ILE B 1 133 ? -14.062 25.812 3.812 1 95.69 133 ILE B CA 1
ATOM 3109 C C . ILE B 1 133 ? -15.242 26.766 3.598 1 95.69 133 ILE B C 1
ATOM 3111 O O . ILE B 1 133 ? -16.344 26.328 3.232 1 95.69 133 ILE B O 1
ATOM 3115 N N . SER B 1 134 ? -14.969 28.031 3.797 1 94.69 134 SER B N 1
ATOM 3116 C CA . SER B 1 134 ? -16.016 29.031 3.645 1 94.69 134 SER B CA 1
ATOM 3117 C C . SER B 1 134 ? -16.516 29.078 2.205 1 94.69 134 SER B C 1
ATOM 3119 O O . SER B 1 134 ? -17.625 29.562 1.945 1 94.69 134 SER B O 1
ATOM 3121 N N . LYS B 1 135 ? -15.766 28.578 1.312 1 94.06 135 LYS B N 1
ATOM 3122 C CA . LYS B 1 135 ? -16.109 28.641 -0.105 1 94.06 135 LYS B CA 1
ATOM 3123 C C . LYS B 1 135 ? -16.859 27.375 -0.532 1 94.06 135 LYS B C 1
ATOM 3125 O O . LYS B 1 135 ? -17.359 27.297 -1.656 1 94.06 135 LYS B O 1
ATOM 3130 N N . LEU B 1 136 ? -16.969 26.469 0.337 1 93.75 136 LEU B N 1
ATOM 3131 C CA . LEU B 1 136 ? -17.594 25.188 0.005 1 93.75 136 LEU B CA 1
ATOM 3132 C C . LEU B 1 136 ? -19.109 25.25 0.218 1 93.75 136 LEU B C 1
ATOM 3134 O O . LEU B 1 136 ? -19.578 25.938 1.126 1 93.75 136 LEU B O 1
ATOM 3138 N N . SER B 1 137 ? -19.797 24.531 -0.658 1 92.56 137 SER B N 1
ATOM 3139 C CA . SER B 1 137 ? -21.219 24.312 -0.415 1 92.56 137 SER B CA 1
ATOM 3140 C C . SER B 1 137 ? -21.438 23.391 0.78 1 92.56 137 SER B C 1
ATOM 3142 O O . SER B 1 137 ? -20.5 22.75 1.255 1 92.56 137 SER B O 1
ATOM 3144 N N . VAL B 1 138 ? -22.656 23.328 1.255 1 91.56 138 VAL B N 1
ATOM 3145 C CA . VAL B 1 138 ? -23.016 22.469 2.377 1 91.56 138 VAL B CA 1
ATOM 3146 C C . VAL B 1 138 ? -22.734 21.016 2.02 1 91.56 138 VAL B C 1
ATOM 3148 O O . VAL B 1 138 ? -22.203 20.266 2.834 1 91.56 138 VAL B O 1
ATOM 3151 N N . THR B 1 139 ? -23.094 20.641 0.763 1 90.31 139 THR B N 1
ATOM 3152 C CA . THR B 1 139 ? -22.891 19.281 0.293 1 90.31 139 THR B CA 1
ATOM 3153 C C . THR B 1 139 ? -21.406 18.938 0.254 1 90.31 139 THR B C 1
ATOM 3155 O O . THR B 1 139 ? -21 17.844 0.655 1 90.31 139 THR B O 1
ATOM 3158 N N . GLN B 1 140 ? -20.609 19.844 -0.15 1 90.56 140 GLN B N 1
ATOM 3159 C CA . GLN B 1 140 ? -19.156 19.641 -0.208 1 90.56 140 GLN B CA 1
ATOM 3160 C C . GLN B 1 140 ? -18.562 19.5 1.191 1 90.56 140 GLN B C 1
ATOM 3162 O O . GLN B 1 140 ? -17.688 18.656 1.422 1 90.56 140 GLN B O 1
ATOM 3167 N N . ARG B 1 141 ? -19.016 20.281 2.066 1 94.19 141 ARG B N 1
ATOM 3168 C CA . ARG B 1 141 ? -18.516 20.25 3.438 1 94.19 141 ARG B CA 1
ATOM 3169 C C . ARG B 1 141 ? -18.797 18.891 4.09 1 94.19 141 ARG B C 1
ATOM 3171 O O . ARG B 1 141 ? -17.984 18.391 4.867 1 94.19 141 ARG B O 1
ATOM 3178 N N . GLN B 1 142 ? -19.922 18.344 3.721 1 93 142 GLN B N 1
ATOM 3179 C CA . GLN B 1 142 ? -20.297 17.047 4.281 1 93 142 GLN B CA 1
ATOM 3180 C C . GLN B 1 142 ? -19.344 15.945 3.814 1 93 142 GLN B C 1
ATOM 3182 O O . GLN B 1 142 ? -19.203 14.922 4.48 1 93 142 GLN B O 1
ATOM 3187 N N . LEU B 1 143 ? -18.672 16.219 2.736 1 92.81 143 LEU B N 1
ATOM 3188 C CA . LEU B 1 143 ? -17.766 15.219 2.176 1 92.81 143 LEU B CA 1
ATOM 3189 C C . LEU B 1 143 ? -16.422 15.227 2.912 1 92.81 143 LEU B C 1
ATOM 3191 O O . LEU B 1 143 ? -15.609 14.328 2.73 1 92.81 143 LEU B O 1
ATOM 3195 N N . LEU B 1 144 ? -16.219 16.172 3.811 1 96.12 144 LEU B N 1
ATOM 3196 C CA . LEU B 1 144 ? -14.914 16.359 4.43 1 96.12 144 LEU B CA 1
ATOM 3197 C C . LEU B 1 144 ? -14.695 15.367 5.559 1 96.12 144 LEU B C 1
ATOM 3199 O O . LEU B 1 144 ? -13.578 14.883 5.762 1 96.12 144 LEU B O 1
ATOM 3203 N N . SER B 1 145 ? -15.742 15.016 6.258 1 96.81 145 SER B N 1
ATOM 3204 C CA . SER B 1 145 ? -15.602 14.156 7.434 1 96.81 145 SER B CA 1
ATOM 3205 C C . SER B 1 145 ? -15.25 12.727 7.031 1 96.81 145 SER B C 1
ATOM 3207 O O . SER B 1 145 ? -15.898 12.141 6.16 1 96.81 145 SER B O 1
ATOM 3209 N N . ILE B 1 146 ? -14.242 12.195 7.664 1 97.31 146 ILE B N 1
ATOM 3210 C CA . ILE B 1 146 ? -13.742 10.859 7.363 1 97.31 146 ILE B CA 1
ATOM 3211 C C . ILE B 1 146 ? -13.789 10 8.625 1 97.31 146 ILE B C 1
ATOM 3213 O O . ILE B 1 146 ? -13.32 10.406 9.688 1 97.31 146 ILE B O 1
ATOM 3217 N N . GLU B 1 147 ? -14.414 8.852 8.492 1 96.81 147 GLU B N 1
ATOM 3218 C CA . GLU B 1 147 ? -14.289 7.832 9.531 1 96.81 147 GLU B CA 1
ATOM 3219 C C . GLU B 1 147 ? -13 7.031 9.367 1 96.81 147 GLU B C 1
ATOM 3221 O O . GLU B 1 147 ? -12.703 6.539 8.273 1 96.81 147 GLU B O 1
ATOM 3226 N N . LYS B 1 148 ? -12.25 6.934 10.406 1 97.75 148 LYS B N 1
ATOM 3227 C CA . LYS B 1 148 ? -10.953 6.273 10.312 1 97.75 148 LYS B CA 1
ATOM 3228 C C . LYS B 1 148 ? -11.102 4.848 9.781 1 97.75 148 LYS B C 1
ATOM 3230 O O . LYS B 1 148 ? -10.211 4.344 9.086 1 97.75 148 LYS B O 1
ATOM 3235 N N . GLU B 1 149 ? -12.281 4.199 10.078 1 95.56 149 GLU B N 1
ATOM 3236 C CA . GLU B 1 149 ? -12.508 2.826 9.641 1 95.56 149 GLU B CA 1
ATOM 3237 C C . GLU B 1 149 ? -12.773 2.76 8.141 1 95.56 149 GLU B C 1
ATOM 3239 O O . GLU B 1 149 ? -12.75 1.679 7.547 1 95.56 149 GLU B O 1
ATOM 3244 N N . ASP B 1 150 ? -12.969 3.918 7.57 1 95.06 150 ASP B N 1
ATOM 3245 C CA . ASP B 1 150 ? -13.18 3.977 6.129 1 95.06 150 ASP B CA 1
ATOM 3246 C C . ASP B 1 150 ? -11.852 4.055 5.383 1 95.06 150 ASP B C 1
ATOM 3248 O O . ASP B 1 150 ? -11.812 3.912 4.156 1 95.06 150 ASP B O 1
ATOM 3252 N N . ILE B 1 151 ? -10.781 4.305 6.094 1 96.44 151 ILE B N 1
ATOM 3253 C CA . ILE B 1 151 ? -9.445 4.34 5.508 1 96.44 151 ILE B CA 1
ATOM 3254 C C . ILE B 1 151 ? -8.938 2.912 5.312 1 96.44 151 ILE B C 1
ATOM 3256 O O . ILE B 1 151 ? -8.719 2.186 6.281 1 96.44 151 ILE B O 1
ATOM 3260 N N . PHE B 1 152 ? -8.711 2.541 4.043 1 90.75 152 PHE B N 1
ATOM 3261 C CA . PHE B 1 152 ? -8.312 1.153 3.832 1 90.75 152 PHE B CA 1
ATOM 3262 C C . PHE B 1 152 ? -6.836 1.057 3.488 1 90.75 152 PHE B C 1
ATOM 3264 O O . PHE B 1 152 ? -6.262 -0.035 3.488 1 90.75 152 PHE B O 1
ATOM 3271 N N . TYR B 1 153 ? -6.254 2.199 3.176 1 91.81 153 TYR B N 1
ATOM 3272 C CA . TYR B 1 153 ? -4.812 2.225 2.936 1 91.81 153 TYR B CA 1
ATOM 3273 C C . TYR B 1 153 ? -4.207 3.549 3.383 1 91.81 153 TYR B C 1
ATOM 3275 O O . TYR B 1 153 ? -4.801 4.609 3.174 1 91.81 153 TYR B O 1
ATOM 3283 N N . ALA B 1 154 ? -3.072 3.512 4.039 1 97.06 154 ALA B N 1
ATOM 3284 C CA . ALA B 1 154 ? -2.355 4.691 4.52 1 97.06 154 ALA B CA 1
ATOM 3285 C C . ALA B 1 154 ? -0.846 4.477 4.461 1 97.06 154 ALA B C 1
ATOM 3287 O O . ALA B 1 154 ? -0.353 3.393 4.785 1 97.06 154 ALA B O 1
ATOM 3288 N N . PHE B 1 155 ? -0.113 5.461 3.998 1 96.19 155 PHE B N 1
ATOM 3289 C CA . PHE B 1 155 ? 1.338 5.32 3.947 1 96.19 155 PHE B CA 1
ATOM 3290 C C . PHE B 1 155 ? 2.016 6.68 4.066 1 96.19 155 PHE B C 1
ATOM 3292 O O . PHE B 1 155 ? 1.494 7.688 3.582 1 96.19 155 PHE B O 1
ATOM 3299 N N . PRO B 1 156 ? 3.162 6.723 4.789 1 98.25 156 PRO B N 1
ATOM 3300 C CA . PRO B 1 156 ? 3.98 7.934 4.715 1 98.25 156 PRO B CA 1
ATOM 3301 C C . PRO B 1 156 ? 4.629 8.125 3.344 1 98.25 156 PRO B C 1
ATOM 3303 O O . PRO B 1 156 ? 5.391 7.262 2.895 1 98.25 156 PRO B O 1
ATOM 3306 N N . TYR B 1 157 ? 4.25 9.172 2.746 1 97.69 157 TYR B N 1
ATOM 3307 C CA . TYR B 1 157 ? 4.867 9.477 1.459 1 97.69 157 TYR B CA 1
ATOM 3308 C C . TYR B 1 157 ? 6.297 9.969 1.641 1 97.69 157 TYR B C 1
ATOM 3310 O O . TYR B 1 157 ? 7.191 9.586 0.885 1 97.69 157 TYR B O 1
ATOM 3318 N N . GLN B 1 158 ? 6.426 10.82 2.703 1 97.44 158 GLN B N 1
ATOM 3319 C CA . GLN B 1 158 ? 7.746 11.406 2.916 1 97.44 158 GLN B CA 1
ATOM 3320 C C . GLN B 1 158 ? 7.941 11.805 4.375 1 97.44 158 GLN B C 1
ATOM 3322 O O . GLN B 1 158 ? 7.066 12.422 4.98 1 97.44 158 GLN B O 1
ATOM 3327 N N . ILE B 1 159 ? 9.141 11.383 4.832 1 97.12 159 ILE B N 1
ATOM 3328 C CA . ILE B 1 159 ? 9.609 11.883 6.117 1 97.12 159 ILE B CA 1
ATOM 3329 C C . ILE B 1 159 ? 10.719 12.914 5.895 1 97.12 159 ILE B C 1
ATOM 3331 O O . ILE B 1 159 ? 11.695 12.633 5.195 1 97.12 159 ILE B O 1
ATOM 3335 N N . GLY B 1 160 ? 10.477 14.109 6.383 1 95.69 160 GLY B N 1
ATOM 3336 C CA . GLY B 1 160 ? 11.508 15.141 6.383 1 95.69 160 GLY B CA 1
ATOM 3337 C C . GLY B 1 160 ? 12.086 15.406 7.758 1 95.69 160 GLY B C 1
ATOM 3338 O O . GLY B 1 160 ? 11.344 15.547 8.734 1 95.69 160 GLY B O 1
ATOM 3339 N N . VAL B 1 161 ? 13.359 15.336 7.824 1 92.62 161 VAL B N 1
ATOM 3340 C CA . VAL B 1 161 ? 14.062 15.695 9.055 1 92.62 161 VAL B CA 1
ATOM 3341 C C . VAL B 1 161 ? 14.844 16.984 8.844 1 92.62 161 VAL B C 1
ATOM 3343 O O . VAL B 1 161 ? 15.617 17.109 7.891 1 92.62 161 VAL B O 1
ATOM 3346 N N . MET B 1 162 ? 14.523 17.969 9.625 1 89.12 162 MET B N 1
ATOM 3347 C CA . MET B 1 162 ? 15.18 19.266 9.5 1 89.12 162 MET B CA 1
ATOM 3348 C C . MET B 1 162 ? 16.031 19.562 10.727 1 89.12 162 MET B C 1
ATOM 3350 O O . MET B 1 162 ? 15.602 19.328 11.859 1 89.12 162 MET B O 1
ATOM 3354 N N . PHE B 1 163 ? 17.344 19.906 10.438 1 84.12 163 PHE B N 1
ATOM 3355 C CA . PHE B 1 163 ? 18.25 20.344 11.484 1 84.12 163 PHE B CA 1
ATOM 3356 C C . PHE B 1 163 ? 18.828 21.734 11.172 1 84.12 163 PHE B C 1
ATOM 3358 O O . PHE B 1 163 ? 19.062 22.062 10.008 1 84.12 163 PHE B O 1
ATOM 3365 N N . ASP B 1 164 ? 18.688 22.641 12.078 1 77.12 164 ASP B N 1
ATOM 3366 C CA . ASP B 1 164 ? 19.344 23.938 11.852 1 77.12 164 ASP B CA 1
ATOM 3367 C C . ASP B 1 164 ? 20.562 24.094 12.734 1 77.12 164 ASP B C 1
ATOM 3369 O O . ASP B 1 164 ? 20.922 23.188 13.484 1 77.12 164 ASP B O 1
ATOM 3373 N N . ASP B 1 165 ? 21.297 25.156 12.422 1 76.81 165 ASP B N 1
ATOM 3374 C CA . ASP B 1 165 ? 22.562 25.438 13.094 1 76.81 165 ASP B CA 1
ATOM 3375 C C . ASP B 1 165 ? 22.359 25.578 14.602 1 76.81 165 ASP B C 1
ATOM 3377 O O . ASP B 1 165 ? 23.312 25.406 15.375 1 76.81 165 ASP B O 1
ATOM 3381 N N . ALA B 1 166 ? 21.25 25.922 15.102 1 81.06 166 ALA B N 1
ATOM 3382 C CA . ALA B 1 166 ? 20.984 26.109 16.531 1 81.06 166 ALA B CA 1
ATOM 3383 C C . ALA B 1 166 ? 20.484 24.812 17.156 1 81.06 166 ALA B C 1
ATOM 3385 O O . ALA B 1 166 ? 19.812 24.828 18.203 1 81.06 166 ALA B O 1
ATOM 3386 N N . ASP B 1 167 ? 20.641 23.75 16.547 1 81.5 167 ASP B N 1
ATOM 3387 C CA . ASP B 1 167 ? 20.328 22.406 17.016 1 81.5 167 ASP B CA 1
ATOM 3388 C C . ASP B 1 167 ? 18.828 22.188 17.078 1 81.5 167 ASP B C 1
ATOM 3390 O O . ASP B 1 167 ? 18.328 21.453 17.938 1 81.5 167 ASP B O 1
ATOM 3394 N N . LYS B 1 168 ? 18.188 23.094 16.453 1 89.75 168 LYS B N 1
ATOM 3395 C CA . LYS B 1 168 ? 16.766 22.828 16.328 1 89.75 168 LYS B CA 1
ATOM 3396 C C . LYS B 1 168 ? 16.484 21.641 15.414 1 89.75 168 LYS B C 1
ATOM 3398 O O . LYS B 1 168 ? 17.141 21.5 14.375 1 89.75 168 LYS B O 1
ATOM 3403 N N . ARG B 1 169 ? 15.57 20.781 15.945 1 93.31 169 ARG B N 1
ATOM 3404 C CA . ARG B 1 169 ? 15.266 19.562 15.211 1 93.31 169 ARG B CA 1
ATOM 3405 C C . ARG B 1 169 ? 13.766 19.422 14.969 1 93.31 169 ARG B C 1
ATOM 3407 O O . ARG B 1 169 ? 12.969 19.547 15.898 1 93.31 169 ARG B O 1
ATOM 3414 N N . TRP B 1 170 ? 13.406 19.297 13.734 1 95.38 170 TRP B N 1
ATOM 3415 C CA . TRP B 1 170 ? 12.008 19.109 13.375 1 95.38 170 TRP B CA 1
ATOM 3416 C C . TRP B 1 170 ? 11.836 17.875 12.484 1 95.38 170 TRP B C 1
ATOM 3418 O O . TRP B 1 170 ? 12.734 17.531 11.703 1 95.38 170 TRP B O 1
ATOM 3428 N N . VAL B 1 171 ? 10.742 17.219 12.688 1 97.5 171 VAL B N 1
ATOM 3429 C CA . VAL B 1 171 ? 10.359 16.109 11.812 1 97.5 171 VAL B CA 1
ATOM 3430 C C . VAL B 1 171 ? 9.008 16.406 11.164 1 97.5 171 VAL B C 1
ATOM 3432 O O . VAL B 1 171 ? 8.078 16.844 11.836 1 97.5 171 VAL B O 1
ATOM 3435 N N . GLU B 1 172 ? 8.992 16.234 9.859 1 98.06 172 GLU B N 1
ATOM 3436 C CA . GLU B 1 172 ? 7.73 16.297 9.125 1 98.06 172 GLU B CA 1
ATOM 3437 C C . GLU B 1 172 ? 7.41 14.953 8.469 1 98.06 172 GLU B C 1
ATOM 3439 O O . GLU B 1 172 ? 8.289 14.32 7.883 1 98.06 172 GLU B O 1
ATOM 3444 N N . ILE B 1 173 ? 6.176 14.539 8.586 1 98.62 173 ILE B N 1
ATOM 3445 C CA . ILE B 1 173 ? 5.727 13.312 7.93 1 98.62 173 ILE B CA 1
ATOM 3446 C C . ILE B 1 173 ? 4.512 13.609 7.055 1 98.62 173 ILE B C 1
ATOM 3448 O O . ILE B 1 173 ? 3.449 13.977 7.559 1 98.62 173 ILE B O 1
ATOM 3452 N N . THR B 1 174 ? 4.715 13.484 5.758 1 98.75 174 THR B N 1
ATOM 3453 C CA . THR B 1 174 ? 3.617 13.641 4.809 1 98.75 174 THR B CA 1
ATOM 3454 C C . THR B 1 174 ? 2.93 12.305 4.551 1 98.75 174 THR B C 1
ATOM 3456 O O . THR B 1 174 ? 3.543 11.375 4.02 1 98.75 174 THR B O 1
ATOM 3459 N N . MET B 1 175 ? 1.652 12.234 4.922 1 98.75 175 MET B N 1
ATOM 3460 C CA . MET B 1 175 ? 0.867 11.008 4.832 1 98.75 175 MET B CA 1
ATOM 3461 C C . MET B 1 175 ? -0.105 11.062 3.658 1 98.75 175 MET B C 1
ATOM 3463 O O . MET B 1 175 ? -0.601 12.141 3.312 1 98.75 175 MET B O 1
ATOM 3467 N N . CYS B 1 176 ? -0.336 9.977 3.047 1 98.12 176 CYS B N 1
ATOM 3468 C CA . CYS B 1 176 ? -1.422 9.781 2.092 1 98.12 176 CYS B CA 1
ATOM 3469 C C . CYS B 1 176 ? -2.381 8.695 2.568 1 98.12 176 CYS B C 1
ATOM 3471 O O . CYS B 1 176 ? -1.95 7.66 3.076 1 98.12 176 CYS B O 1
ATOM 3473 N N . TYR B 1 177 ? -3.695 8.93 2.436 1 98.06 177 TYR B N 1
ATOM 3474 C CA . TYR B 1 177 ? -4.73 7.984 2.834 1 98.06 177 TYR B CA 1
ATOM 3475 C C . TYR B 1 177 ? -5.691 7.711 1.684 1 98.06 177 TYR B C 1
ATOM 3477 O O . TYR B 1 177 ? -6.094 8.633 0.971 1 98.06 177 TYR B O 1
ATOM 3485 N N . HIS B 1 178 ? -5.996 6.504 1.469 1 95.38 178 HIS B N 1
ATOM 3486 C CA . HIS B 1 178 ? -7.07 6.078 0.579 1 95.38 178 HIS B CA 1
ATOM 3487 C C . HIS B 1 178 ? -8.32 5.715 1.365 1 95.38 178 HIS B C 1
ATOM 3489 O O . HIS B 1 178 ? -8.273 4.895 2.283 1 95.38 178 HIS B O 1
ATOM 3495 N N . VAL B 1 179 ? -9.398 6.367 0.93 1 95.38 179 VAL B N 1
ATOM 3496 C CA . VAL B 1 179 ? -10.633 6.234 1.698 1 95.38 179 VAL B CA 1
ATOM 3497 C C . VAL B 1 179 ? -11.742 5.688 0.804 1 95.38 179 VAL B C 1
ATOM 3499 O O . VAL B 1 179 ? -11.891 6.121 -0.341 1 95.38 179 VAL B O 1
ATOM 3502 N N . PHE B 1 180 ? -12.484 4.77 1.322 1 91.38 180 PHE B N 1
ATOM 3503 C CA . PHE B 1 180 ? -13.75 4.324 0.759 1 91.38 180 PHE B CA 1
ATOM 3504 C C . PHE B 1 180 ? -14.898 4.578 1.731 1 91.38 180 PHE B C 1
ATOM 3506 O O . PHE B 1 180 ? -15.055 3.85 2.713 1 91.38 180 PHE B O 1
ATOM 3513 N N . ARG B 1 181 ? -15.602 5.555 1.46 1 91.5 181 ARG B N 1
ATOM 3514 C CA . ARG B 1 181 ? -16.703 5.93 2.348 1 91.5 181 ARG B CA 1
ATOM 3515 C C . ARG B 1 181 ? -17.734 4.816 2.441 1 91.5 181 ARG B C 1
ATOM 3517 O O . ARG B 1 181 ? -18.219 4.328 1.421 1 91.5 181 ARG B O 1
ATOM 3524 N N . GLY B 1 182 ? -18.062 4.469 3.68 1 87.25 182 GLY B N 1
ATOM 3525 C CA . GLY B 1 182 ? -19.031 3.414 3.904 1 87.25 182 GLY B CA 1
ATOM 3526 C C . GLY B 1 182 ? -18.406 2.053 4.117 1 87.25 182 GLY B C 1
ATOM 3527 O O . GLY B 1 182 ? -19.109 1.068 4.367 1 87.25 182 GLY B O 1
ATOM 3528 N N . LEU B 1 183 ? -17.141 1.975 3.971 1 86.69 183 LEU B N 1
ATOM 3529 C CA . LEU B 1 183 ? -16.438 0.709 4.16 1 86.69 183 LEU B CA 1
ATOM 3530 C C . LEU B 1 183 ? -16.719 0.128 5.539 1 86.69 183 LEU B C 1
ATOM 3532 O O . LEU B 1 183 ? -16.922 -1.081 5.68 1 86.69 183 LEU B O 1
ATOM 3536 N N . LYS B 1 184 ? -16.703 0.996 6.527 1 87.12 184 LYS B N 1
ATOM 3537 C CA . LYS B 1 184 ? -17.016 0.558 7.883 1 87.12 184 LYS B CA 1
ATOM 3538 C C . LYS B 1 184 ? -18.328 -0.198 7.93 1 87.12 184 LYS B C 1
ATOM 3540 O O . LYS B 1 184 ? -18.406 -1.293 8.492 1 87.12 184 LYS B O 1
ATOM 3545 N N . TYR B 1 185 ? -19.281 0.352 7.395 1 83.31 185 TYR B N 1
ATOM 3546 C CA . TYR B 1 185 ? -20.609 -0.246 7.375 1 83.31 185 TYR B CA 1
ATOM 3547 C C . TYR B 1 185 ? -20.594 -1.575 6.629 1 83.31 185 TYR B C 1
ATOM 3549 O O . TYR B 1 185 ? -21.219 -2.549 7.074 1 83.31 185 TYR B O 1
ATOM 3557 N N . LEU B 1 186 ? -19.922 -1.561 5.477 1 79.25 186 LEU B N 1
ATOM 3558 C CA . LEU B 1 186 ? -19.828 -2.787 4.691 1 79.25 186 LEU B CA 1
ATOM 3559 C C . LEU B 1 186 ? -19.172 -3.898 5.5 1 79.25 186 LEU B C 1
ATOM 3561 O O . LEU B 1 186 ? -19.594 -5.055 5.438 1 79.25 186 LEU B O 1
ATOM 3565 N N . LYS B 1 187 ? -18.203 -3.545 6.277 1 79.88 187 LYS B N 1
ATOM 3566 C CA . LYS B 1 187 ? -17.484 -4.516 7.098 1 79.88 187 LYS B CA 1
ATOM 3567 C C . LYS B 1 187 ? -18.375 -5.051 8.219 1 79.88 187 LYS B C 1
ATOM 3569 O O . LYS B 1 187 ? -18.312 -6.238 8.555 1 79.88 187 LYS B O 1
ATOM 3574 N N . GLU B 1 188 ? -19.141 -4.254 8.766 1 82.94 188 GLU B N 1
ATOM 3575 C CA . GLU B 1 188 ? -19.953 -4.605 9.922 1 82.94 188 GLU B CA 1
ATOM 3576 C C . GLU B 1 188 ? -21.219 -5.352 9.5 1 82.94 188 GLU B C 1
ATOM 3578 O O . GLU B 1 188 ? -21.703 -6.211 10.234 1 82.94 188 GLU B O 1
ATOM 3583 N N . SER B 1 189 ? -21.797 -4.961 8.461 1 77.31 189 SER B N 1
ATOM 3584 C CA . SER B 1 189 ? -23.078 -5.535 8.039 1 77.31 189 SER B CA 1
ATOM 3585 C C . SER B 1 189 ? -22.891 -6.953 7.508 1 77.31 189 SER B C 1
ATOM 3587 O O . SER B 1 189 ? -23.797 -7.785 7.629 1 77.31 189 SER B O 1
ATOM 3589 N N . GLY B 1 190 ? -21.844 -7.312 7.074 1 66.69 190 GLY B N 1
ATOM 3590 C CA . GLY B 1 190 ? -21.609 -8.625 6.492 1 66.69 190 GLY B CA 1
ATOM 3591 C C . GLY B 1 190 ? -22.438 -8.867 5.238 1 66.69 190 GLY B C 1
ATOM 3592 O O . GLY B 1 190 ? -22.422 -9.969 4.684 1 66.69 190 GLY B O 1
ATOM 3593 N N . ASP B 1 191 ? -23.422 -7.969 4.902 1 63.41 191 ASP B N 1
ATOM 3594 C CA . ASP B 1 191 ? -24.297 -8.133 3.756 1 63.41 191 ASP B CA 1
ATOM 3595 C C . ASP B 1 191 ? -23.609 -7.738 2.459 1 63.41 191 ASP B C 1
ATOM 3597 O O . ASP B 1 191 ? -22.875 -6.75 2.42 1 63.41 191 ASP B O 1
ATOM 3601 N N . LEU B 1 192 ? -23.453 -8.758 1.547 1 59.06 192 LEU B N 1
ATOM 3602 C CA . LEU B 1 192 ? -22.969 -8.422 0.213 1 59.06 192 LEU B CA 1
ATOM 3603 C C . LEU B 1 192 ? -23.781 -7.281 -0.387 1 59.06 192 LEU B C 1
ATOM 3605 O O . LEU B 1 192 ? -25.016 -7.383 -0.497 1 59.06 192 LEU B O 1
ATOM 3609 N N . PRO B 1 193 ? -23.219 -6.047 -0.361 1 57.41 193 PRO B N 1
ATOM 3610 C CA . PRO B 1 193 ? -24.047 -5.137 -1.158 1 57.41 193 PRO B CA 1
ATOM 3611 C C . PRO B 1 193 ? -24.453 -5.738 -2.496 1 57.41 193 PRO B C 1
ATOM 3613 O O . PRO B 1 193 ? -23.781 -6.629 -3.018 1 57.41 193 PRO B O 1
ATOM 3616 N N . ALA B 1 194 ? -25.656 -5.656 -2.865 1 51.84 194 ALA B N 1
ATOM 3617 C CA . ALA B 1 194 ? -26.062 -6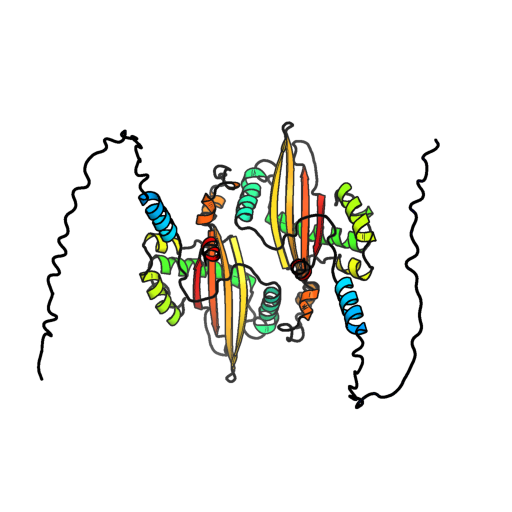.215 -4.152 1 51.84 194 ALA B CA 1
ATOM 3618 C C . ALA B 1 194 ? -24.891 -6.242 -5.133 1 51.84 194 ALA B C 1
ATOM 3620 O O . ALA B 1 194 ? -24.156 -5.266 -5.258 1 51.84 194 ALA B O 1
ATOM 3621 N N . LEU B 1 195 ? -24.156 -7.371 -5.246 1 46.69 195 LEU B N 1
ATOM 3622 C CA . LEU B 1 195 ? -23.016 -7.867 -6.008 1 46.69 195 LEU B CA 1
ATOM 3623 C C . LEU B 1 195 ? -22.688 -6.93 -7.164 1 46.69 195 LEU B C 1
ATOM 3625 O O . LEU B 1 195 ? -21.75 -7.191 -7.93 1 46.69 195 LEU B O 1
ATOM 3629 N N . THR B 1 196 ? -23.594 -6.066 -7.562 1 45.41 196 THR B N 1
ATOM 3630 C CA . THR B 1 196 ? -23.281 -5.277 -8.742 1 45.41 196 THR B CA 1
ATOM 3631 C C . THR B 1 196 ? -22.125 -4.309 -8.453 1 45.41 196 THR B C 1
ATOM 3633 O O . THR B 1 196 ? -22.109 -3.189 -8.969 1 45.41 196 THR B O 1
ATOM 3636 N N . VAL B 1 197 ? -21.453 -4.406 -7.52 1 45.56 197 VAL B N 1
ATOM 3637 C CA . VAL B 1 197 ? -20.422 -3.473 -7.074 1 45.56 197 VAL B CA 1
ATOM 3638 C C . VAL B 1 197 ? -19.406 -3.258 -8.188 1 45.56 197 VAL B C 1
ATOM 3640 O O . VAL B 1 197 ? -18.844 -2.168 -8.32 1 45.56 197 VAL B O 1
ATOM 3643 N N . GLY B 1 198 ? -18.953 -4.312 -8.789 1 43.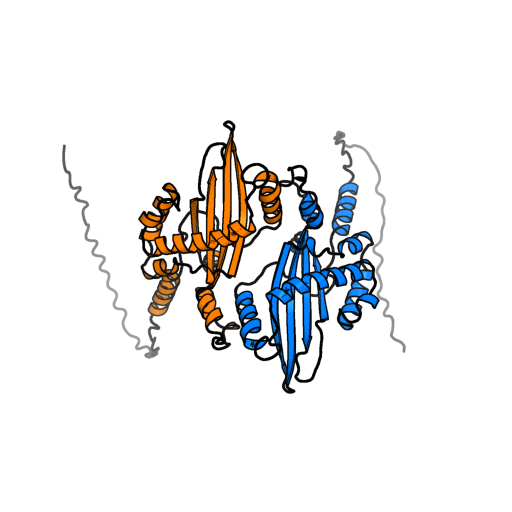75 198 GLY B N 1
ATOM 3644 C CA . GLY B 1 198 ? -17.938 -4.195 -9.82 1 43.75 198 GLY B CA 1
ATOM 3645 C C . GLY B 1 198 ? -18.25 -3.143 -10.859 1 43.75 198 GLY B C 1
ATOM 3646 O O . GLY B 1 198 ? -17.375 -2.688 -11.586 1 43.75 198 GLY B O 1
ATOM 3647 N N . VAL B 1 199 ? -19.422 -3.342 -11.484 1 43.56 199 VAL B N 1
ATOM 3648 C CA . VAL B 1 199 ? -19.75 -2.738 -12.766 1 43.56 199 VAL B CA 1
ATOM 3649 C C . VAL B 1 199 ? -20.125 -1.271 -12.57 1 43.56 199 VAL B C 1
ATOM 3651 O O . VAL B 1 199 ? -20.281 -0.527 -13.547 1 43.56 199 VAL B O 1
ATOM 3654 N N . GLN B 1 200 ? -20.469 -0.799 -11.258 1 50.19 200 GLN B N 1
ATOM 3655 C CA . GLN B 1 200 ? -21.172 0.468 -11.422 1 50.19 200 GLN B CA 1
ATOM 3656 C C . GLN B 1 200 ? -20.266 1.649 -11.086 1 50.19 200 GLN B C 1
ATOM 3658 O O . GLN B 1 200 ? -19.562 1.629 -10.062 1 50.19 200 GLN B O 1
ATOM 3663 N N . PRO B 1 201 ? -20.016 2.525 -11.961 1 55.88 201 PRO B N 1
ATOM 3664 C CA . PRO B 1 201 ? -19.547 3.902 -11.789 1 55.88 201 PRO B CA 1
ATOM 3665 C C . PRO B 1 201 ? -19.906 4.48 -10.422 1 55.88 201 PRO B C 1
ATOM 3667 O O . PRO B 1 201 ? -19.328 5.477 -10 1 55.88 201 PRO B O 1
ATOM 3670 N N . GLU B 1 202 ? -20.672 3.691 -9.711 1 60.28 202 GLU B N 1
ATOM 3671 C CA . GLU B 1 202 ? -21.297 4.277 -8.523 1 60.28 202 GLU B CA 1
ATOM 3672 C C . GLU B 1 202 ? -20.312 4.332 -7.355 1 60.28 202 GLU B C 1
ATOM 3674 O O . GLU B 1 202 ? -20.406 5.211 -6.5 1 60.28 202 GLU B O 1
ATOM 3679 N N . TYR B 1 203 ? -19.141 3.648 -7.496 1 73.19 203 TYR B N 1
ATOM 3680 C CA . TYR B 1 203 ? -18.297 3.631 -6.301 1 73.19 203 TYR B CA 1
ATOM 3681 C C . TYR B 1 203 ? -17.203 4.676 -6.395 1 73.19 203 TYR B C 1
ATOM 3683 O O . TYR B 1 203 ? -16.578 5.031 -5.383 1 73.19 203 TYR B O 1
ATOM 3691 N N . GLN B 1 204 ? -17.109 5.113 -7.496 1 75.06 204 GLN B N 1
ATOM 3692 C CA . GLN B 1 204 ? -16.047 6.094 -7.684 1 75.06 204 GLN B CA 1
ATOM 3693 C C . GLN B 1 204 ? -16.297 7.344 -6.844 1 75.06 204 GLN B C 1
ATOM 3695 O O . GLN B 1 204 ? -15.344 7.973 -6.371 1 75.06 204 GLN B O 1
ATOM 3700 N N . ASP B 1 205 ? -17.516 7.605 -6.578 1 80.25 205 ASP B N 1
ATOM 3701 C CA . ASP B 1 205 ? -17.859 8.805 -5.824 1 80.25 205 ASP B CA 1
ATOM 3702 C C . ASP B 1 205 ? -17.609 8.609 -4.332 1 80.25 205 ASP B C 1
ATOM 3704 O O . ASP B 1 205 ? -17.609 9.57 -3.561 1 80.25 205 ASP B O 1
ATOM 3708 N N . LYS B 1 206 ? -17.328 7.398 -3.99 1 87.69 206 LYS B N 1
ATOM 3709 C CA . LYS B 1 206 ? -17.141 7.098 -2.576 1 87.69 206 LYS B CA 1
ATOM 3710 C C . LYS B 1 206 ? -15.648 7.02 -2.234 1 87.69 206 LYS B C 1
ATOM 3712 O O . LYS B 1 206 ? -15.281 6.832 -1.071 1 87.69 206 LYS B O 1
ATOM 3717 N N . ILE B 1 207 ? -14.859 7.242 -3.291 1 89.81 207 ILE B N 1
ATOM 3718 C CA . ILE B 1 207 ? -13.422 7.121 -3.098 1 89.81 207 ILE B CA 1
ATOM 3719 C C . ILE B 1 207 ? -12.805 8.5 -2.877 1 89.81 207 ILE B C 1
ATOM 3721 O O . ILE B 1 207 ? -13.062 9.43 -3.648 1 89.81 207 ILE B O 1
ATOM 3725 N N . PHE B 1 208 ? -12.039 8.625 -1.845 1 92.62 208 PHE B N 1
ATOM 3726 C CA . PHE B 1 208 ? -11.328 9.867 -1.556 1 92.62 208 PHE B CA 1
ATOM 3727 C C . PHE B 1 208 ? -9.859 9.602 -1.283 1 92.62 208 PHE B C 1
ATOM 3729 O O . PHE B 1 208 ? -9.492 8.531 -0.791 1 92.62 208 PHE B O 1
ATOM 3736 N N . ILE B 1 209 ? -9.07 10.555 -1.645 1 94.94 209 ILE B N 1
ATOM 3737 C CA . ILE B 1 209 ? -7.648 10.57 -1.321 1 94.94 209 ILE B CA 1
ATOM 3738 C C . ILE B 1 209 ? -7.328 11.781 -0.441 1 94.94 209 ILE B C 1
ATOM 3740 O O . ILE B 1 209 ? -7.734 12.898 -0.747 1 94.94 209 ILE B O 1
ATOM 3744 N N . LEU B 1 210 ? -6.652 11.469 0.629 1 98 210 LEU B N 1
ATOM 3745 C CA . LEU B 1 210 ? -6.305 12.539 1.562 1 98 210 LEU B CA 1
ATOM 3746 C C . LEU B 1 210 ? -4.793 12.695 1.669 1 98 210 LEU B C 1
ATOM 3748 O O . LEU B 1 210 ? -4.059 11.703 1.671 1 98 210 LEU B O 1
ATOM 3752 N N . ASN B 1 211 ? -4.363 13.883 1.787 1 98.38 211 ASN B N 1
ATOM 3753 C CA . ASN B 1 211 ? -2.982 14.203 2.125 1 98.38 211 ASN B CA 1
ATOM 3754 C C . ASN B 1 211 ? -2.896 15.078 3.375 1 98.38 211 ASN B C 1
ATOM 3756 O O . ASN B 1 211 ? -3.508 16.141 3.434 1 98.38 211 ASN B O 1
ATOM 3760 N N . TYR B 1 212 ? -2.26 14.586 4.355 1 98.81 212 TYR B N 1
ATOM 3761 C CA . TYR B 1 212 ? -1.984 15.305 5.59 1 98.81 212 TYR B CA 1
ATOM 3762 C C . TYR B 1 212 ? -0.487 15.359 5.867 1 98.81 212 TYR B C 1
ATOM 3764 O O . TYR B 1 212 ? 0.228 14.383 5.656 1 98.81 212 TYR B O 1
ATOM 3772 N N . ARG B 1 213 ? -0.026 16.469 6.324 1 98.75 213 ARG B N 1
ATOM 3773 C CA . ARG B 1 213 ? 1.349 16.562 6.805 1 98.75 213 ARG B CA 1
ATOM 3774 C C . ARG B 1 213 ? 1.389 16.875 8.297 1 98.75 213 ARG B C 1
ATOM 3776 O O . ARG B 1 213 ? 0.71 17.797 8.758 1 98.75 213 ARG B O 1
ATOM 3783 N N . PHE B 1 214 ? 2.121 16.109 9.039 1 98.75 214 PHE B N 1
ATOM 3784 C CA . PHE B 1 214 ? 2.332 16.266 10.469 1 98.75 214 PHE B CA 1
ATOM 3785 C C . PHE B 1 214 ? 3.723 16.828 10.75 1 98.75 214 PHE B C 1
ATOM 3787 O O . PHE B 1 214 ? 4.691 16.453 10.078 1 98.75 214 PHE B O 1
ATOM 3794 N N . ILE B 1 215 ? 3.816 17.672 11.734 1 97.75 215 ILE B N 1
ATOM 3795 C CA . ILE B 1 215 ? 5.102 18.266 12.094 1 97.75 215 ILE B CA 1
ATOM 3796 C C . ILE B 1 215 ? 5.27 18.25 13.609 1 97.75 215 ILE B C 1
ATOM 3798 O O . ILE B 1 215 ? 4.305 18.453 14.352 1 97.75 215 ILE B O 1
ATOM 3802 N N . ARG B 1 216 ? 6.484 17.984 14.055 1 97.19 216 ARG B N 1
ATOM 3803 C CA . ARG B 1 216 ? 6.793 17.984 15.484 1 97.19 216 ARG B CA 1
ATOM 3804 C C . ARG B 1 216 ? 8.234 18.406 15.727 1 97.19 216 ARG B C 1
ATOM 3806 O O . ARG B 1 216 ? 9.141 18.031 14.977 1 97.19 216 ARG B O 1
ATOM 3813 N N . GLU B 1 217 ? 8.375 19.219 16.688 1 95.12 217 GLU B N 1
ATOM 3814 C CA . GLU B 1 217 ? 9.711 19.641 17.109 1 95.12 217 GLU B CA 1
ATOM 3815 C C . GLU B 1 217 ? 10.32 18.641 18.078 1 95.12 217 GLU B C 1
ATOM 3817 O O . GLU B 1 217 ? 9.664 18.203 19.031 1 95.12 217 GLU B O 1
ATOM 3822 N N . PHE B 1 218 ? 11.648 18.219 17.844 1 94.75 218 PHE B N 1
ATOM 3823 C CA . PHE B 1 218 ? 12.344 17.266 18.688 1 94.75 218 PHE B CA 1
ATOM 3824 C C . PHE B 1 218 ? 13.586 17.891 19.312 1 94.75 218 PHE B C 1
ATOM 3826 O O . PHE B 1 218 ? 14.469 17.172 19.797 1 94.75 218 PHE B O 1
ATOM 3833 N N . THR B 1 219 ? 13.633 19.203 19.203 1 92.69 219 THR B N 1
ATOM 3834 C CA . THR B 1 219 ? 14.766 19.906 19.812 1 92.69 219 THR B CA 1
ATOM 3835 C C . THR B 1 219 ? 14.938 19.5 21.266 1 92.69 219 THR B C 1
ATOM 3837 O O . THR B 1 219 ? 13.961 19.375 22 1 92.69 219 THR B O 1
ATOM 3840 N N . LYS B 1 220 ? 16.172 19.297 21.656 1 89 220 LYS B N 1
ATOM 3841 C CA . LYS B 1 220 ? 16.469 18.891 23.031 1 89 220 LYS B CA 1
ATOM 3842 C C . LYS B 1 220 ? 15.852 19.875 24.031 1 89 220 LYS B C 1
ATOM 3844 O O . LYS B 1 220 ? 16.016 21.094 23.891 1 89 220 LYS B O 1
ATOM 3849 N N . GLY B 1 221 ? 15.117 19.344 25.031 1 89.38 221 GLY B N 1
ATOM 3850 C CA . GLY B 1 221 ? 14.523 20.172 26.078 1 89.38 221 GLY B CA 1
ATOM 3851 C C . GLY B 1 221 ? 13.141 20.688 25.719 1 89.38 221 GLY B C 1
ATOM 3852 O O . GLY B 1 221 ? 12.477 21.312 26.547 1 89.38 221 GLY B O 1
ATOM 3853 N N . VAL B 1 222 ? 12.766 20.5 24.484 1 90.25 222 VAL B N 1
ATOM 3854 C CA . VAL B 1 222 ? 11.453 20.969 24.047 1 90.25 222 VAL B CA 1
ATOM 3855 C C . VAL B 1 222 ? 10.469 19.812 24.031 1 90.25 222 VAL B C 1
ATOM 3857 O O . VAL B 1 222 ? 10.75 18.75 23.469 1 90.25 222 VAL B O 1
ATOM 3860 N N . GLU B 1 223 ? 9.383 19.969 24.797 1 90.06 223 GLU B N 1
ATOM 3861 C CA . GLU B 1 223 ? 8.273 19.016 24.719 1 90.06 223 GLU B CA 1
ATOM 3862 C C . GLU B 1 223 ? 7.227 19.5 23.719 1 90.06 223 GLU B C 1
ATOM 3864 O O . GLU B 1 223 ? 6.66 20.578 23.859 1 90.06 223 GLU B O 1
ATOM 3869 N N . ASP B 1 224 ? 7.09 18.75 22.719 1 93.25 224 ASP B N 1
ATOM 3870 C CA . ASP B 1 224 ? 6.152 19.125 21.656 1 93.25 224 ASP B CA 1
ATOM 3871 C C . ASP B 1 224 ? 5.285 17.938 21.25 1 93.25 224 ASP B C 1
ATOM 3873 O O . ASP B 1 224 ? 5.543 16.797 21.656 1 93.25 224 ASP B O 1
ATOM 3877 N N . SER B 1 225 ? 4.152 18.281 20.562 1 94.25 225 SER B N 1
ATOM 3878 C CA . SER B 1 225 ? 3.242 17.281 20.016 1 94.25 225 SER B CA 1
ATOM 3879 C C . SER B 1 225 ? 3.135 17.391 18.484 1 94.25 225 SER B C 1
ATOM 3881 O O . SER B 1 225 ? 3.633 18.359 17.906 1 94.25 225 SER B O 1
ATOM 3883 N N . TRP B 1 226 ? 2.584 16.359 17.953 1 96.81 226 TRP B N 1
ATOM 3884 C CA . TRP B 1 226 ? 2.357 16.406 16.516 1 96.81 226 TRP B CA 1
ATOM 3885 C C . TRP B 1 226 ? 1.229 17.375 16.156 1 96.81 226 TRP B C 1
ATOM 3887 O O . TRP B 1 226 ? 0.188 17.375 16.828 1 96.81 226 TRP B O 1
ATOM 3897 N N . TRP B 1 227 ? 1.518 18.234 15.102 1 97.31 227 TRP B N 1
ATOM 3898 C CA . TRP B 1 227 ? 0.517 19.141 14.531 1 97.31 227 TRP B CA 1
ATOM 3899 C C . TRP B 1 227 ? 0.345 18.875 13.039 1 97.31 227 TRP B C 1
ATOM 3901 O O . TRP B 1 227 ? 1.284 18.453 12.359 1 97.31 227 TRP B O 1
ATOM 3911 N N . VAL B 1 228 ? -0.85 19.203 12.641 1 98.69 228 VAL B N 1
ATOM 3912 C CA . VAL B 1 228 ? -1.112 19.094 11.211 1 98.69 228 VAL B CA 1
ATOM 3913 C C . VAL B 1 228 ? -0.933 20.453 10.555 1 98.69 228 VAL B C 1
ATOM 3915 O O . VAL B 1 228 ? -1.447 21.469 11.047 1 98.69 228 VAL B O 1
ATOM 3918 N N . ASN B 1 229 ? -0.129 20.484 9.438 1 98.25 229 ASN B N 1
ATOM 3919 C CA . ASN B 1 229 ? 0.021 21.797 8.781 1 98.25 229 ASN B CA 1
ATOM 3920 C C . ASN B 1 229 ? -0.363 21.719 7.309 1 98.25 229 ASN B C 1
ATOM 3922 O O . ASN B 1 229 ? -0.343 22.734 6.613 1 98.25 229 ASN B O 1
ATOM 3926 N N . ILE B 1 230 ? -0.719 20.594 6.805 1 98.38 230 ILE B N 1
ATOM 3927 C CA . ILE B 1 230 ? -1.29 20.438 5.473 1 98.38 230 ILE B CA 1
ATOM 3928 C C . ILE B 1 230 ? -2.498 19.5 5.543 1 98.38 230 ILE B C 1
ATOM 3930 O O . ILE B 1 230 ? -2.461 18.469 6.223 1 98.38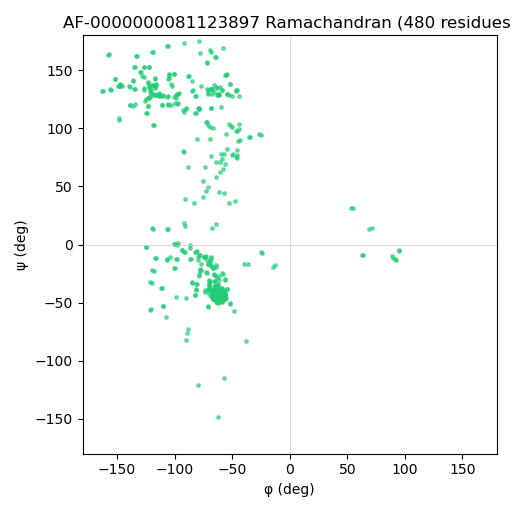 230 ILE B O 1
ATOM 3934 N N . VAL B 1 231 ? -3.547 19.859 4.938 1 98.31 231 VAL B N 1
ATOM 3935 C CA . VAL B 1 231 ? -4.75 19.047 4.801 1 98.31 231 VAL B CA 1
ATOM 3936 C C . VAL B 1 231 ? -5.312 19.188 3.387 1 98.31 231 VAL B C 1
ATOM 3938 O O . VAL B 1 231 ? -5.648 20.297 2.951 1 98.31 231 VAL B O 1
ATOM 3941 N N . ASN B 1 232 ? -5.383 18.062 2.719 1 96.75 232 ASN B N 1
ATOM 3942 C CA . ASN B 1 232 ? -6.035 18.047 1.414 1 96.75 232 ASN B CA 1
ATOM 3943 C C . ASN B 1 232 ? -6.898 16.797 1.235 1 96.75 232 ASN B C 1
ATOM 3945 O O . ASN B 1 232 ? -6.508 15.711 1.646 1 96.75 232 ASN B O 1
ATOM 3949 N N . HIS B 1 233 ? -8.047 17.016 0.72 1 95.31 233 HIS B N 1
ATOM 3950 C CA . HIS B 1 233 ? -8.977 15.969 0.326 1 95.31 233 HIS B CA 1
ATOM 3951 C C . HIS B 1 233 ? -9.312 16.047 -1.161 1 95.31 233 HIS B C 1
ATOM 3953 O O . HIS B 1 233 ? -9.602 17.141 -1.675 1 95.31 233 HIS B O 1
ATOM 3959 N N . PHE B 1 234 ? -9.281 14.977 -1.846 1 91.38 234 PHE B N 1
ATOM 3960 C CA . PHE B 1 234 ? -9.734 15.023 -3.23 1 91.38 234 PHE B CA 1
ATOM 3961 C C . PHE B 1 234 ? -10.156 13.633 -3.707 1 91.38 234 PHE B C 1
ATOM 3963 O O . PHE B 1 234 ? -9.891 12.633 -3.035 1 91.38 234 PHE B O 1
ATOM 3970 N N . GLN B 1 235 ? -10.883 13.672 -4.824 1 87.75 235 GLN B N 1
ATOM 3971 C CA . GLN B 1 235 ? -11.289 12.422 -5.457 1 87.75 235 GLN B CA 1
ATOM 3972 C C . GLN B 1 235 ? -10.398 12.094 -6.648 1 87.75 235 GLN B C 1
ATOM 3974 O O . GLN B 1 235 ? -9.914 13 -7.34 1 87.75 235 GLN B O 1
ATOM 3979 N N . PRO B 1 236 ? -10.148 10.812 -6.922 1 79.94 236 PRO B N 1
ATOM 3980 C CA . PRO B 1 236 ? -9.25 10.438 -8.016 1 79.94 236 PRO B CA 1
ATOM 3981 C C . PRO B 1 236 ? -9.656 11.07 -9.352 1 79.94 236 PRO B C 1
ATOM 3983 O O . PRO B 1 236 ? -8.789 11.43 -10.148 1 79.94 236 PRO B O 1
ATOM 3986 N N . GLN B 1 237 ? -10.859 11.172 -9.625 1 73 237 GLN B N 1
ATOM 3987 C CA . GLN B 1 237 ? -11.344 11.711 -10.891 1 73 237 GLN B CA 1
ATOM 3988 C C . GLN B 1 237 ? -11 13.188 -11.031 1 73 237 GLN B C 1
ATOM 3990 O O . GLN B 1 237 ? -10.906 13.711 -12.141 1 73 237 GLN B O 1
ATOM 3995 N N . SER B 1 238 ? -10.859 13.773 -9.906 1 64.56 238 SER B N 1
ATOM 3996 C CA . SER B 1 238 ? -10.57 15.203 -9.922 1 64.56 238 SER B CA 1
ATOM 3997 C C . SER B 1 238 ? -9.148 15.469 -10.414 1 64.56 238 SER B C 1
ATOM 3999 O O . SER B 1 238 ? -8.82 16.594 -10.797 1 64.56 238 SER B O 1
ATOM 4001 N N . LEU B 1 239 ? -8.344 14.5 -10.414 1 62.44 239 LEU B N 1
ATOM 4002 C CA . LEU B 1 239 ? -6.949 14.648 -10.82 1 62.44 239 LEU B CA 1
ATOM 4003 C C . LEU B 1 239 ? -6.812 14.523 -12.336 1 62.44 239 LEU B C 1
ATOM 4005 O O . LEU B 1 239 ? -5.852 15.023 -12.922 1 62.44 239 LEU B O 1
ATOM 4009 N N . ILE B 1 240 ? -7.566 13.758 -13.023 1 52.53 240 ILE B N 1
ATOM 4010 C CA . ILE B 1 240 ? -7.48 13.547 -14.461 1 52.53 240 ILE B CA 1
ATOM 4011 C C . ILE B 1 240 ? -7.922 14.805 -15.203 1 52.53 240 ILE B C 1
ATOM 4013 O O . ILE B 1 240 ? -7.426 15.102 -16.281 1 52.53 240 ILE B O 1
ATOM 4017 N N . LYS B 1 241 ? -8.898 15.523 -14.766 1 46.12 241 LYS B N 1
ATOM 4018 C CA . LYS B 1 241 ? -9.422 16.641 -15.547 1 46.12 241 LYS B CA 1
ATOM 4019 C C . LYS B 1 241 ? -8.469 17.828 -15.508 1 46.12 241 LYS B C 1
ATOM 4021 O O . LYS B 1 241 ? -8.695 18.828 -16.188 1 46.12 241 LYS B O 1
ATOM 4026 N N . LYS B 1 242 ? -7.441 17.922 -14.703 1 35.91 242 LYS B N 1
ATOM 4027 C CA . LYS B 1 242 ? -6.594 19.078 -14.922 1 35.91 242 LYS B CA 1
ATOM 4028 C C . LYS B 1 242 ? -5.527 18.797 -15.977 1 35.91 242 LYS B C 1
ATOM 4030 O O . LYS B 1 242 ? -4.859 17.766 -15.93 1 35.91 242 LYS B O 1
#

Solvent-accessible surface area (backbone atoms only — not comparable to full-atom values): 28246 Å² total; per-residue (Å²): 135,84,80,75,77,76,74,78,77,75,78,78,82,82,79,83,89,76,90,77,84,79,79,83,83,84,82,79,75,78,67,79,70,72,78,74,68,60,59,57,54,52,51,48,48,50,50,52,54,57,69,50,55,66,72,45,46,99,65,84,88,65,90,70,79,45,72,67,38,44,53,49,36,51,44,44,44,61,54,40,37,17,76,74,59,38,76,83,58,44,70,69,58,47,55,59,53,45,38,51,50,46,22,55,51,23,42,28,58,41,68,67,34,62,73,77,33,59,83,43,39,33,69,70,38,48,56,48,43,52,58,41,54,71,71,47,52,75,72,41,30,64,65,47,44,45,59,50,69,19,48,79,42,73,47,71,49,38,64,44,77,46,75,49,95,82,60,41,30,36,39,33,42,32,34,32,36,39,30,34,67,60,42,45,57,49,65,70,64,62,56,66,61,76,78,67,62,79,82,47,79,71,54,61,79,37,34,36,35,30,37,38,28,36,37,32,53,51,24,84,95,53,88,62,61,69,26,33,61,43,56,32,48,36,37,73,72,68,60,68,78,104,140,90,80,85,73,76,73,79,78,79,79,74,84,71,88,73,90,81,90,83,85,78,73,82,82,70,77,77,72,76,66,78,68,70,76,73,64,62,58,56,55,48,49,48,48,51,48,53,56,55,68,51,55,65,70,44,45,98,62,86,88,67,89,71,80,47,73,67,36,45,53,49,34,51,43,44,46,61,55,40,37,16,78,72,58,38,77,80,59,43,70,69,59,47,56,58,53,46,39,51,51,49,22,54,51,23,40,27,56,41,66,67,36,62,72,79,33,58,83,43,39,34,68,71,39,49,54,47,43,52,58,42,55,70,70,46,52,73,71,40,33,63,65,48,45,44,59,49,69,19,46,78,42,74,48,69,47,39,65,44,76,46,73,50,95,84,60,43,30,37,40,34,41,32,35,32,36,36,31,36,66,59,42,45,56,49,66,70,63,62,56,68,62,76,78,62,62,83,79,42,80,70,54,62,78,36,35,36,36,30,37,39,27,35,38,31,53,51,22,84,95,54,89,62,63,70,25,32,62,43,57,34,47,34,37,74,71,66,61,68,76,106

Secondary structure (DSSP, 8-state):
-------------------------------------THHHHHHHHHHHTT----SSS-----S--HHHHHHHHHIIIIIIIIII-TT--HHHHHHHHHHHHHHHHHHHHTT-GGGGBTTB-HHHHHHHHHHHHTS-HHHHHTT---GGGEEEEEEEEEEEEE-TT--EEEEEEEEEEEETTHHHHHHH-----STTTT-GGGGGGEEEEEEEEEEE--TT-----EEEEEEEE-HHHHH--/-------------------------------------THHHHHHHHHHHTT----SSS-----S--HHHHHHHHHIIIIIIIIII-TT--HHHHHHHHHHHHHHHHHHHHTT-GGGGBTTB-HHHHHHHHHHHHTS-HHHHHTT---GGGEEEEEEEEEEEEE-TT--EEEEEEEEEEEETTHHHHHHH-----STTTT-GGGGGGEEEEEEEEEEE--TT-----EEEEEEEE-HHHHH--